Protein AF-A0A9P8I6S5-F1 (afdb_monomer_lite)

Radius of gyration: 46.77 Å; chains: 1; bounding box: 139×91×159 Å

InterPro domains:
  IPR000571 Zinc finger, CCCH-type [PS50103] (96-122)
  IPR000571 Zinc finger, CCCH-type [SM00356] (95-121)
  IPR036855 Zinc finger, CCCH-type superfamily [SSF90229] (99-120)
  IPR045072 MKRN-like [PTHR11224] (157-299)

Organism: NCBI:txid1670608

pLDDT: mean 70.3, std 22.21, range [29.75, 97.69]

Sequence (398 aa):
MSLTSDLFPVMPISLTNARLTSPDWTPSSSPTNTHSLEQGFGSIGISGNELCLPPVTVDASTSTDPISARRFACRHGAPSTAVETRDDRPAGNLHPSAVDCKWWKQGYCARGASCYFRHDPNVAGLEVKKRTRGFQQRESGATAQAVSNQRGENNGHASECIRIWRATGNSDEEKHDRTGQNSNWKQCPVCRTYSKFVIPSSIFPTPVYGQGHPGNPAKEEILKGYLANLKQIPCRYFEESVSTERLIHVQRAERIRAQRRRRSGFRRDEPPDSRILTQLHPKCRFGNECHYAHLDPVTKEPFIFSTGQLQQMRLDRARLPDRAADRLAEEALDAARVAVAREALFRQMQDLIRGWVYWTDSIRLEAIFRRIHSNKYLTKHWLWHPKRTTSNKYKLLS

Foldseek 3Di:
DDDDDDDDDDDDDDDDDDDDDDDDDDDDDDDDDDDDDDDDDDDDDDDDDDDDDDDDDDDDDDDDDDDYDDDDDDDDDDDDDDDDDDDPDDDDPDQQQVAADPQQLCQDDPCPPVDSHHNDVVNGNPPPPPPPPPDDDDDDDDDDDDDDDDPDDPPPPPVVVLVVCQVPVPPDDDPPPDPDDPCPWRADPPPRDTDNDDQDDPDDQDPPPPDPDDDPPVVVVSVVVRLVVQQAAADPQQVVQLVVVVVVLVVVQVVVVVVCVVPPVDDDPDDPPPVSNVDRLGDDLCAQNDSHFDADPPPRDGDHDDPVSVVVSVVVVVCVVVVVVVVVVVVVVVVVVVVVVVVVVVVVVVVVVVVVVVVVVVVVVVVVVVVVVVCVVVPPPDDDDDDDDDDDDDDDDD

Secondary structure (DSSP, 8-state):
------PPPPPP--------PPPP------------------------------PPP--------------------------------------GGGSBPHHHHTT--TTGGG-SSB--GGGTTGGGGGSTTSSS------------------SS-HHHHHHHHHHHS--SSS---STT-----EE-TTT--EES-----SS-----TTS--S--HHHHHHHHHHHHHHTTSB-HHHHHHHHHHHHHHHHHHHHHHHHHHHHH-----PPPPGGGGTT-----TTGGG-SSB-B-TTT-SBP---HHHHHHHHHHHHTHHHHHHHHHHHHHHHHHHHHHHHHHHHHHHHHHHHHHHHHHHHHHHHHHHHHHHHHTTS-TT-----------------

Structure (mmCIF, N/CA/C/O backbone):
data_AF-A0A9P8I6S5-F1
#
_entry.id   AF-A0A9P8I6S5-F1
#
loop_
_atom_site.group_PDB
_atom_site.id
_atom_site.type_symbol
_atom_site.label_atom_id
_atom_site.label_alt_id
_atom_site.label_comp_id
_atom_site.label_asym_id
_atom_site.label_entity_id
_atom_site.label_seq_id
_atom_site.pdbx_PDB_ins_code
_atom_site.Cartn_x
_atom_site.Cartn_y
_atom_site.Cartn_z
_atom_site.occupancy
_atom_site.B_iso_or_equiv
_atom_site.auth_seq_id
_atom_site.auth_comp_id
_atom_site.auth_asym_id
_atom_site.auth_atom_id
_atom_site.pdbx_PDB_model_num
ATOM 1 N N . MET A 1 1 ? -79.688 12.555 0.019 1.00 44.66 1 MET A N 1
ATOM 2 C CA . MET A 1 1 ? -79.097 12.260 1.339 1.00 44.66 1 MET A CA 1
ATOM 3 C C . MET A 1 1 ? -77.610 12.088 1.123 1.00 44.66 1 MET A C 1
ATOM 5 O O . MET A 1 1 ? -77.215 11.200 0.382 1.00 44.66 1 MET A O 1
ATOM 9 N N . SER A 1 2 ? -76.842 13.033 1.653 1.00 48.66 2 SER A N 1
ATOM 10 C CA . SER A 1 2 ? -75.437 13.303 1.348 1.00 48.66 2 SER A CA 1
ATOM 11 C C . SER A 1 2 ? -74.617 13.099 2.611 1.00 48.66 2 SER A C 1
ATOM 13 O O . SER A 1 2 ? -75.004 13.682 3.614 1.00 48.66 2 SER A O 1
ATOM 15 N N . LEU A 1 3 ? -73.510 12.358 2.555 1.00 45.38 3 LEU A N 1
ATOM 16 C CA . LEU A 1 3 ? -72.407 12.349 3.531 1.00 45.38 3 LEU A CA 1
ATOM 17 C C . LEU A 1 3 ? -71.202 11.671 2.846 1.00 45.38 3 LEU A C 1
ATOM 19 O O . LEU A 1 3 ? -71.414 10.688 2.145 1.00 45.38 3 LEU A O 1
ATOM 23 N N . THR A 1 4 ? -69.932 12.043 2.963 1.00 49.56 4 THR A N 1
ATOM 24 C CA . THR A 1 4 ? -69.197 13.235 3.414 1.00 49.56 4 THR A CA 1
ATOM 25 C C . THR A 1 4 ? -67.768 13.012 2.913 1.00 49.56 4 THR A C 1
ATOM 27 O O . THR A 1 4 ? -67.271 11.886 2.915 1.00 49.56 4 THR A O 1
ATOM 30 N N . SER A 1 5 ? -67.133 14.086 2.468 1.00 48.22 5 SER A N 1
ATOM 31 C CA . SER A 1 5 ? -65.730 14.153 2.069 1.00 48.22 5 SER A CA 1
ATOM 32 C C . SER A 1 5 ? -64.849 14.312 3.307 1.00 48.22 5 SER A C 1
ATOM 34 O O . SER A 1 5 ? -65.116 15.223 4.086 1.00 48.22 5 SER A O 1
ATOM 36 N N . ASP A 1 6 ? -63.777 13.526 3.435 1.00 49.88 6 ASP A N 1
ATOM 37 C CA . ASP A 1 6 ? -62.703 13.808 4.393 1.00 49.88 6 ASP A CA 1
ATOM 38 C C . ASP A 1 6 ? -61.391 14.129 3.672 1.00 49.88 6 ASP A C 1
ATOM 40 O O . ASP A 1 6 ? -60.867 13.377 2.847 1.00 49.88 6 ASP A O 1
ATOM 44 N N . LEU A 1 7 ? -60.927 15.335 3.988 1.00 49.69 7 LEU A N 1
ATOM 45 C CA . LEU A 1 7 ? -59.771 16.055 3.484 1.00 49.69 7 LEU A CA 1
ATOM 46 C C . LEU A 1 7 ? -58.516 15.641 4.264 1.00 49.69 7 LEU A C 1
ATOM 48 O O . LEU A 1 7 ? -58.499 15.683 5.492 1.00 49.69 7 LEU A O 1
ATOM 52 N N . PHE A 1 8 ? -57.431 15.333 3.554 1.00 50.44 8 PHE A N 1
ATOM 53 C CA . PHE A 1 8 ? -56.084 15.298 4.131 1.00 50.44 8 PHE A CA 1
ATOM 54 C C . PHE A 1 8 ? -55.464 16.707 4.107 1.00 50.44 8 PHE A C 1
ATOM 56 O O . PHE A 1 8 ? -55.592 17.403 3.096 1.00 50.44 8 PHE A O 1
ATOM 63 N N . PRO A 1 9 ? -54.763 17.147 5.169 1.00 56.81 9 PRO A N 1
ATOM 64 C CA . PRO A 1 9 ? -54.142 18.464 5.202 1.00 56.81 9 PRO A CA 1
ATOM 65 C C . PRO A 1 9 ? -52.830 18.486 4.403 1.00 56.81 9 PRO A C 1
ATOM 67 O O . PRO A 1 9 ? -51.903 17.717 4.658 1.00 56.81 9 PRO A O 1
ATOM 70 N N . VAL A 1 10 ? -52.746 19.421 3.456 1.00 50.06 10 VAL A N 1
ATOM 71 C CA . VAL A 1 10 ? -51.514 19.806 2.758 1.00 50.06 10 VAL A CA 1
ATOM 72 C C . VAL A 1 10 ? -50.725 20.761 3.657 1.00 50.06 10 VAL A C 1
ATOM 74 O O . VAL A 1 10 ? -51.217 21.823 4.032 1.00 50.06 10 VAL A O 1
ATOM 77 N N . MET A 1 11 ? -49.496 20.386 4.006 1.00 52.38 11 MET A N 1
ATOM 78 C CA . MET A 1 11 ? -48.532 21.257 4.688 1.00 52.38 11 MET A CA 1
ATOM 79 C C . MET A 1 11 ? -47.849 22.193 3.671 1.00 52.38 11 MET A C 1
ATOM 81 O O . MET A 1 11 ? -47.394 21.705 2.634 1.00 52.38 11 MET A O 1
ATOM 85 N N . PRO A 1 12 ? -47.712 23.504 3.943 1.00 56.78 12 PRO A N 1
ATOM 86 C CA . PRO A 1 12 ? -46.934 24.402 3.097 1.00 56.78 12 PRO A CA 1
ATOM 87 C C . PRO A 1 12 ? -45.434 24.307 3.420 1.00 56.78 12 PRO A C 1
ATOM 89 O O . PRO A 1 12 ? -45.002 24.523 4.551 1.00 56.78 12 PRO A O 1
ATOM 92 N N . ILE A 1 13 ? -44.625 24.019 2.399 1.00 48.28 13 ILE A N 1
ATOM 93 C CA . ILE A 1 13 ? -43.165 24.149 2.448 1.00 48.28 13 ILE A CA 1
ATOM 94 C C . ILE A 1 13 ? -42.828 25.613 2.137 1.00 48.28 13 ILE A C 1
ATOM 96 O O . ILE A 1 13 ? -42.889 26.041 0.986 1.00 48.28 13 ILE A O 1
ATOM 100 N N . SER A 1 14 ? -42.472 26.386 3.164 1.00 44.50 14 SER A N 1
ATOM 101 C CA . SER A 1 14 ? -41.866 27.711 2.995 1.00 44.50 14 SER A CA 1
ATOM 102 C C . SER A 1 14 ? -40.418 27.565 2.525 1.00 44.50 14 SER A C 1
ATOM 104 O O . SER A 1 14 ? -39.543 27.183 3.300 1.00 44.50 14 SER A O 1
ATOM 106 N N . LEU A 1 15 ? -40.161 27.895 1.259 1.00 40.41 15 LEU A N 1
ATOM 107 C CA . LEU A 1 15 ? -38.821 28.152 0.733 1.00 40.41 15 LEU A CA 1
ATOM 108 C C . LEU A 1 15 ? -38.495 29.637 0.931 1.00 40.41 15 LEU A C 1
ATOM 110 O O . LEU A 1 15 ? -38.957 30.496 0.183 1.00 40.41 15 LEU A O 1
ATOM 114 N N . THR A 1 16 ? -37.695 29.952 1.946 1.00 48.06 16 THR A N 1
ATOM 115 C CA . THR A 1 16 ? -37.059 31.264 2.085 1.00 48.06 16 THR A CA 1
ATOM 116 C C . THR A 1 16 ? -35.815 31.322 1.199 1.00 48.06 16 THR A C 1
ATOM 118 O O . THR A 1 16 ? -34.790 30.701 1.469 1.00 48.06 16 THR A O 1
ATOM 121 N N . ASN A 1 17 ? -35.912 32.096 0.117 1.00 40.03 17 ASN A N 1
ATOM 122 C CA . ASN A 1 17 ? -34.790 32.469 -0.740 1.00 40.03 17 ASN A CA 1
ATOM 123 C C . ASN A 1 17 ? -33.900 33.496 -0.021 1.00 40.03 17 ASN A C 1
ATOM 125 O O . ASN A 1 17 ? -34.229 34.681 0.028 1.00 40.03 17 ASN A O 1
ATOM 129 N N . ALA A 1 18 ? -32.753 33.059 0.502 1.00 41.12 18 ALA A N 1
ATOM 130 C CA . ALA A 1 18 ? -31.671 33.959 0.889 1.00 41.12 18 ALA A CA 1
ATOM 131 C C . ALA A 1 18 ? -30.831 34.297 -0.353 1.00 41.12 18 ALA A C 1
ATOM 133 O O . ALA A 1 18 ? -30.045 33.494 -0.854 1.00 41.12 18 ALA A O 1
ATOM 134 N N . ARG A 1 19 ? -31.054 35.506 -0.867 1.00 38.22 19 ARG A N 1
ATOM 135 C CA . ARG A 1 19 ? -30.349 36.131 -1.987 1.00 38.22 19 ARG A CA 1
ATOM 136 C C . ARG A 1 19 ? -28.976 36.611 -1.502 1.00 38.22 19 ARG A C 1
ATOM 138 O O . ARG A 1 19 ? -28.874 37.693 -0.935 1.00 38.22 19 ARG A O 1
ATOM 145 N N . LEU A 1 20 ? -27.930 35.811 -1.707 1.00 43.50 20 LEU A N 1
ATOM 146 C CA . LEU A 1 20 ? -26.543 36.268 -1.589 1.00 43.50 20 LEU A CA 1
ATOM 147 C C . LEU A 1 20 ? -26.088 36.795 -2.952 1.00 43.50 20 LEU A C 1
ATOM 149 O O . LEU A 1 20 ? -25.978 36.052 -3.923 1.00 43.50 20 LEU A O 1
ATOM 153 N N . THR A 1 21 ? -25.873 38.103 -3.011 1.00 45.81 21 THR A N 1
ATOM 154 C CA . THR A 1 21 ? -25.249 38.820 -4.122 1.00 45.81 21 THR A CA 1
ATOM 155 C C . THR A 1 21 ? -23.787 38.396 -4.252 1.00 45.81 21 THR A C 1
ATOM 157 O O . THR A 1 21 ? -22.990 38.625 -3.343 1.00 45.81 21 THR A O 1
ATOM 160 N N . SER A 1 22 ? -23.437 37.770 -5.375 1.00 41.31 22 SER A N 1
ATOM 161 C CA . SER A 1 22 ? -22.049 37.557 -5.791 1.00 41.31 22 SER A CA 1
ATOM 162 C C . SER A 1 22 ? -21.475 38.851 -6.384 1.00 41.31 22 SER A C 1
ATOM 164 O O . SER A 1 22 ? -22.202 39.535 -7.104 1.00 41.31 22 SER A O 1
ATOM 166 N N . PRO A 1 23 ? -20.208 39.202 -6.110 1.00 54.31 23 PRO A N 1
ATOM 167 C CA . PRO A 1 23 ? -19.552 40.326 -6.763 1.00 54.31 23 PRO A CA 1
ATOM 168 C C . PRO A 1 23 ? -19.102 39.966 -8.185 1.00 54.31 23 PRO A C 1
ATOM 170 O O . PRO A 1 23 ? -18.562 38.884 -8.429 1.00 54.31 23 PRO A O 1
ATOM 173 N N . ASP A 1 24 ? -19.324 40.916 -9.091 1.00 37.94 24 ASP A N 1
ATOM 174 C CA . ASP A 1 24 ? -18.923 40.911 -10.493 1.00 37.94 24 ASP A CA 1
ATOM 175 C C . ASP A 1 24 ? -17.426 40.629 -10.666 1.00 37.94 24 ASP A C 1
ATOM 177 O O . ASP A 1 24 ? -16.564 41.377 -10.203 1.00 37.94 24 ASP A O 1
ATOM 181 N N . TRP A 1 25 ? -17.117 39.554 -11.388 1.00 44.47 25 TRP A N 1
ATOM 182 C CA . TRP A 1 25 ? -15.803 39.317 -11.977 1.00 44.47 25 TRP A CA 1
ATOM 183 C C . TRP A 1 25 ? -15.931 39.473 -13.490 1.00 44.47 25 TRP A C 1
ATOM 185 O O . TRP A 1 25 ? -16.387 38.576 -14.196 1.00 44.47 25 TRP A O 1
ATOM 195 N N . THR A 1 26 ? -15.539 40.642 -13.988 1.00 50.66 26 THR A N 1
ATOM 196 C CA . THR A 1 26 ? -15.358 40.906 -15.416 1.00 50.66 26 THR A CA 1
ATOM 197 C C . THR A 1 26 ? -14.106 40.179 -15.921 1.00 50.66 26 THR A C 1
ATOM 199 O O . THR A 1 26 ? -13.022 40.420 -15.380 1.00 50.66 26 THR A O 1
ATOM 202 N N . PRO A 1 27 ? -14.182 39.336 -16.964 1.00 45.75 27 PRO A N 1
ATOM 203 C CA . PRO A 1 27 ? -12.987 38.804 -17.596 1.00 45.75 27 PRO A CA 1
ATOM 204 C C . PRO A 1 27 ? -12.363 39.874 -18.498 1.00 45.75 27 PRO A C 1
ATOM 206 O O . PRO A 1 27 ? -12.918 40.264 -19.524 1.00 45.75 27 PRO A O 1
ATOM 209 N N . SER A 1 28 ? -11.188 40.340 -18.080 1.00 40.03 28 SER A N 1
ATOM 210 C CA . SER A 1 28 ? -10.265 41.125 -18.894 1.00 40.03 28 SER A CA 1
ATOM 211 C C . SER A 1 28 ? -9.843 40.317 -20.123 1.00 40.03 28 SER A C 1
ATOM 213 O O . SER A 1 28 ? -9.260 39.236 -20.022 1.00 40.03 28 SER A O 1
ATOM 215 N N . SER A 1 29 ? -10.170 40.866 -21.285 1.00 47.19 29 SER A N 1
ATOM 216 C CA . SER A 1 29 ? -9.688 40.484 -22.604 1.00 47.19 29 SER A CA 1
ATOM 217 C C . SER A 1 29 ? -8.165 40.590 -22.696 1.00 47.19 29 SER A C 1
ATOM 219 O O . SER A 1 29 ? -7.578 41.611 -22.341 1.00 47.19 29 SER A O 1
ATOM 221 N N . SER A 1 30 ? -7.518 39.571 -23.254 1.00 37.56 30 SER A N 1
ATOM 222 C CA . SER A 1 30 ? -6.147 39.663 -23.761 1.00 37.56 30 SER A CA 1
ATOM 223 C C . SER A 1 30 ? -6.000 38.830 -25.038 1.00 37.56 30 SER A C 1
ATOM 225 O O . SER A 1 30 ? -6.791 37.913 -25.263 1.00 37.56 30 SER A O 1
ATOM 227 N N . PRO A 1 31 ? -5.074 39.223 -25.926 1.00 51.16 31 PRO A N 1
ATOM 228 C CA . PRO A 1 31 ? -5.383 39.339 -27.342 1.00 51.16 31 PRO A CA 1
ATOM 229 C C . PRO A 1 31 ? -5.067 38.092 -28.169 1.00 51.16 31 PRO A C 1
ATOM 231 O O . PRO A 1 31 ? -4.183 37.292 -27.870 1.00 51.16 31 PRO A O 1
ATOM 234 N N . THR A 1 32 ? -5.809 38.017 -29.269 1.00 40.00 32 THR A N 1
ATOM 235 C CA . THR A 1 32 ? -5.555 37.279 -30.506 1.00 40.00 32 THR A CA 1
ATOM 236 C C . THR A 1 32 ? -4.076 37.195 -30.870 1.00 40.00 32 THR A C 1
ATOM 238 O O . THR A 1 32 ? -3.449 38.213 -31.157 1.00 40.00 32 THR A O 1
ATOM 241 N N . ASN A 1 33 ? -3.563 35.969 -30.971 1.00 35.69 33 ASN A N 1
ATOM 242 C CA . ASN A 1 33 ? -2.408 35.660 -31.803 1.00 35.69 33 ASN A CA 1
ATOM 243 C C . ASN A 1 33 ? -2.867 34.730 -32.927 1.00 35.69 33 ASN A C 1
ATOM 245 O O . ASN A 1 33 ? -2.939 33.510 -32.791 1.00 35.69 33 ASN A O 1
ATOM 249 N N . THR A 1 34 ? -3.251 35.362 -34.029 1.00 39.56 34 THR A N 1
ATOM 250 C CA . THR A 1 34 ? -3.364 34.766 -35.354 1.00 39.56 34 THR A CA 1
ATOM 251 C C . THR A 1 34 ? -1.960 34.649 -35.937 1.00 39.56 34 THR A C 1
ATOM 253 O O . THR A 1 34 ? -1.342 35.670 -36.221 1.00 39.56 34 THR A O 1
ATOM 256 N N . HIS A 1 35 ? -1.471 33.430 -36.160 1.00 40.56 35 HIS A N 1
ATOM 257 C CA . HIS A 1 35 ? -0.475 33.201 -37.202 1.00 40.56 35 HIS A CA 1
ATOM 258 C C . HIS A 1 35 ? -0.900 32.027 -38.083 1.00 40.56 35 HIS A C 1
ATOM 260 O O . HIS A 1 35 ? -1.056 30.889 -37.650 1.00 40.56 35 HIS A O 1
ATOM 266 N N . SER A 1 36 ? -1.153 32.446 -39.314 1.00 37.28 36 SER A N 1
ATOM 267 C CA . SER A 1 36 ? -1.476 31.807 -40.572 1.00 37.28 36 SER A CA 1
ATOM 268 C C . SER A 1 36 ? -1.117 30.342 -40.791 1.00 37.28 36 SER A C 1
ATOM 270 O O . SER A 1 36 ? -0.001 29.873 -40.587 1.00 37.28 36 SER A O 1
ATOM 272 N N . LEU A 1 37 ? -2.126 29.700 -41.368 1.00 40.78 37 LEU A N 1
ATOM 273 C CA . LEU A 1 37 ? -2.104 28.548 -42.246 1.00 40.78 37 LEU A CA 1
ATOM 274 C C . LEU A 1 37 ? -1.610 28.989 -43.645 1.00 40.78 37 LEU A C 1
ATOM 276 O O . LEU A 1 37 ? -2.277 29.800 -44.278 1.00 40.78 37 LEU A O 1
ATOM 280 N N . GLU A 1 38 ? -0.505 28.433 -44.142 1.00 43.44 38 GLU A N 1
ATOM 281 C CA . GLU A 1 38 ? -0.182 28.287 -45.578 1.00 43.44 38 GLU A CA 1
ATOM 282 C C . GLU A 1 38 ? 0.501 26.911 -45.725 1.00 43.44 38 GLU A C 1
ATOM 284 O O . GLU A 1 38 ? 1.460 26.615 -45.020 1.00 43.44 38 GLU A O 1
ATOM 289 N N . GLN A 1 39 ? -0.180 25.911 -46.295 1.00 43.47 39 GLN A N 1
ATOM 290 C CA . GLN A 1 39 ? -0.150 25.511 -47.715 1.00 43.47 39 GLN A CA 1
ATOM 291 C C . GLN A 1 39 ? 1.226 25.025 -48.207 1.00 43.47 39 GLN A C 1
ATOM 293 O O . GLN A 1 39 ? 2.192 25.776 -48.194 1.00 43.47 39 GLN A O 1
ATOM 298 N N . GLY A 1 40 ? 1.288 23.795 -48.743 1.00 33.31 40 GLY A N 1
ATOM 299 C CA . GLY A 1 40 ? 2.411 23.390 -49.600 1.00 33.31 40 GLY A CA 1
ATOM 300 C C . GLY A 1 40 ? 2.682 21.890 -49.733 1.00 33.31 40 GLY A C 1
ATOM 301 O O . GLY A 1 40 ? 3.534 21.358 -49.040 1.00 33.31 40 GLY A O 1
ATOM 302 N N . PHE A 1 41 ? 1.945 21.251 -50.643 1.00 36.25 41 PHE A N 1
ATOM 303 C CA . PHE A 1 41 ? 2.215 20.041 -51.440 1.00 36.25 41 PHE A CA 1
ATOM 304 C C . PHE A 1 41 ? 3.575 19.316 -51.350 1.00 36.25 41 PHE A C 1
ATOM 306 O O . PHE A 1 41 ? 4.637 19.927 -51.393 1.00 36.25 41 PHE A O 1
ATOM 313 N N . GLY A 1 42 ? 3.524 17.979 -51.453 1.00 32.59 42 GLY A N 1
ATOM 314 C CA . GLY A 1 42 ? 4.694 17.170 -51.807 1.00 32.59 42 GLY A CA 1
ATOM 315 C C . GLY A 1 42 ? 4.465 15.658 -51.824 1.00 32.59 42 GLY A C 1
ATOM 316 O O . GLY A 1 42 ? 5.092 14.935 -51.059 1.00 32.59 42 GLY A O 1
ATOM 317 N N . SER A 1 43 ? 3.572 15.167 -52.687 1.00 43.50 43 SER A N 1
ATOM 318 C CA . SER A 1 43 ? 3.517 13.750 -53.066 1.00 43.50 43 SER A CA 1
ATOM 319 C C . SER A 1 43 ? 4.752 13.379 -53.890 1.00 43.50 43 SER A C 1
ATOM 321 O O . SER A 1 43 ? 4.950 13.945 -54.960 1.00 43.50 43 SER A O 1
ATOM 323 N N . ILE A 1 44 ? 5.530 12.390 -53.449 1.00 39.66 44 ILE A N 1
ATOM 324 C CA . ILE A 1 44 ? 6.433 11.626 -54.319 1.00 39.66 44 ILE A CA 1
ATOM 325 C C . ILE A 1 44 ? 6.271 10.149 -53.960 1.00 39.66 44 ILE A C 1
ATOM 327 O O . ILE A 1 44 ? 6.718 9.691 -52.911 1.00 39.66 44 ILE A O 1
ATOM 331 N N . GLY A 1 45 ? 5.587 9.418 -54.839 1.00 36.84 45 GLY A N 1
ATOM 332 C CA . GLY A 1 45 ? 5.703 7.971 -54.927 1.00 36.84 45 GLY A CA 1
ATOM 333 C C . GLY A 1 45 ? 6.911 7.624 -55.788 1.00 36.84 45 GLY A C 1
ATOM 334 O O . GLY A 1 45 ? 7.090 8.226 -56.843 1.00 36.84 45 GLY A O 1
ATOM 335 N N . ILE A 1 46 ? 7.714 6.652 -55.356 1.00 40.41 46 ILE A N 1
ATOM 336 C CA . ILE A 1 46 ? 8.635 5.915 -56.222 1.00 40.41 46 ILE A CA 1
ATOM 337 C C . ILE A 1 46 ? 8.563 4.434 -55.827 1.00 40.41 46 ILE A C 1
ATOM 339 O O . ILE A 1 46 ? 8.672 4.074 -54.656 1.00 40.41 46 ILE A O 1
ATOM 343 N N . SER A 1 47 ? 8.308 3.630 -56.860 1.00 34.94 47 SER A N 1
ATOM 344 C CA . SER A 1 47 ? 8.542 2.194 -57.048 1.00 34.94 47 SER A CA 1
ATOM 345 C C . SER A 1 47 ? 9.613 1.590 -56.131 1.00 34.94 47 SER A C 1
ATOM 347 O O . SER A 1 47 ? 10.663 2.179 -55.910 1.00 34.94 47 SER A O 1
ATOM 349 N N . GLY A 1 48 ? 9.402 0.405 -55.564 1.00 35.00 48 GLY A N 1
ATOM 350 C CA . GLY A 1 48 ? 9.449 -0.839 -56.327 1.00 35.00 48 GLY A CA 1
ATOM 351 C C . GLY A 1 48 ? 10.907 -1.267 -56.485 1.00 35.00 48 GLY A C 1
ATOM 352 O O . GLY A 1 48 ? 11.615 -0.695 -57.304 1.00 35.00 48 GLY A O 1
ATOM 353 N N . ASN A 1 49 ? 11.348 -2.246 -55.692 1.00 41.38 49 ASN A N 1
ATOM 354 C CA . ASN A 1 49 ? 12.352 -3.194 -56.152 1.00 41.38 49 ASN A CA 1
ATOM 355 C C . ASN A 1 49 ? 12.287 -4.506 -55.367 1.00 41.38 49 ASN A C 1
ATOM 357 O O . ASN A 1 49 ? 12.301 -4.562 -54.138 1.00 41.38 49 ASN A O 1
ATOM 361 N N . GLU A 1 50 ? 12.158 -5.530 -56.184 1.00 38.94 50 GLU A N 1
ATOM 362 C CA . GLU A 1 50 ? 12.102 -6.957 -55.964 1.00 38.94 50 GLU A CA 1
ATOM 363 C C . GLU A 1 50 ? 13.544 -7.508 -56.059 1.00 38.94 50 GLU A C 1
ATOM 365 O O . GLU A 1 50 ? 14.421 -6.815 -56.577 1.00 38.94 50 GLU A O 1
ATOM 370 N N . LEU A 1 51 ? 13.750 -8.774 -55.656 1.00 35.16 51 LEU A N 1
ATOM 371 C CA . LEU A 1 51 ? 14.946 -9.612 -55.916 1.00 35.16 51 LEU A CA 1
ATOM 372 C C . LEU A 1 51 ? 16.170 -9.316 -55.011 1.00 35.16 51 LEU A C 1
ATOM 374 O O . LEU A 1 51 ? 16.492 -8.176 -54.722 1.00 35.16 51 LEU A O 1
ATOM 378 N N . CYS A 1 52 ? 16.960 -10.266 -54.509 1.00 34.09 52 CYS A N 1
ATOM 379 C CA . CYS A 1 52 ? 17.030 -11.716 -54.646 1.00 34.09 52 CYS A CA 1
ATOM 380 C C . CYS A 1 52 ? 17.862 -12.266 -53.468 1.00 34.09 52 CYS A C 1
ATOM 382 O O . CYS A 1 52 ? 18.868 -11.673 -53.078 1.00 34.09 52 CYS A O 1
ATOM 384 N N . LEU A 1 53 ? 17.469 -13.429 -52.949 1.00 41.66 53 LEU A N 1
ATOM 385 C CA . LEU A 1 53 ? 18.327 -14.322 -52.162 1.00 41.66 53 LEU A CA 1
ATOM 386 C C . LEU A 1 53 ? 19.387 -14.962 -53.077 1.00 41.66 53 LEU A C 1
ATOM 388 O O . LEU A 1 53 ? 19.090 -15.229 -54.242 1.00 41.66 53 LEU A O 1
ATOM 392 N N . PRO A 1 54 ? 20.551 -15.345 -52.532 1.00 56.00 54 PRO A N 1
ATOM 393 C CA . PRO A 1 54 ? 21.174 -16.595 -52.963 1.00 56.00 54 PRO A CA 1
ATOM 394 C C . PRO A 1 54 ? 21.280 -17.618 -51.812 1.00 56.00 54 PRO A C 1
ATOM 396 O O . PRO A 1 54 ? 21.574 -17.242 -50.674 1.00 56.00 54 PRO A O 1
ATOM 399 N N . PRO A 1 55 ? 21.060 -18.918 -52.089 1.00 48.47 55 PRO A N 1
ATOM 400 C CA . PRO A 1 55 ? 21.283 -19.993 -51.132 1.00 48.47 55 PRO A CA 1
ATOM 401 C C . PRO A 1 55 ? 22.773 -20.356 -51.087 1.00 48.47 55 PRO A C 1
ATOM 403 O O . PRO A 1 55 ? 23.403 -20.535 -52.128 1.00 48.47 55 PRO A O 1
ATOM 406 N N . VAL A 1 56 ? 23.333 -20.507 -49.885 1.00 44.53 56 VAL A N 1
ATOM 407 C CA . VAL A 1 56 ? 24.649 -21.132 -49.702 1.00 44.53 56 VAL A CA 1
ATOM 408 C C . VAL A 1 56 ? 24.430 -22.589 -49.323 1.00 44.53 56 VAL A C 1
ATOM 410 O O . VAL A 1 56 ? 23.760 -22.910 -48.341 1.00 44.53 56 VAL A O 1
ATOM 413 N N . THR A 1 57 ? 24.969 -23.449 -50.174 1.00 40.81 57 THR A N 1
ATOM 414 C CA . THR A 1 57 ? 25.003 -24.903 -50.095 1.00 40.81 57 THR A CA 1
ATOM 415 C C . THR A 1 57 ? 25.812 -25.380 -48.890 1.00 40.81 57 THR A C 1
ATOM 417 O O . THR A 1 57 ? 26.875 -24.849 -48.572 1.00 40.81 57 THR A O 1
ATOM 420 N N . VAL A 1 58 ? 25.290 -26.403 -48.220 1.00 41.44 58 VAL A N 1
ATOM 421 C CA . VAL A 1 58 ? 25.980 -27.202 -47.205 1.00 41.44 58 VAL A CA 1
ATOM 422 C C . VAL A 1 58 ? 26.586 -28.416 -47.895 1.00 41.44 58 VAL A C 1
ATOM 424 O O . VAL A 1 58 ? 25.839 -29.278 -48.348 1.00 41.44 58 VAL A O 1
ATOM 427 N N . ASP A 1 59 ? 27.916 -28.496 -47.930 1.00 33.72 59 ASP A N 1
ATOM 428 C CA . ASP A 1 59 ? 28.627 -29.723 -48.280 1.00 33.72 59 ASP A CA 1
ATOM 429 C C . ASP A 1 59 ? 29.267 -30.338 -47.034 1.00 33.72 59 ASP A C 1
ATOM 431 O O . ASP A 1 59 ? 29.997 -29.703 -46.269 1.00 33.72 59 ASP A O 1
ATOM 435 N N . ALA A 1 60 ? 28.901 -31.600 -46.833 1.00 36.41 60 ALA A N 1
ATOM 436 C CA . ALA A 1 60 ? 29.430 -32.542 -45.865 1.00 36.41 60 ALA A CA 1
ATOM 437 C C . ALA A 1 60 ? 30.703 -33.225 -46.405 1.00 36.41 60 ALA A C 1
ATOM 439 O O . ALA A 1 60 ? 31.019 -33.082 -47.581 1.00 36.41 60 ALA A O 1
ATOM 440 N N . SER A 1 61 ? 31.329 -34.062 -45.558 1.00 35.53 61 SER A N 1
ATOM 441 C CA . SER A 1 61 ? 32.524 -34.919 -45.772 1.00 35.53 61 SER A CA 1
ATOM 442 C C . SER A 1 61 ? 33.868 -34.193 -45.558 1.00 35.53 61 SER A C 1
ATOM 444 O O . SER A 1 61 ? 34.012 -33.038 -45.920 1.00 35.53 61 SER A O 1
ATOM 446 N N . THR A 1 62 ? 34.910 -34.721 -44.903 1.00 36.59 62 THR A N 1
ATOM 447 C CA . THR A 1 62 ? 35.341 -36.098 -44.574 1.00 36.59 62 THR A CA 1
ATOM 448 C C . THR A 1 62 ? 36.482 -35.950 -43.543 1.00 36.59 62 THR A C 1
ATOM 450 O O . THR A 1 62 ? 37.362 -35.121 -43.734 1.00 36.59 62 THR A O 1
ATOM 453 N N . SER A 1 63 ? 36.394 -36.493 -42.325 1.00 39.47 63 SER A N 1
ATOM 454 C CA . SER A 1 63 ? 37.069 -37.725 -41.865 1.00 39.47 63 SER A CA 1
ATOM 455 C C . SER A 1 63 ? 38.335 -38.133 -42.634 1.00 39.47 63 SER A C 1
ATOM 457 O O . SER A 1 63 ? 38.215 -38.690 -43.718 1.00 39.47 63 SER A O 1
ATOM 459 N N . THR A 1 64 ? 39.504 -37.939 -42.009 1.00 39.28 64 THR A N 1
ATOM 460 C CA . THR A 1 64 ? 40.696 -38.810 -42.101 1.00 39.28 64 THR A CA 1
ATOM 461 C C . THR A 1 64 ? 41.684 -38.461 -40.976 1.00 39.28 64 THR A C 1
ATOM 463 O O . THR A 1 64 ? 42.303 -37.400 -41.011 1.00 39.28 64 THR A O 1
ATOM 466 N N . ASP A 1 65 ? 41.847 -39.367 -40.005 1.00 38.16 65 ASP A N 1
ATOM 467 C CA . ASP A 1 65 ? 43.093 -39.532 -39.233 1.00 38.16 65 ASP A CA 1
ATOM 468 C C . ASP A 1 65 ? 44.137 -40.228 -40.122 1.00 38.16 65 ASP A C 1
ATOM 470 O O . ASP A 1 65 ? 43.748 -40.977 -41.029 1.00 38.16 65 ASP A O 1
ATOM 474 N N . PRO A 1 66 ? 45.453 -40.050 -39.872 1.00 54.09 66 PRO A N 1
ATOM 475 C CA . PRO A 1 66 ? 46.164 -41.164 -39.231 1.00 54.09 66 PRO A CA 1
ATOM 476 C C . PRO A 1 66 ? 47.408 -40.822 -38.359 1.00 54.09 66 PRO A C 1
ATOM 478 O O . PRO A 1 66 ? 48.236 -39.985 -38.694 1.00 54.09 66 PRO A O 1
ATOM 481 N N . ILE A 1 67 ? 47.599 -41.662 -37.326 1.00 35.41 67 ILE A N 1
ATOM 482 C CA . ILE A 1 67 ? 48.836 -42.425 -37.013 1.00 35.41 67 ILE A CA 1
ATOM 483 C C . ILE A 1 67 ? 50.014 -41.760 -36.239 1.00 35.41 67 ILE A C 1
ATOM 485 O O . ILE A 1 67 ? 50.827 -41.007 -36.758 1.00 35.41 67 ILE A O 1
ATOM 489 N N . SER A 1 68 ? 50.187 -42.308 -35.023 1.00 34.66 68 SER A N 1
ATOM 490 C CA . SER A 1 68 ? 51.418 -42.823 -34.379 1.00 34.66 68 SER A CA 1
ATOM 491 C C . SER A 1 68 ? 52.364 -41.977 -33.510 1.00 34.66 68 SER A C 1
ATOM 493 O O . SER A 1 68 ? 53.168 -41.177 -33.968 1.00 34.66 68 SER A O 1
ATOM 495 N N . ALA A 1 69 ? 52.442 -42.496 -32.275 1.00 32.22 69 ALA A N 1
ATOM 496 C CA . ALA A 1 69 ? 53.640 -42.926 -31.547 1.00 32.22 69 ALA A CA 1
ATOM 497 C C . ALA A 1 69 ? 54.467 -41.880 -30.783 1.00 32.22 69 ALA A C 1
ATOM 499 O O . ALA A 1 69 ? 55.227 -41.113 -31.361 1.00 32.22 69 ALA A O 1
ATOM 500 N N . ARG A 1 70 ? 54.538 -42.066 -29.454 1.00 35.22 70 ARG A N 1
ATOM 501 C CA . ARG A 1 70 ? 55.785 -42.515 -28.807 1.00 35.22 70 ARG A CA 1
ATOM 502 C C . ARG A 1 70 ? 55.573 -43.010 -27.374 1.00 35.22 70 ARG A C 1
ATOM 504 O O . ARG A 1 70 ? 54.861 -42.420 -26.573 1.00 35.22 70 ARG A O 1
ATOM 511 N N . ARG A 1 71 ? 56.241 -44.135 -27.114 1.00 35.50 71 ARG A N 1
ATOM 512 C CA . ARG A 1 71 ? 56.468 -44.816 -25.835 1.00 35.50 71 ARG A CA 1
ATOM 513 C C . ARG A 1 71 ? 57.332 -43.957 -24.912 1.00 35.50 71 ARG A C 1
ATOM 515 O O . ARG A 1 71 ? 58.314 -43.411 -25.396 1.00 35.50 71 ARG A O 1
ATOM 522 N N . PHE A 1 72 ? 57.079 -44.011 -23.606 1.00 35.12 72 PHE A N 1
ATOM 523 C CA . PHE A 1 72 ? 58.120 -44.215 -22.591 1.00 35.12 72 PHE A CA 1
ATOM 524 C C . PHE A 1 72 ? 57.494 -44.891 -21.365 1.00 35.12 72 PHE A C 1
ATOM 526 O O . PHE A 1 72 ? 56.495 -44.426 -20.824 1.00 35.12 72 PHE A O 1
ATOM 533 N N . ALA A 1 73 ? 58.077 -46.019 -20.969 1.00 35.56 73 ALA A N 1
ATOM 534 C CA . ALA A 1 73 ? 57.751 -46.775 -19.771 1.00 35.56 73 ALA A CA 1
ATOM 535 C C . ALA A 1 73 ? 58.948 -46.715 -18.814 1.00 35.56 73 ALA A C 1
ATOM 537 O O . ALA A 1 73 ? 60.067 -46.914 -19.274 1.00 35.56 73 ALA A O 1
ATOM 538 N N . CYS A 1 74 ? 58.690 -46.511 -17.520 1.00 29.98 74 CYS A N 1
ATOM 539 C CA . CYS A 1 74 ? 59.512 -46.903 -16.361 1.00 29.98 74 CYS A CA 1
ATOM 540 C C . CYS A 1 74 ? 58.535 -46.981 -15.168 1.00 29.98 74 CYS A C 1
ATOM 542 O O . CYS A 1 74 ? 57.904 -45.983 -14.844 1.00 29.98 74 CYS A O 1
ATOM 544 N N . ARG A 1 75 ? 58.088 -48.169 -14.748 1.00 31.52 75 ARG A N 1
ATOM 545 C CA . ARG A 1 75 ? 58.666 -49.144 -13.795 1.00 31.52 75 ARG A CA 1
ATOM 546 C C . ARG A 1 75 ? 58.476 -48.761 -12.313 1.00 31.52 75 ARG A C 1
ATOM 548 O O . ARG A 1 75 ? 58.700 -47.636 -11.895 1.00 31.52 75 ARG A O 1
ATOM 555 N N . HIS A 1 76 ? 58.009 -49.774 -11.588 1.00 35.28 76 HIS A N 1
ATOM 556 C CA . HIS A 1 76 ? 57.397 -49.827 -10.263 1.00 35.28 76 HIS A CA 1
ATOM 557 C C . HIS A 1 76 ? 58.244 -49.365 -9.069 1.00 35.28 76 HIS A C 1
ATOM 559 O O . HIS A 1 76 ? 59.451 -49.586 -9.030 1.00 35.28 76 HIS A O 1
ATOM 565 N N . GLY A 1 77 ? 57.536 -48.911 -8.030 1.00 29.75 77 GLY A N 1
ATOM 566 C CA . GLY A 1 77 ? 57.962 -48.941 -6.632 1.00 29.75 77 GLY A CA 1
ATOM 567 C C . GLY A 1 77 ? 56.774 -48.673 -5.697 1.00 29.75 77 GLY A C 1
ATOM 568 O O . GLY A 1 77 ? 56.191 -47.597 -5.730 1.00 29.75 77 GLY A O 1
ATOM 569 N N . ALA A 1 78 ? 56.409 -49.659 -4.884 1.00 37.62 78 ALA A N 1
ATOM 570 C CA . ALA A 1 78 ? 55.532 -49.559 -3.711 1.00 37.62 78 ALA A CA 1
ATOM 571 C C . ALA A 1 78 ? 56.221 -50.342 -2.572 1.00 37.62 78 ALA A C 1
ATOM 573 O O . ALA A 1 78 ? 57.140 -51.105 -2.884 1.00 37.62 78 ALA A O 1
ATOM 574 N N . PRO A 1 79 ? 55.765 -50.309 -1.305 1.00 58.44 79 PRO A N 1
ATOM 575 C CA . PRO A 1 79 ? 54.911 -49.347 -0.597 1.00 58.44 79 PRO A CA 1
ATOM 576 C C . PRO A 1 79 ? 55.612 -48.796 0.675 1.00 58.44 79 PRO A C 1
ATOM 578 O O . PRO A 1 79 ? 56.589 -49.370 1.146 1.00 58.44 79 PRO A O 1
ATOM 581 N N . SER A 1 80 ? 55.099 -47.729 1.297 1.00 36.34 80 SER A N 1
ATOM 582 C CA . SER A 1 80 ? 55.364 -47.499 2.726 1.00 36.34 80 SER A CA 1
ATOM 583 C C . SER A 1 80 ? 54.268 -46.674 3.392 1.00 36.34 80 SER A C 1
ATOM 585 O O . SER A 1 80 ? 53.629 -45.815 2.790 1.00 36.34 80 SER A O 1
ATOM 587 N N . THR A 1 81 ? 54.044 -47.043 4.639 1.00 42.81 81 THR A N 1
ATOM 588 C CA . THR A 1 81 ? 52.976 -46.718 5.572 1.00 42.81 81 THR A CA 1
ATOM 589 C C . THR A 1 81 ? 53.076 -45.326 6.196 1.00 42.81 81 THR A C 1
ATOM 591 O O . THR A 1 81 ? 54.170 -44.862 6.491 1.00 42.81 81 THR A O 1
ATOM 594 N N . ALA A 1 82 ? 51.895 -44.806 6.556 1.00 45.00 82 ALA A N 1
ATOM 595 C CA . ALA A 1 82 ? 51.607 -43.856 7.636 1.00 45.00 82 ALA A CA 1
ATOM 596 C C . ALA A 1 82 ? 52.048 -42.388 7.471 1.00 45.00 82 ALA A C 1
ATOM 598 O O . ALA A 1 82 ? 53.227 -42.070 7.386 1.00 45.00 82 ALA A O 1
ATOM 599 N N . VAL A 1 83 ? 51.050 -41.496 7.527 1.00 41.16 83 VAL A N 1
ATOM 600 C CA . VAL A 1 83 ? 50.866 -40.396 8.502 1.00 41.16 83 VAL A CA 1
ATOM 601 C C . VAL A 1 83 ? 49.876 -39.394 7.881 1.00 41.16 83 VAL A C 1
ATOM 603 O O . VAL A 1 83 ? 50.145 -38.794 6.844 1.00 41.16 83 VAL A O 1
ATOM 606 N N . GLU A 1 84 ? 48.701 -39.232 8.499 1.00 49.72 84 GLU A N 1
ATOM 607 C CA . GLU A 1 84 ? 47.740 -38.177 8.159 1.00 49.72 84 GLU A CA 1
ATOM 608 C C . GLU A 1 84 ? 48.294 -36.814 8.598 1.00 49.72 84 GLU A C 1
ATOM 610 O O . GLU A 1 84 ? 48.224 -36.443 9.768 1.00 49.72 84 GLU A O 1
ATOM 615 N N . THR A 1 85 ? 48.808 -36.038 7.648 1.00 39.88 85 THR A N 1
ATOM 616 C CA . THR A 1 85 ? 48.976 -34.588 7.798 1.00 39.88 85 THR A CA 1
ATOM 617 C C . THR A 1 85 ? 47.949 -33.875 6.931 1.00 39.88 85 THR A C 1
ATOM 619 O O . THR A 1 85 ? 47.870 -34.110 5.725 1.00 39.88 85 THR A O 1
ATOM 622 N N . ARG A 1 86 ? 47.155 -32.995 7.551 1.00 49.47 86 ARG A N 1
ATOM 623 C CA . ARG A 1 86 ? 46.275 -32.048 6.857 1.00 49.47 86 ARG A CA 1
ATOM 624 C C . ARG A 1 86 ? 47.137 -31.064 6.066 1.00 49.47 86 ARG A C 1
ATOM 626 O O . ARG A 1 86 ? 47.712 -30.146 6.637 1.00 49.47 86 ARG A O 1
ATOM 633 N N . ASP A 1 87 ? 47.239 -31.311 4.766 1.00 41.94 87 ASP A N 1
ATOM 634 C CA . ASP A 1 87 ? 47.892 -30.445 3.787 1.00 41.94 87 ASP A CA 1
ATOM 635 C C . ASP A 1 87 ? 46.963 -29.256 3.455 1.00 41.94 87 ASP A C 1
ATOM 637 O O . ASP A 1 87 ? 46.015 -29.396 2.679 1.00 41.94 87 ASP A O 1
ATOM 641 N N . ASP A 1 88 ? 47.249 -28.074 4.010 1.00 54.03 88 ASP A N 1
ATOM 642 C CA . ASP A 1 88 ? 46.742 -26.778 3.527 1.00 54.03 88 ASP A CA 1
ATOM 643 C C . ASP A 1 88 ? 47.457 -26.400 2.213 1.00 54.03 88 ASP A C 1
ATOM 645 O O . ASP A 1 88 ? 48.207 -25.425 2.125 1.00 54.03 88 ASP A O 1
ATOM 649 N N . ARG A 1 89 ? 47.268 -27.207 1.160 1.00 55.03 89 ARG A N 1
ATOM 650 C CA . ARG A 1 89 ? 47.728 -26.858 -0.192 1.00 55.03 89 ARG A CA 1
ATOM 651 C C . ARG A 1 89 ? 46.703 -25.953 -0.877 1.00 55.03 89 ARG A C 1
ATOM 653 O O . ARG A 1 89 ? 45.505 -26.228 -0.791 1.00 55.03 89 ARG A O 1
ATOM 660 N N . PRO A 1 90 ? 47.140 -24.914 -1.614 1.00 58.81 90 PRO A N 1
ATOM 661 C CA . PRO A 1 90 ? 46.240 -24.102 -2.422 1.00 58.81 90 PRO A CA 1
ATOM 662 C C . PRO A 1 90 ? 45.508 -25.013 -3.410 1.00 58.81 90 PRO A C 1
ATOM 664 O O . PRO A 1 90 ? 46.137 -25.706 -4.212 1.00 58.81 90 PRO A O 1
ATOM 667 N N . ALA A 1 91 ? 44.179 -25.051 -3.302 1.00 58.12 91 ALA A N 1
ATOM 668 C CA . ALA A 1 91 ? 43.325 -25.882 -4.135 1.00 58.12 91 ALA A CA 1
ATOM 669 C C . ALA A 1 91 ? 43.580 -25.547 -5.610 1.00 58.12 91 ALA A C 1
ATOM 671 O O . ALA A 1 91 ? 43.198 -24.480 -6.090 1.00 58.12 91 ALA A O 1
ATOM 672 N N . GLY A 1 92 ? 44.256 -26.449 -6.323 1.00 71.56 92 GLY A N 1
ATOM 673 C CA . GLY A 1 92 ? 44.396 -26.346 -7.770 1.00 71.56 92 GLY A CA 1
ATOM 674 C C . GLY A 1 92 ? 43.011 -26.245 -8.405 1.00 71.56 92 GLY A C 1
ATOM 675 O O . GLY A 1 92 ? 42.073 -26.895 -7.942 1.00 71.56 92 GLY A O 1
ATOM 676 N N . ASN A 1 93 ? 42.877 -25.412 -9.441 1.00 82.94 93 ASN A N 1
ATOM 677 C CA . ASN A 1 93 ? 41.633 -25.250 -10.191 1.00 82.94 93 ASN A CA 1
ATOM 678 C C . ASN A 1 93 ? 41.135 -26.619 -10.672 1.00 82.94 93 ASN A C 1
ATOM 680 O O . ASN A 1 93 ? 41.643 -27.172 -11.648 1.00 82.94 93 ASN A O 1
ATOM 684 N N . LEU A 1 94 ? 40.151 -27.174 -9.965 1.00 85.25 94 LEU A N 1
ATOM 685 C CA . LEU A 1 94 ? 39.512 -28.422 -10.349 1.00 85.25 94 LEU A CA 1
ATOM 686 C C . LEU A 1 94 ? 38.759 -28.213 -11.661 1.00 85.25 94 LEU A C 1
ATOM 688 O O . LEU A 1 94 ? 38.172 -27.154 -11.902 1.00 85.25 94 LEU A O 1
ATOM 692 N N . HIS A 1 95 ? 38.755 -29.246 -12.504 1.00 87.50 95 HIS A N 1
ATOM 693 C CA . HIS A 1 95 ? 37.974 -29.229 -13.730 1.00 87.50 95 HIS A CA 1
ATOM 694 C C . HIS A 1 95 ? 36.489 -28.968 -13.392 1.00 87.50 95 HIS A C 1
ATOM 696 O O . HIS A 1 95 ? 35.988 -29.518 -12.410 1.00 87.50 95 HIS A O 1
ATOM 702 N N . PRO A 1 96 ? 35.750 -28.169 -14.175 1.00 87.38 96 PRO A N 1
ATOM 703 C CA . PRO A 1 96 ? 34.379 -27.770 -13.834 1.00 87.38 96 PRO A CA 1
ATOM 704 C C . PRO A 1 96 ? 33.391 -28.930 -13.662 1.00 87.38 96 PRO A C 1
ATOM 706 O O . PRO A 1 96 ? 32.454 -28.823 -12.874 1.00 87.38 96 PRO A O 1
ATOM 709 N N . SER A 1 97 ? 33.653 -30.079 -14.295 1.00 90.38 97 SER A N 1
ATOM 710 C CA . SER A 1 97 ? 32.882 -31.313 -14.077 1.00 90.38 97 SER A CA 1
ATOM 711 C C . SER A 1 97 ? 33.123 -31.983 -12.715 1.00 90.38 97 SER A C 1
ATOM 713 O O . SER A 1 97 ? 32.343 -32.845 -12.322 1.00 90.38 97 SER A O 1
ATOM 715 N N . ALA A 1 98 ? 34.178 -31.609 -11.987 1.00 93.69 98 ALA A N 1
ATOM 716 C CA . ALA A 1 98 ? 34.451 -32.071 -10.626 1.00 93.69 98 ALA A CA 1
ATOM 717 C C . ALA A 1 98 ? 33.828 -31.155 -9.556 1.00 93.69 98 ALA A C 1
ATOM 719 O O . ALA A 1 98 ? 33.752 -31.538 -8.390 1.00 93.69 98 ALA A O 1
ATOM 720 N N . VAL A 1 99 ? 33.366 -29.959 -9.937 1.00 94.88 99 VAL A N 1
ATOM 721 C CA . VAL A 1 99 ? 32.722 -29.002 -9.031 1.00 94.88 99 VAL A CA 1
ATOM 722 C C . VAL A 1 99 ? 31.206 -29.164 -9.124 1.00 94.88 99 VAL A C 1
ATOM 724 O O . VAL A 1 99 ? 30.619 -29.069 -10.202 1.00 94.88 99 VAL A O 1
ATOM 727 N N . ASP A 1 100 ? 30.550 -29.401 -7.989 1.00 95.88 100 ASP A N 1
ATOM 728 C CA . ASP A 1 100 ? 29.093 -29.529 -7.961 1.00 95.88 100 ASP A CA 1
ATOM 729 C C . ASP A 1 100 ? 28.398 -28.197 -8.268 1.00 95.88 100 ASP A C 1
ATOM 731 O O . ASP A 1 100 ? 28.769 -27.132 -7.765 1.00 95.88 100 ASP A O 1
ATOM 735 N N . CYS A 1 101 ? 27.306 -28.266 -9.021 1.00 96.06 101 CYS A N 1
ATOM 736 C CA . CYS A 1 101 ? 26.486 -27.108 -9.331 1.00 96.06 101 CYS A CA 1
ATOM 737 C C . CYS A 1 101 ? 25.818 -26.536 -8.070 1.00 96.06 101 CYS A C 1
ATOM 739 O O . CYS A 1 101 ? 24.962 -27.169 -7.445 1.00 96.06 101 CYS A O 1
ATOM 741 N N . LYS A 1 102 ? 26.147 -25.281 -7.742 1.00 95.75 102 LYS A N 1
ATOM 742 C CA . LYS A 1 102 ? 25.563 -24.538 -6.613 1.00 95.75 102 LYS A CA 1
ATOM 743 C C . LYS A 1 102 ? 24.031 -24.475 -6.659 1.00 95.75 102 LYS A C 1
ATOM 745 O O . LYS A 1 102 ? 23.382 -24.604 -5.628 1.00 95.75 102 LYS A O 1
ATOM 750 N N . TRP A 1 103 ? 23.451 -24.288 -7.843 1.00 94.81 103 TRP A N 1
ATOM 751 C CA . TRP A 1 103 ? 21.998 -24.182 -8.017 1.00 94.81 103 TRP A CA 1
ATOM 752 C C . TRP A 1 103 ? 21.311 -25.550 -7.904 1.00 94.81 103 TRP A C 1
ATOM 754 O O . TRP A 1 103 ? 20.286 -25.683 -7.241 1.00 94.81 103 TRP A O 1
ATOM 764 N N . TRP A 1 104 ? 21.932 -26.607 -8.435 1.00 96.31 104 TRP A N 1
ATOM 765 C CA . TRP A 1 104 ? 21.436 -27.977 -8.268 1.00 96.31 104 TRP A CA 1
ATOM 766 C C . TRP A 1 104 ? 21.398 -28.410 -6.798 1.00 96.31 104 TRP A C 1
ATOM 768 O O . TRP A 1 104 ? 20.418 -29.005 -6.358 1.00 96.31 104 TRP A O 1
ATOM 778 N N . LYS A 1 105 ? 22.401 -28.018 -5.999 1.00 95.38 105 LYS A N 1
ATOM 779 C CA . LYS A 1 105 ? 22.400 -28.226 -4.537 1.00 95.38 105 LYS A CA 1
ATOM 780 C C . LYS A 1 105 ? 21.204 -27.575 -3.828 1.00 95.38 105 LYS A C 1
ATOM 782 O O . LYS A 1 105 ? 20.767 -28.066 -2.788 1.00 95.38 105 LYS A O 1
ATOM 787 N N . GLN A 1 106 ? 20.628 -26.518 -4.403 1.00 93.25 106 GLN A N 1
ATOM 788 C CA . GLN A 1 106 ? 19.411 -25.857 -3.909 1.00 93.25 106 GLN A CA 1
ATOM 789 C C . GLN A 1 106 ? 18.117 -26.526 -4.403 1.00 93.25 106 GLN A C 1
ATOM 791 O O . GLN A 1 106 ? 17.030 -26.106 -4.017 1.00 93.25 106 GLN A O 1
ATOM 796 N N . GLY A 1 107 ? 18.229 -27.575 -5.223 1.00 94.19 107 GLY A N 1
ATOM 797 C CA . GLY A 1 107 ? 17.111 -28.343 -5.767 1.00 94.19 107 GLY A CA 1
ATOM 798 C C . GLY A 1 107 ? 16.656 -27.905 -7.161 1.00 94.19 107 GLY A C 1
ATOM 799 O O . GLY A 1 107 ? 15.733 -28.507 -7.699 1.00 94.19 107 GLY A O 1
ATOM 800 N N . TYR A 1 108 ? 17.279 -26.888 -7.769 1.00 94.88 108 TYR A N 1
ATOM 801 C CA . TYR A 1 108 ? 16.902 -26.431 -9.108 1.00 94.88 108 TYR A CA 1
ATOM 802 C C . TYR A 1 108 ? 18.072 -25.795 -9.859 1.00 94.88 108 TYR A C 1
ATOM 804 O O . TYR A 1 108 ? 18.658 -24.816 -9.406 1.00 94.88 108 TYR A O 1
ATOM 812 N N . CYS A 1 109 ? 18.370 -26.296 -11.059 1.00 96.69 109 CYS A N 1
ATOM 813 C CA . CYS A 1 109 ? 19.314 -25.666 -11.978 1.00 96.69 109 CYS A CA 1
ATOM 814 C C . CYS A 1 109 ? 18.634 -25.382 -13.319 1.00 96.69 109 CYS A C 1
ATOM 816 O O . CYS A 1 109 ? 18.244 -26.309 -14.026 1.00 96.69 109 CYS A O 1
ATOM 818 N N . ALA A 1 110 ? 18.569 -24.106 -13.709 1.00 95.44 110 ALA A N 1
ATOM 819 C CA . ALA A 1 110 ? 17.944 -23.675 -14.964 1.00 95.44 110 ALA A CA 1
ATOM 820 C C . ALA A 1 110 ? 18.611 -24.259 -16.225 1.00 95.44 110 ALA A C 1
ATOM 822 O O . ALA A 1 110 ? 17.991 -24.307 -17.280 1.00 95.44 110 ALA A O 1
ATOM 823 N N . ARG A 1 111 ? 19.871 -24.712 -16.126 1.00 96.31 111 ARG A N 1
ATOM 824 C CA . ARG A 1 111 ? 20.609 -25.326 -17.245 1.00 96.31 111 ARG A CA 1
ATOM 825 C C . ARG A 1 111 ? 20.299 -26.815 -17.438 1.00 96.31 111 ARG A C 1
ATOM 827 O O . ARG A 1 111 ? 20.802 -27.416 -18.384 1.00 96.31 111 ARG A O 1
ATOM 834 N N . GLY A 1 112 ? 19.505 -27.421 -16.553 1.00 94.81 112 GLY A N 1
ATOM 835 C CA . GLY A 1 112 ? 19.139 -28.836 -16.644 1.00 94.81 112 GLY A CA 1
ATOM 836 C C . GLY A 1 112 ? 20.361 -29.749 -16.799 1.00 94.81 112 GLY A C 1
ATOM 837 O O . GLY A 1 112 ? 21.380 -29.544 -16.145 1.00 94.81 112 GLY A O 1
ATOM 838 N N . ALA A 1 113 ? 20.281 -30.730 -17.697 1.00 94.69 113 ALA A N 1
ATOM 839 C CA . ALA A 1 113 ? 21.382 -31.657 -17.975 1.00 94.69 113 ALA A CA 1
ATOM 840 C C . ALA A 1 113 ? 22.579 -31.011 -18.706 1.00 94.69 113 ALA A C 1
ATOM 842 O O . ALA A 1 113 ? 23.686 -31.530 -18.636 1.00 94.69 113 ALA A O 1
ATOM 843 N N . SER A 1 114 ? 22.388 -29.858 -19.357 1.00 95.56 114 SER A N 1
ATOM 844 C CA . SER A 1 114 ? 23.458 -29.107 -20.044 1.00 95.56 114 SER A CA 1
ATOM 845 C C . SER A 1 114 ? 24.285 -28.205 -19.117 1.00 95.56 114 SER A C 1
ATOM 847 O O . SER A 1 114 ? 25.000 -27.306 -19.565 1.00 95.56 114 SER A O 1
ATOM 849 N N . CYS A 1 115 ? 24.168 -28.385 -17.801 1.00 96.31 115 CYS A N 1
ATOM 850 C CA . CYS A 1 115 ? 24.968 -27.626 -16.856 1.00 96.31 115 CYS A CA 1
ATOM 851 C C . CYS A 1 115 ? 26.446 -28.020 -16.969 1.00 96.31 115 CYS A C 1
ATOM 853 O O . CYS A 1 115 ? 26.792 -29.194 -16.982 1.00 96.31 115 CYS A O 1
ATOM 855 N N . TYR A 1 116 ? 27.323 -27.018 -17.000 1.00 96.50 116 TYR A N 1
ATOM 856 C CA . TYR A 1 116 ? 28.772 -27.221 -17.057 1.00 96.50 116 TYR A CA 1
ATOM 857 C C . TYR A 1 116 ? 29.356 -27.790 -15.747 1.00 96.50 116 TYR A C 1
ATOM 859 O O . TYR A 1 116 ? 30.459 -28.328 -15.732 1.00 96.50 116 TYR A O 1
ATOM 867 N N . PHE A 1 117 ? 28.601 -27.669 -14.651 1.00 96.56 117 PHE A N 1
ATOM 868 C CA . PHE A 1 117 ? 28.944 -28.163 -13.319 1.00 96.56 117 PHE A CA 1
ATOM 869 C C . PHE A 1 117 ? 28.168 -29.441 -12.997 1.00 96.56 117 PHE A C 1
ATOM 871 O O . PHE A 1 117 ? 27.045 -29.633 -13.468 1.00 96.56 117 PHE A O 1
ATOM 878 N N . ARG A 1 118 ? 28.728 -30.292 -12.136 1.00 97.25 118 ARG A N 1
ATOM 879 C CA . ARG A 1 118 ? 28.173 -31.619 -11.843 1.00 97.25 118 ARG A CA 1
ATOM 880 C C . ARG A 1 118 ? 26.817 -31.550 -11.137 1.00 97.25 118 ARG A C 1
ATOM 882 O O . ARG A 1 118 ? 26.654 -30.822 -10.155 1.00 97.25 118 ARG A O 1
ATOM 889 N N . HIS A 1 119 ? 25.857 -32.339 -11.613 1.00 97.56 119 HIS A N 1
ATOM 890 C CA . HIS A 1 119 ? 24.557 -32.556 -10.975 1.00 97.56 119 HIS A CA 1
ATOM 891 C C . HIS A 1 119 ? 24.535 -33.943 -10.331 1.00 97.56 119 HIS A C 1
ATOM 893 O O . HIS A 1 119 ? 24.130 -34.914 -10.961 1.00 97.56 119 HIS A O 1
ATOM 899 N N . ASP A 1 120 ? 25.002 -34.050 -9.087 1.00 95.25 120 ASP A N 1
ATOM 900 C CA . ASP A 1 120 ? 24.879 -35.292 -8.321 1.00 95.25 120 ASP A CA 1
ATOM 901 C C . ASP A 1 120 ? 23.477 -35.346 -7.663 1.00 95.25 120 ASP A C 1
ATOM 903 O O . ASP A 1 120 ? 23.101 -34.413 -6.939 1.00 95.25 120 ASP A O 1
ATOM 907 N N . PRO A 1 121 ? 22.652 -36.376 -7.942 1.00 92.69 121 PRO A N 1
ATOM 908 C CA . PRO A 1 121 ? 21.322 -36.527 -7.349 1.00 92.69 121 PRO A CA 1
ATOM 909 C C . PRO A 1 121 ? 21.340 -36.570 -5.818 1.00 92.69 121 PRO A C 1
ATOM 911 O O . PRO A 1 121 ? 20.390 -36.115 -5.184 1.00 92.69 121 PRO A O 1
ATOM 914 N N . ASN A 1 122 ? 22.429 -37.052 -5.215 1.00 92.19 122 ASN A N 1
ATOM 915 C CA . ASN A 1 122 ? 22.523 -37.248 -3.768 1.00 92.19 122 ASN A CA 1
ATOM 916 C C . ASN A 1 122 ? 22.726 -35.940 -2.986 1.00 92.19 122 ASN A C 1
ATOM 918 O O . ASN A 1 122 ? 22.527 -35.908 -1.773 1.00 92.19 122 ASN A O 1
ATOM 922 N N . VAL A 1 123 ? 23.115 -34.850 -3.659 1.00 87.75 123 VAL A N 1
ATOM 923 C CA . VAL A 1 123 ? 23.328 -33.528 -3.035 1.00 87.75 123 VAL A CA 1
ATOM 924 C C . VAL A 1 123 ? 22.203 -32.530 -3.315 1.00 87.75 123 VAL A C 1
ATOM 926 O O . VAL A 1 123 ? 22.246 -31.403 -2.813 1.00 87.75 123 VAL A O 1
ATOM 929 N N . ALA A 1 124 ? 21.186 -32.915 -4.088 1.00 87.69 124 ALA A N 1
ATOM 930 C CA . ALA A 1 124 ? 20.038 -32.060 -4.355 1.00 87.69 124 ALA A CA 1
ATOM 931 C C . ALA A 1 124 ? 19.232 -31.805 -3.063 1.00 87.69 124 ALA A C 1
ATOM 933 O O . ALA A 1 124 ? 18.792 -32.731 -2.389 1.00 87.69 124 ALA A O 1
ATOM 934 N N . GLY A 1 125 ? 19.033 -30.532 -2.705 1.00 79.75 125 GLY A N 1
ATOM 935 C CA . GLY A 1 125 ? 18.158 -30.122 -1.597 1.00 79.75 125 GLY A CA 1
ATOM 936 C C . GLY A 1 125 ? 18.807 -30.056 -0.207 1.00 79.75 125 GLY A C 1
ATOM 937 O O . GLY A 1 125 ? 18.129 -29.694 0.757 1.00 79.75 125 GLY A O 1
ATOM 938 N N . LEU A 1 126 ? 20.110 -30.332 -0.070 1.00 78.44 126 LEU A N 1
ATOM 939 C CA . LEU A 1 126 ? 20.785 -30.314 1.237 1.00 78.44 126 LEU A CA 1
ATOM 940 C C . LEU A 1 126 ? 20.997 -28.897 1.811 1.00 78.44 126 LEU A C 1
ATOM 942 O O . LEU A 1 126 ? 21.015 -28.728 3.032 1.00 78.44 126 LEU A O 1
ATOM 946 N N . GLU A 1 127 ? 21.114 -27.855 0.977 1.00 74.38 127 GLU A N 1
ATOM 947 C CA . GLU A 1 127 ? 21.405 -26.490 1.463 1.00 74.38 127 GLU A CA 1
ATOM 948 C C . GLU A 1 127 ? 20.190 -25.714 1.998 1.00 74.38 127 GLU A C 1
ATOM 950 O O . GLU A 1 127 ? 20.354 -24.729 2.723 1.00 74.38 127 GLU A O 1
ATOM 955 N N . VAL A 1 128 ? 18.962 -26.152 1.708 1.00 68.12 128 VAL A N 1
ATOM 956 C CA . VAL A 1 128 ? 17.749 -25.380 2.041 1.00 68.12 128 VAL A CA 1
ATOM 957 C C . VAL A 1 128 ? 17.531 -25.275 3.561 1.00 68.12 128 VAL A C 1
ATOM 959 O O . VAL A 1 128 ? 16.957 -24.301 4.048 1.00 68.12 128 VAL A O 1
ATOM 962 N N . LYS A 1 129 ? 18.057 -26.218 4.356 1.00 57.09 129 LYS A N 1
ATOM 963 C CA . LYS A 1 129 ? 17.765 -26.309 5.800 1.00 57.09 129 LYS A CA 1
ATOM 964 C C . LYS A 1 129 ? 18.564 -25.374 6.719 1.00 57.09 129 LYS A C 1
ATOM 966 O O . LYS A 1 129 ? 18.178 -25.231 7.877 1.00 57.09 129 LYS A O 1
ATOM 971 N N . LYS A 1 130 ? 19.643 -24.718 6.266 1.00 55.25 130 LYS A N 1
ATOM 972 C CA . LYS A 1 130 ? 20.495 -23.906 7.169 1.00 55.25 130 LYS A CA 1
ATOM 973 C C . LYS A 1 130 ? 20.134 -22.422 7.270 1.00 55.25 130 LYS A C 1
ATOM 975 O O . LYS A 1 130 ? 20.573 -21.777 8.216 1.00 55.25 130 LYS A O 1
ATOM 980 N N . ARG A 1 131 ? 19.326 -21.860 6.363 1.00 55.69 131 ARG A N 1
ATOM 981 C CA . ARG A 1 131 ? 19.038 -20.409 6.375 1.00 55.69 131 ARG A CA 1
ATOM 982 C C . ARG A 1 131 ? 17.836 -19.990 7.223 1.00 55.69 131 ARG A C 1
ATOM 984 O O . ARG A 1 131 ? 17.781 -18.843 7.648 1.00 55.69 131 ARG A O 1
ATOM 991 N N . THR A 1 132 ? 16.930 -20.903 7.560 1.00 53.59 132 THR A N 1
ATOM 992 C CA . THR A 1 132 ? 15.684 -20.551 8.267 1.00 53.59 132 THR A CA 1
ATOM 993 C C . THR A 1 132 ? 15.822 -20.459 9.795 1.00 53.59 132 THR A C 1
ATOM 995 O O . THR A 1 132 ? 14.866 -20.081 10.458 1.00 53.59 132 THR A O 1
ATOM 998 N N . ARG A 1 133 ? 16.990 -20.766 10.385 1.00 51.09 133 ARG A N 1
ATOM 999 C CA . ARG A 1 133 ? 17.196 -20.731 11.854 1.00 51.09 133 ARG A CA 1
ATOM 1000 C C . ARG A 1 133 ? 18.003 -19.536 12.389 1.00 51.09 133 ARG A C 1
ATOM 1002 O O . ARG A 1 133 ? 18.241 -19.481 13.586 1.00 51.09 133 ARG A O 1
ATOM 1009 N N . GLY A 1 134 ? 18.424 -18.585 11.548 1.00 45.22 134 GLY A N 1
ATOM 1010 C CA . GLY A 1 134 ? 19.394 -17.550 11.953 1.00 45.22 134 GLY A CA 1
ATOM 1011 C C . GLY A 1 134 ? 18.915 -16.094 12.011 1.00 45.22 134 GLY A C 1
ATOM 1012 O O . GLY A 1 134 ? 19.725 -15.237 12.338 1.00 45.22 134 GLY A O 1
ATOM 1013 N N . PHE A 1 135 ? 17.661 -15.770 11.676 1.00 44.47 135 PHE A N 1
ATOM 1014 C CA . PHE A 1 135 ? 17.266 -14.371 11.410 1.00 44.47 135 PHE A CA 1
ATOM 1015 C C . PHE A 1 135 ? 16.450 -13.678 12.520 1.00 44.47 135 PHE A C 1
ATOM 1017 O O . PHE A 1 135 ? 15.833 -12.653 12.262 1.00 44.47 135 PHE A O 1
ATOM 1024 N N . GLN A 1 136 ? 16.424 -14.199 13.753 1.00 42.03 136 GLN A N 1
ATOM 1025 C CA . GLN A 1 136 ? 15.591 -13.619 14.824 1.00 42.03 136 GLN A CA 1
ATOM 1026 C C . GLN A 1 136 ? 16.328 -13.062 16.046 1.00 42.03 136 GLN A C 1
ATOM 1028 O O . GLN A 1 136 ? 15.669 -12.667 16.999 1.00 42.03 136 GLN A O 1
ATOM 1033 N N . GLN A 1 137 ? 17.660 -12.945 16.044 1.00 41.84 137 GLN A N 1
ATOM 1034 C CA . GLN A 1 137 ? 18.327 -12.336 17.199 1.00 41.84 137 GLN A CA 1
ATOM 1035 C C . GLN A 1 137 ? 19.638 -11.641 16.833 1.00 41.84 137 GLN A C 1
ATOM 1037 O O . GLN A 1 137 ? 20.698 -12.260 16.806 1.00 41.84 137 GLN A O 1
ATOM 1042 N N . ARG A 1 138 ? 19.548 -10.338 16.545 1.00 38.09 138 ARG A N 1
ATOM 1043 C CA . ARG A 1 138 ? 20.617 -9.348 16.757 1.00 38.09 138 ARG A CA 1
ATOM 1044 C C . ARG A 1 138 ? 20.017 -7.943 16.691 1.00 38.09 138 ARG A C 1
ATOM 1046 O O . ARG A 1 138 ? 20.056 -7.271 15.667 1.00 38.09 138 ARG A O 1
ATOM 1053 N N . GLU A 1 139 ? 19.435 -7.538 17.813 1.00 42.31 139 GLU A N 1
ATOM 1054 C CA . GLU A 1 139 ? 19.292 -6.132 18.179 1.00 42.31 139 GLU A CA 1
ATOM 1055 C C . GLU A 1 139 ? 20.585 -5.636 18.845 1.00 42.31 139 GLU A C 1
ATOM 1057 O O . GLU A 1 139 ? 21.288 -6.396 19.512 1.00 42.31 139 GLU A O 1
ATOM 1062 N N . SER A 1 140 ? 20.820 -4.328 18.705 1.00 43.56 140 SER A N 1
ATOM 1063 C CA . SER A 1 140 ? 21.710 -3.448 19.484 1.00 43.56 140 SER A CA 1
ATOM 1064 C C . SER A 1 140 ? 23.234 -3.632 19.379 1.00 43.56 140 SER A C 1
ATOM 1066 O O . SER A 1 140 ? 23.820 -4.594 19.864 1.00 43.56 140 SER A O 1
ATOM 1068 N N . GLY A 1 141 ? 23.887 -2.613 18.808 1.00 33.75 141 GLY A N 1
ATOM 1069 C CA . GLY A 1 141 ? 25.339 -2.431 18.848 1.00 33.75 141 GLY A CA 1
ATOM 1070 C C . GLY A 1 141 ? 25.858 -1.519 17.740 1.00 33.75 141 GLY A C 1
ATOM 1071 O O . GLY A 1 141 ? 26.613 -1.966 16.884 1.00 33.75 141 GLY A O 1
ATOM 1072 N N . ALA A 1 142 ? 25.421 -0.258 17.718 1.00 40.00 142 ALA A N 1
ATOM 1073 C CA . ALA A 1 142 ? 25.984 0.756 16.835 1.00 40.00 142 ALA A CA 1
ATOM 1074 C C . ALA A 1 142 ? 27.352 1.209 17.373 1.00 40.00 142 ALA A C 1
ATOM 1076 O O . ALA A 1 142 ? 27.425 1.955 18.345 1.00 40.00 142 ALA A O 1
ATOM 1077 N N . THR A 1 143 ? 28.429 0.790 16.716 1.00 36.59 143 THR A N 1
ATOM 1078 C CA . THR A 1 143 ? 29.704 1.512 16.724 1.00 36.59 143 THR A CA 1
ATOM 1079 C C . THR A 1 143 ? 30.024 1.920 15.294 1.00 36.59 143 THR A C 1
ATOM 1081 O O . THR A 1 143 ? 30.190 1.093 14.399 1.00 36.59 143 THR A O 1
ATOM 1084 N N . ALA A 1 144 ? 30.057 3.233 15.074 1.00 47.25 144 ALA A N 1
ATOM 1085 C CA . ALA A 1 144 ? 30.531 3.835 13.843 1.00 47.25 144 ALA A CA 1
ATOM 1086 C C . ALA A 1 144 ? 32.030 3.540 13.702 1.00 47.25 144 ALA A C 1
ATOM 1088 O O . ALA A 1 144 ? 32.855 4.138 14.391 1.00 47.25 144 ALA A O 1
ATOM 1089 N N . GLN A 1 145 ? 32.381 2.605 12.821 1.00 37.62 145 GLN A N 1
ATOM 1090 C CA . GLN A 1 145 ? 33.749 2.437 12.346 1.00 37.62 145 GLN A CA 1
ATOM 1091 C C . GLN A 1 145 ? 33.852 2.980 10.925 1.00 37.62 145 GLN A C 1
ATOM 1093 O O . GLN A 1 145 ? 33.139 2.560 10.013 1.00 37.62 145 GLN A O 1
ATOM 1098 N N . ALA A 1 146 ? 34.738 3.963 10.789 1.00 41.31 146 ALA A N 1
ATOM 1099 C CA . ALA A 1 146 ? 35.120 4.608 9.552 1.00 41.31 146 ALA A CA 1
ATOM 1100 C C . ALA A 1 146 ? 35.538 3.569 8.502 1.00 41.31 146 ALA A C 1
ATOM 1102 O O . ALA A 1 146 ? 36.430 2.752 8.732 1.00 41.31 146 ALA A O 1
ATOM 1103 N N . VAL A 1 147 ? 34.891 3.622 7.337 1.00 43.62 147 VAL A N 1
ATOM 1104 C CA . VAL A 1 147 ? 35.248 2.810 6.173 1.00 43.62 147 VAL A CA 1
ATOM 1105 C C . VAL A 1 147 ? 36.553 3.359 5.606 1.00 43.62 147 VAL A C 1
ATOM 1107 O O . VAL A 1 147 ? 36.579 4.395 4.943 1.00 43.62 147 VAL A O 1
ATOM 1110 N N . SER A 1 148 ? 37.649 2.665 5.899 1.00 43.22 148 SER A N 1
ATOM 1111 C CA . SER A 1 148 ? 38.920 2.849 5.217 1.00 43.22 148 SER A CA 1
ATOM 1112 C C . SER A 1 148 ? 38.834 2.283 3.795 1.00 43.22 148 SER A C 1
ATOM 1114 O O . SER A 1 148 ? 38.223 1.245 3.537 1.00 43.22 148 SER A O 1
ATOM 1116 N N . ASN A 1 149 ? 39.447 3.005 2.857 1.00 48.25 149 ASN A N 1
ATOM 1117 C CA . ASN A 1 149 ? 39.620 2.627 1.458 1.00 48.25 149 ASN A CA 1
ATOM 1118 C C . ASN A 1 149 ? 40.389 1.300 1.336 1.00 48.25 149 ASN A C 1
ATOM 1120 O O . ASN A 1 149 ? 41.612 1.302 1.218 1.00 48.25 149 ASN A O 1
ATOM 1124 N N . GLN A 1 150 ? 39.692 0.166 1.306 1.00 40.31 150 GLN A N 1
ATOM 1125 C CA . GLN A 1 150 ? 40.271 -1.094 0.843 1.00 40.31 150 GLN A CA 1
ATOM 1126 C C . GLN A 1 150 ? 39.831 -1.363 -0.598 1.00 40.31 150 GLN A C 1
ATOM 1128 O O . GLN A 1 150 ? 38.711 -1.785 -0.881 1.00 40.31 150 GLN A O 1
ATOM 1133 N N . ARG A 1 151 ? 40.758 -1.101 -1.529 1.00 47.03 151 ARG A N 1
ATOM 1134 C CA . ARG A 1 151 ? 40.770 -1.681 -2.877 1.00 47.03 151 ARG A CA 1
ATOM 1135 C C . ARG A 1 151 ? 41.103 -3.170 -2.735 1.00 47.03 151 ARG A C 1
ATOM 1137 O O . ARG A 1 151 ? 42.265 -3.545 -2.804 1.00 47.03 151 ARG A O 1
ATOM 1144 N N . GLY A 1 152 ? 40.090 -3.994 -2.489 1.00 42.28 152 GLY A N 1
ATOM 1145 C CA . GLY A 1 152 ? 40.203 -5.451 -2.453 1.00 42.28 152 GLY A CA 1
ATOM 1146 C C . GLY A 1 152 ? 39.095 -6.085 -3.289 1.00 42.28 152 GLY A C 1
ATOM 1147 O O . GLY A 1 152 ? 37.921 -5.902 -2.993 1.00 42.28 152 GLY A O 1
ATOM 1148 N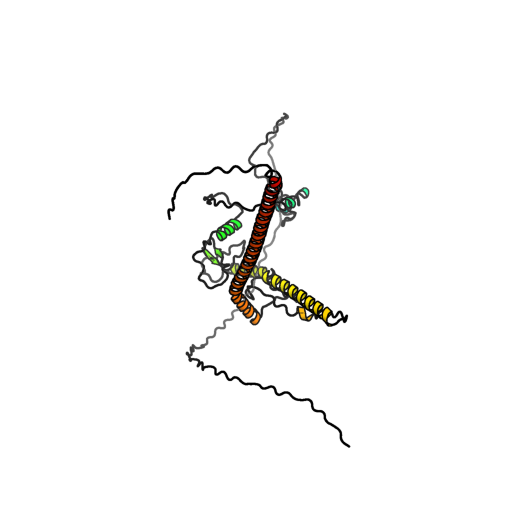 N . GLU A 1 153 ? 39.495 -6.734 -4.380 1.00 51.69 153 GLU A N 1
ATOM 1149 C CA . GLU A 1 153 ? 38.823 -7.809 -5.132 1.00 51.69 153 GLU A CA 1
ATOM 1150 C C . GLU A 1 153 ? 37.304 -8.002 -4.910 1.00 51.69 153 GLU A C 1
ATOM 1152 O O . GLU A 1 153 ? 36.840 -8.957 -4.292 1.00 51.69 153 GLU A O 1
ATOM 1157 N N . ASN A 1 154 ? 36.497 -7.119 -5.508 1.00 47.06 154 ASN A N 1
ATOM 1158 C CA . ASN A 1 154 ? 35.031 -7.196 -5.513 1.00 47.06 154 ASN A CA 1
ATOM 1159 C C . ASN A 1 154 ? 34.490 -7.937 -6.750 1.00 47.06 154 ASN A C 1
ATOM 1161 O O . ASN A 1 154 ? 33.754 -7.372 -7.561 1.00 47.06 154 ASN A O 1
ATOM 1165 N N . ASN A 1 155 ? 34.806 -9.223 -6.891 1.00 52.78 155 ASN A N 1
ATOM 1166 C CA . ASN A 1 155 ? 34.189 -10.072 -7.914 1.00 52.78 155 ASN A CA 1
ATOM 1167 C C . ASN A 1 155 ? 32.874 -10.672 -7.386 1.00 52.78 155 ASN A C 1
ATOM 1169 O O . ASN A 1 155 ? 32.824 -11.825 -6.970 1.00 52.78 155 ASN A O 1
ATOM 1173 N N . GLY A 1 156 ? 31.789 -9.885 -7.392 1.00 51.00 156 GLY A N 1
ATOM 1174 C CA . GLY A 1 156 ? 30.436 -10.456 -7.267 1.00 51.00 156 GLY A CA 1
ATOM 1175 C C . GLY A 1 156 ? 29.324 -9.569 -6.706 1.00 51.00 156 GLY A C 1
ATOM 1176 O O . GLY A 1 156 ? 28.164 -9.966 -6.763 1.00 51.00 156 GLY A O 1
ATOM 1177 N N . HIS A 1 157 ? 29.622 -8.380 -6.177 1.00 58.84 157 HIS A N 1
ATOM 1178 C CA . HIS A 1 157 ? 28.643 -7.599 -5.404 1.00 58.84 157 HIS A CA 1
ATOM 1179 C C . HIS A 1 157 ? 28.339 -6.211 -5.994 1.00 58.84 157 HIS A C 1
ATOM 1181 O O . HIS A 1 157 ? 27.956 -5.300 -5.266 1.00 58.84 157 HIS A O 1
ATOM 1187 N N . ALA A 1 158 ? 28.434 -6.039 -7.318 1.00 68.38 158 ALA A N 1
ATOM 1188 C CA . ALA A 1 158 ? 28.143 -4.760 -7.985 1.00 68.38 158 ALA A CA 1
ATOM 1189 C C . ALA A 1 158 ? 26.760 -4.182 -7.609 1.00 68.38 158 ALA A C 1
ATOM 1191 O O . ALA A 1 158 ? 26.619 -2.976 -7.411 1.00 68.38 158 ALA A O 1
ATOM 1192 N N . SER A 1 159 ? 25.745 -5.034 -7.424 1.00 72.75 159 SER A N 1
ATOM 1193 C CA . SER A 1 159 ? 24.423 -4.597 -6.960 1.00 72.75 159 SER A CA 1
ATOM 1194 C C . SER A 1 159 ? 24.425 -4.092 -5.516 1.00 72.75 159 SER A C 1
ATOM 1196 O O . SER A 1 159 ? 23.680 -3.167 -5.203 1.00 72.75 159 SER A O 1
ATOM 1198 N N . GLU A 1 160 ? 25.247 -4.673 -4.640 1.00 80.19 160 GLU A N 1
ATOM 1199 C CA . GLU A 1 160 ? 25.356 -4.256 -3.240 1.00 80.19 160 GLU A CA 1
ATOM 1200 C C . GLU A 1 160 ? 26.154 -2.958 -3.118 1.00 80.19 160 GLU A C 1
ATOM 1202 O O . GLU A 1 160 ? 25.717 -2.038 -2.435 1.00 80.19 160 GLU A O 1
ATOM 1207 N N . CYS A 1 161 ? 27.233 -2.804 -3.891 1.00 78.19 161 CYS A N 1
ATOM 1208 C CA . CYS A 1 161 ? 27.956 -1.537 -3.995 1.00 78.19 161 CYS A CA 1
ATOM 1209 C C . CYS A 1 161 ? 27.035 -0.395 -4.457 1.00 78.19 161 CYS A C 1
ATOM 1211 O O . CYS A 1 161 ? 27.073 0.692 -3.887 1.00 78.19 161 CYS A O 1
ATOM 1213 N N . ILE A 1 162 ? 26.154 -0.642 -5.437 1.00 79.56 162 ILE A N 1
ATOM 1214 C CA . ILE A 1 162 ? 25.157 0.349 -5.879 1.00 79.56 162 ILE A CA 1
ATOM 1215 C C . ILE A 1 162 ? 24.135 0.647 -4.771 1.00 79.56 162 ILE A C 1
ATOM 1217 O O . ILE A 1 162 ? 23.715 1.797 -4.633 1.00 79.56 162 ILE A O 1
ATOM 1221 N N . ARG A 1 163 ? 23.715 -0.350 -3.982 1.00 81.12 163 ARG A N 1
ATOM 1222 C CA . ARG A 1 163 ? 22.797 -0.140 -2.848 1.00 81.12 163 ARG A CA 1
ATOM 1223 C C . ARG A 1 163 ? 23.440 0.704 -1.753 1.00 81.12 163 ARG A C 1
ATOM 1225 O O . ARG A 1 163 ? 22.831 1.686 -1.345 1.00 81.12 163 ARG A O 1
ATOM 1232 N N . ILE A 1 164 ? 24.664 0.369 -1.349 1.00 84.25 164 ILE A N 1
ATOM 1233 C CA . ILE A 1 164 ? 25.432 1.109 -0.340 1.00 84.25 164 ILE A CA 1
ATOM 1234 C C . ILE A 1 164 ? 25.674 2.543 -0.815 1.00 84.25 164 ILE A C 1
ATOM 1236 O O . ILE A 1 164 ? 25.360 3.477 -0.089 1.00 84.25 164 ILE A O 1
ATOM 1240 N N . TRP A 1 165 ? 26.123 2.737 -2.059 1.00 82.88 165 TRP A N 1
ATOM 1241 C CA . TRP A 1 165 ? 26.327 4.074 -2.627 1.00 82.88 165 TRP A CA 1
ATOM 1242 C C . TRP A 1 165 ? 25.042 4.916 -2.628 1.00 82.88 165 TRP A C 1
ATOM 1244 O O . TRP A 1 165 ? 25.062 6.103 -2.315 1.00 82.88 165 TRP A O 1
ATOM 1254 N N . ARG A 1 166 ? 23.890 4.303 -2.935 1.00 77.44 166 ARG A N 1
ATOM 1255 C CA . ARG A 1 166 ? 22.587 4.986 -2.856 1.00 77.44 166 ARG A CA 1
ATOM 1256 C C . ARG A 1 166 ? 22.161 5.299 -1.426 1.00 77.44 166 ARG A C 1
ATOM 1258 O O . ARG A 1 166 ? 21.430 6.264 -1.241 1.00 77.44 166 ARG A O 1
ATOM 1265 N N . ALA A 1 167 ? 22.557 4.476 -0.460 1.00 79.44 167 ALA A N 1
ATOM 1266 C CA . ALA A 1 167 ? 22.271 4.702 0.950 1.00 79.44 167 ALA A CA 1
ATOM 1267 C C . ALA A 1 167 ? 23.136 5.832 1.530 1.00 79.44 167 ALA A C 1
ATOM 1269 O O . ALA A 1 167 ? 22.658 6.575 2.376 1.00 79.44 167 ALA A O 1
ATOM 1270 N N . THR A 1 168 ? 24.374 5.996 1.051 1.00 79.69 168 THR A N 1
ATOM 1271 C CA . THR A 1 168 ? 25.314 7.011 1.555 1.00 79.69 168 THR A CA 1
ATOM 1272 C C . THR A 1 168 ? 25.245 8.353 0.821 1.00 79.69 168 THR A C 1
ATOM 1274 O O . THR A 1 168 ? 25.613 9.371 1.394 1.00 79.69 168 THR A O 1
ATOM 1277 N N . GLY A 1 169 ? 24.763 8.396 -0.427 1.00 68.19 169 GLY A N 1
ATOM 1278 C CA . GLY A 1 169 ? 24.733 9.607 -1.266 1.00 68.19 169 GLY A CA 1
ATOM 1279 C C . GLY A 1 169 ? 23.649 10.651 -0.946 1.00 68.19 169 GLY A C 1
ATOM 1280 O O . GLY A 1 169 ? 23.454 11.577 -1.734 1.00 68.19 169 GLY A O 1
ATOM 1281 N N . ASN A 1 170 ? 22.921 10.507 0.161 1.00 59.97 170 ASN A N 1
ATOM 1282 C CA . ASN A 1 170 ? 21.865 11.428 0.589 1.00 59.97 170 ASN A CA 1
ATOM 1283 C C . ASN A 1 170 ? 22.175 11.991 1.986 1.00 59.97 170 ASN A C 1
ATOM 1285 O O . ASN A 1 170 ? 21.442 11.717 2.925 1.00 59.97 170 ASN A O 1
ATOM 1289 N N . SER A 1 171 ? 23.253 12.761 2.144 1.00 56.25 171 SER A N 1
ATOM 1290 C CA . SER A 1 171 ? 23.321 13.692 3.277 1.00 56.25 171 SER A CA 1
ATOM 1291 C C . SER A 1 171 ? 22.325 14.832 3.025 1.00 56.25 171 SER A C 1
ATOM 1293 O O . SER A 1 171 ? 22.273 15.395 1.929 1.00 56.25 171 SER A O 1
ATOM 1295 N N . ASP A 1 172 ? 21.490 15.094 4.021 1.00 53.78 172 ASP A N 1
ATOM 1296 C CA . ASP A 1 172 ? 20.102 15.546 3.898 1.00 53.78 172 ASP A CA 1
ATOM 1297 C C . ASP A 1 172 ? 19.845 17.048 3.637 1.00 53.78 172 ASP A C 1
ATOM 1299 O O . ASP A 1 172 ? 18.691 17.467 3.636 1.00 53.78 172 ASP A O 1
ATOM 1303 N N . GLU A 1 173 ? 20.841 17.893 3.370 1.00 58.19 173 GLU A N 1
ATOM 1304 C CA . GLU A 1 173 ? 20.631 19.345 3.561 1.00 58.19 173 GLU A CA 1
ATOM 1305 C C . GLU A 1 173 ? 20.173 20.176 2.347 1.00 58.19 173 GLU A C 1
ATOM 1307 O O . GLU A 1 173 ? 19.702 21.290 2.543 1.00 58.19 173 GLU A O 1
ATOM 1312 N N . GLU A 1 174 ? 20.191 19.666 1.108 1.00 56.38 174 GLU A N 1
ATOM 1313 C CA . GLU A 1 174 ? 19.947 20.530 -0.076 1.00 56.38 174 GLU A CA 1
ATOM 1314 C C . GLU A 1 174 ? 18.816 20.076 -1.026 1.00 56.38 174 GLU A C 1
ATOM 1316 O O . GLU A 1 174 ? 18.700 20.554 -2.154 1.00 56.38 174 GLU A O 1
ATOM 1321 N N . LYS A 1 175 ? 17.953 19.132 -0.620 1.00 51.34 175 LYS A N 1
ATOM 1322 C CA . LYS A 1 175 ? 16.969 18.499 -1.537 1.00 51.34 175 LYS A CA 1
ATOM 1323 C C . LYS A 1 175 ? 15.497 18.875 -1.331 1.00 51.34 175 LYS A C 1
ATOM 1325 O O . LYS A 1 175 ? 14.640 18.281 -1.988 1.00 51.34 175 LYS A O 1
ATOM 1330 N N . HIS A 1 176 ? 15.174 19.850 -0.482 1.00 47.94 176 HIS A N 1
ATOM 1331 C CA . HIS A 1 176 ? 13.790 20.035 -0.028 1.00 47.94 176 HIS A CA 1
ATOM 1332 C C . HIS A 1 176 ? 12.892 21.016 -0.798 1.00 47.94 176 HIS A C 1
ATOM 1334 O O . HIS A 1 176 ? 11.693 21.011 -0.531 1.00 47.94 176 HIS A O 1
ATOM 1340 N N . ASP A 1 177 ? 13.379 21.756 -1.802 1.00 47.91 177 ASP A N 1
ATOM 1341 C CA . ASP A 1 177 ? 12.573 22.849 -2.390 1.00 47.91 177 ASP A CA 1
ATOM 1342 C C . ASP A 1 177 ? 12.046 22.627 -3.823 1.00 47.91 177 ASP A C 1
ATOM 1344 O O . ASP A 1 177 ? 11.670 23.552 -4.536 1.00 47.91 177 ASP A O 1
ATOM 1348 N N . ARG A 1 178 ? 11.961 21.371 -4.282 1.00 50.56 178 ARG A N 1
ATOM 1349 C CA . ARG A 1 178 ? 11.224 21.034 -5.518 1.00 50.56 178 ARG A CA 1
ATOM 1350 C C . ARG A 1 178 ? 9.943 20.264 -5.198 1.00 50.56 178 ARG A C 1
ATOM 1352 O O . ARG A 1 178 ? 9.834 19.061 -5.417 1.00 50.56 178 ARG A O 1
ATOM 1359 N N . THR A 1 179 ? 8.992 21.004 -4.624 1.00 49.75 179 THR A N 1
ATOM 1360 C CA . THR A 1 179 ? 7.532 20.808 -4.742 1.00 49.75 179 THR A CA 1
ATOM 1361 C C . THR A 1 179 ? 7.007 19.371 -4.603 1.00 49.75 179 THR A C 1
ATOM 1363 O O . THR A 1 179 ? 6.417 18.806 -5.520 1.00 49.75 179 THR A O 1
ATOM 1366 N N . GLY A 1 180 ? 7.143 18.781 -3.410 1.00 51.91 180 GLY A N 1
ATOM 1367 C CA . GLY A 1 180 ? 6.185 17.794 -2.872 1.00 51.91 180 GLY A CA 1
ATOM 1368 C C . GLY A 1 180 ? 5.988 16.469 -3.630 1.00 51.91 180 GLY A C 1
ATOM 1369 O O . GLY A 1 180 ? 5.105 15.681 -3.279 1.00 51.91 180 GLY A O 1
ATOM 1370 N N . GLN A 1 181 ? 6.784 16.179 -4.658 1.00 51.59 181 GLN A N 1
ATOM 1371 C CA . GLN A 1 181 ? 6.718 14.930 -5.410 1.00 51.59 181 GLN A CA 1
ATOM 1372 C C . GLN A 1 181 ? 7.720 13.936 -4.830 1.00 51.59 181 GLN A C 1
ATOM 1374 O O . GLN A 1 181 ? 8.924 14.141 -4.919 1.00 51.59 181 GLN A O 1
ATOM 1379 N N . ASN A 1 182 ? 7.204 12.850 -4.242 1.00 52.41 182 ASN A N 1
ATOM 1380 C CA . ASN A 1 182 ? 7.973 11.744 -3.657 1.00 52.41 182 ASN A CA 1
ATOM 1381 C C . ASN A 1 182 ? 9.237 11.428 -4.474 1.00 52.41 182 ASN A C 1
ATOM 1383 O O . ASN A 1 182 ? 9.166 10.807 -5.540 1.00 52.41 182 ASN A O 1
ATOM 1387 N N . SER A 1 183 ? 10.387 11.853 -3.957 1.00 55.47 183 SER A N 1
ATOM 1388 C CA . SER A 1 183 ? 11.695 11.830 -4.602 1.00 55.47 183 SER A CA 1
ATOM 1389 C C . SER A 1 183 ? 12.290 10.419 -4.611 1.00 55.47 183 SER A C 1
ATOM 1391 O O . SER A 1 183 ? 13.372 10.153 -4.102 1.00 55.47 183 SER A O 1
ATOM 1393 N N . ASN A 1 184 ? 11.628 9.486 -5.300 1.00 62.50 184 ASN A N 1
ATOM 1394 C CA . ASN A 1 184 ? 12.228 8.208 -5.705 1.00 62.50 184 ASN A CA 1
ATOM 1395 C C . ASN A 1 184 ? 13.261 8.384 -6.835 1.00 62.50 184 ASN A C 1
ATOM 1397 O O . ASN A 1 184 ? 13.524 7.467 -7.610 1.00 62.50 184 ASN A O 1
ATOM 1401 N N . TRP A 1 185 ? 13.847 9.572 -6.938 1.00 69.75 185 TRP A N 1
ATOM 1402 C CA . TRP A 1 185 ? 14.806 9.916 -7.963 1.00 69.75 185 TRP A CA 1
ATOM 1403 C C . TRP A 1 185 ? 16.101 9.206 -7.609 1.00 69.75 185 TRP A C 1
ATOM 1405 O O . TRP A 1 185 ? 16.615 9.313 -6.495 1.00 69.75 185 TRP A O 1
ATOM 1415 N N . LYS A 1 186 ? 16.606 8.415 -8.548 1.00 78.38 186 LYS A N 1
ATOM 1416 C CA . LYS A 1 186 ? 17.861 7.691 -8.380 1.00 78.38 186 LYS A CA 1
ATOM 1417 C C . LYS A 1 186 ? 18.916 8.385 -9.216 1.00 78.38 186 LYS A C 1
ATOM 1419 O O . LYS A 1 186 ? 18.700 8.671 -10.394 1.00 78.38 186 LYS A O 1
ATOM 1424 N N . GLN A 1 187 ? 20.046 8.671 -8.590 1.00 81.62 187 GLN A N 1
ATOM 1425 C CA . GLN A 1 187 ? 21.184 9.286 -9.249 1.00 81.62 187 GLN A CA 1
ATOM 1426 C C . GLN A 1 187 ? 22.050 8.201 -9.903 1.00 81.62 187 GLN A C 1
ATOM 1428 O O . GLN A 1 187 ? 22.243 7.123 -9.336 1.00 81.62 187 GLN A O 1
ATOM 1433 N N . CYS A 1 188 ? 22.528 8.448 -11.121 1.00 80.38 188 CYS A N 1
ATOM 1434 C CA . CYS A 1 188 ? 23.445 7.540 -11.804 1.00 80.38 188 CYS A CA 1
ATOM 1435 C C . CYS A 1 188 ? 24.834 7.584 -11.136 1.00 80.38 188 CYS A C 1
ATOM 1437 O O . CYS A 1 188 ? 25.366 8.681 -10.971 1.00 80.38 188 CYS A O 1
ATOM 1439 N N . PRO A 1 189 ? 25.461 6.441 -10.796 1.00 80.00 189 PRO A N 1
ATOM 1440 C CA . PRO A 1 189 ? 26.798 6.439 -10.196 1.00 80.00 189 PRO A CA 1
ATOM 1441 C C . PRO A 1 189 ? 27.895 6.919 -11.161 1.00 80.00 189 PRO A C 1
ATOM 1443 O O . PRO A 1 189 ? 28.946 7.352 -10.704 1.00 80.00 189 PRO A O 1
ATOM 1446 N N . VAL A 1 190 ? 27.652 6.871 -12.479 1.00 80.38 190 VAL A N 1
ATOM 1447 C CA . VAL A 1 190 ? 28.620 7.289 -13.507 1.00 80.38 190 VAL A CA 1
ATOM 1448 C C . VAL A 1 190 ? 28.510 8.786 -13.791 1.00 80.38 190 VAL A C 1
ATOM 1450 O O . VAL A 1 190 ? 29.461 9.529 -13.589 1.00 80.38 190 VAL A O 1
ATOM 1453 N N . CYS A 1 191 ? 27.340 9.248 -14.238 1.00 80.38 191 CYS A N 1
ATOM 1454 C CA . CYS A 1 191 ? 27.165 10.623 -14.717 1.00 80.38 191 CYS A CA 1
ATOM 1455 C C . CYS A 1 191 ? 26.495 11.558 -13.706 1.00 80.38 191 CYS A C 1
ATOM 1457 O O . CYS A 1 191 ? 26.282 12.729 -14.004 1.00 80.38 191 CYS A O 1
ATOM 1459 N N . ARG A 1 192 ? 26.099 11.053 -12.530 1.00 82.25 192 ARG A N 1
ATOM 1460 C CA . ARG A 1 192 ? 25.393 11.820 -11.491 1.00 82.25 192 ARG A CA 1
ATOM 1461 C C . ARG A 1 192 ? 24.076 12.476 -11.934 1.00 82.25 192 ARG A C 1
ATOM 1463 O O . ARG A 1 192 ? 23.494 13.240 -11.169 1.00 82.25 192 ARG A O 1
ATOM 1470 N N . THR A 1 193 ? 23.553 12.132 -13.110 1.00 80.38 193 THR A N 1
ATOM 1471 C CA . THR A 1 193 ? 22.238 12.577 -13.585 1.00 80.38 193 THR A CA 1
ATOM 1472 C C . THR A 1 193 ? 21.125 11.856 -12.828 1.00 80.38 193 THR A C 1
ATOM 1474 O O . THR A 1 193 ? 21.211 10.652 -12.565 1.00 80.38 193 THR A O 1
ATOM 1477 N N . TYR A 1 194 ? 20.067 12.588 -12.483 1.00 82.62 194 TYR A N 1
ATOM 1478 C CA . TYR A 1 194 ? 18.883 12.024 -11.847 1.00 82.62 194 TYR A CA 1
ATOM 1479 C C . TYR A 1 194 ? 17.985 11.327 -12.866 1.00 82.62 194 TYR A C 1
ATOM 1481 O O . TYR A 1 194 ? 17.732 11.827 -13.958 1.00 82.62 194 TYR A O 1
ATOM 1489 N N . SER A 1 195 ? 17.471 10.169 -12.472 1.00 81.12 195 SER A N 1
ATOM 1490 C CA . SER A 1 195 ? 16.516 9.378 -13.239 1.00 81.12 195 SER A CA 1
ATOM 1491 C C . SER A 1 195 ? 15.305 9.050 -12.372 1.00 81.12 195 SER A C 1
ATOM 1493 O O . SER A 1 195 ? 15.433 8.830 -11.164 1.00 81.12 195 SER A O 1
ATOM 1495 N N . LYS A 1 196 ? 14.115 9.011 -12.984 1.00 77.25 196 LYS A N 1
ATOM 1496 C CA . LYS A 1 196 ? 12.876 8.617 -12.292 1.00 77.25 196 LYS A CA 1
ATOM 1497 C C . LYS A 1 196 ? 12.854 7.122 -11.955 1.00 77.25 196 LYS A C 1
ATOM 1499 O O . LYS A 1 196 ? 12.228 6.725 -10.980 1.00 77.25 196 LYS A O 1
ATOM 1504 N N . PHE A 1 197 ? 13.532 6.301 -12.755 1.00 76.69 197 PHE A N 1
ATOM 1505 C CA . PHE A 1 197 ? 13.591 4.853 -12.588 1.00 76.69 197 PHE A CA 1
ATOM 1506 C C . PHE A 1 197 ? 14.912 4.294 -13.122 1.00 76.69 197 PHE A C 1
ATOM 1508 O O . PHE A 1 197 ? 15.589 4.913 -13.939 1.00 76.69 197 PHE A O 1
ATOM 1515 N N . VAL A 1 198 ? 15.265 3.103 -12.641 1.00 83.56 198 VAL A N 1
ATOM 1516 C CA . VAL A 1 198 ? 16.476 2.368 -13.021 1.00 83.56 198 VAL A CA 1
ATOM 1517 C C . VAL A 1 198 ? 16.025 1.069 -13.661 1.00 83.56 198 VAL A C 1
ATOM 1519 O O . VAL A 1 198 ? 15.275 0.319 -13.040 1.00 83.56 198 VAL A O 1
ATOM 1522 N N . ILE A 1 199 ? 16.482 0.814 -14.882 1.00 85.56 199 ILE A N 1
ATOM 1523 C CA . ILE A 1 199 ? 16.162 -0.412 -15.609 1.00 85.56 199 ILE A CA 1
ATOM 1524 C C . ILE A 1 199 ? 17.313 -1.394 -15.396 1.00 85.56 199 ILE A C 1
ATOM 1526 O O . ILE A 1 199 ? 18.439 -1.085 -15.795 1.00 85.56 199 ILE A O 1
ATOM 1530 N N . PRO A 1 200 ? 17.078 -2.556 -14.772 1.00 83.25 200 PRO A N 1
ATOM 1531 C CA . PRO A 1 200 ? 18.055 -3.627 -14.788 1.00 83.25 200 PRO A CA 1
ATOM 1532 C C . PRO A 1 200 ? 18.132 -4.182 -16.215 1.00 83.25 200 PRO A C 1
ATOM 1534 O O . PRO A 1 200 ? 17.208 -4.840 -16.681 1.00 83.25 200 PRO A O 1
ATOM 1537 N N . SER A 1 201 ? 19.222 -3.888 -16.917 1.00 83.75 201 SER A N 1
ATOM 1538 C CA . SER A 1 201 ? 19.526 -4.446 -18.236 1.00 83.75 201 SER A CA 1
ATOM 1539 C C . SER A 1 201 ? 20.902 -5.096 -18.192 1.00 83.75 201 SER A C 1
ATOM 1541 O O . SER A 1 201 ? 21.830 -4.537 -17.608 1.00 83.75 201 SER A O 1
ATOM 1543 N N . SER A 1 202 ? 21.038 -6.269 -18.809 1.00 85.25 202 SER A N 1
ATOM 1544 C CA . SER A 1 202 ? 22.337 -6.909 -19.054 1.00 85.25 202 SER A CA 1
ATOM 1545 C C . SER A 1 202 ? 23.091 -6.272 -20.223 1.00 85.25 202 SER A C 1
ATOM 1547 O O . SER A 1 202 ? 24.293 -6.480 -20.358 1.00 85.25 202 SER A O 1
ATOM 1549 N N . ILE A 1 203 ? 22.395 -5.496 -21.058 1.00 85.81 203 ILE A N 1
ATOM 1550 C CA . ILE A 1 203 ? 22.939 -4.838 -22.243 1.00 85.81 203 ILE A CA 1
ATOM 1551 C C . ILE A 1 203 ? 22.915 -3.331 -22.001 1.00 85.81 203 ILE A C 1
ATOM 1553 O O . ILE A 1 203 ? 21.864 -2.753 -21.707 1.00 85.81 203 ILE A O 1
ATOM 1557 N N . PHE A 1 204 ? 24.072 -2.683 -22.121 1.00 84.38 204 PHE A N 1
ATOM 1558 C CA . PHE A 1 204 ? 24.148 -1.228 -22.136 1.00 84.38 204 PHE A CA 1
ATOM 1559 C C . PHE A 1 204 ? 23.931 -0.752 -23.579 1.00 84.38 204 PHE A C 1
ATOM 1561 O O . PHE A 1 204 ? 24.776 -1.045 -24.422 1.00 84.38 204 PHE A O 1
ATOM 1568 N N . PRO A 1 205 ? 22.819 -0.064 -23.899 1.00 85.75 205 PRO A N 1
ATOM 1569 C CA . PRO A 1 205 ? 22.573 0.400 -25.258 1.00 85.75 205 PRO A CA 1
ATOM 1570 C C . PRO A 1 205 ? 23.584 1.498 -25.602 1.00 85.75 205 PRO A C 1
ATOM 1572 O O . PRO A 1 205 ? 23.459 2.643 -25.159 1.00 85.75 205 PRO A O 1
ATOM 1575 N N . THR A 1 206 ? 24.611 1.147 -26.372 1.00 83.31 206 THR A N 1
ATOM 1576 C CA . THR A 1 206 ? 25.619 2.089 -26.858 1.00 83.31 206 THR A CA 1
ATOM 1577 C C . THR A 1 206 ? 24.995 3.018 -27.897 1.00 83.31 206 THR A C 1
ATOM 1579 O O . THR A 1 206 ? 24.331 2.531 -28.814 1.00 83.31 206 THR A O 1
ATOM 1582 N N . PRO A 1 207 ? 25.157 4.352 -27.773 1.00 78.12 207 PRO A N 1
ATOM 1583 C CA . PRO A 1 207 ? 24.840 5.254 -28.871 1.00 78.12 207 PRO A CA 1
ATOM 1584 C C . PRO A 1 207 ? 25.530 4.791 -30.149 1.00 78.12 207 PRO A C 1
ATOM 1586 O O . PRO A 1 207 ? 26.705 4.423 -30.110 1.00 78.12 207 PRO A O 1
ATOM 1589 N N . VAL A 1 208 ? 24.839 4.881 -31.281 1.00 80.06 208 VAL A N 1
ATOM 1590 C CA . VAL A 1 208 ? 25.528 4.864 -32.570 1.00 80.06 208 VAL A CA 1
ATOM 1591 C C . VAL A 1 208 ? 26.364 6.145 -32.623 1.00 80.06 208 VAL A C 1
ATOM 1593 O O . VAL A 1 208 ? 25.822 7.250 -32.575 1.00 80.06 208 VAL A O 1
ATOM 1596 N N . TYR A 1 209 ? 27.691 6.001 -32.607 1.00 75.38 209 TYR A N 1
ATOM 1597 C CA . TYR A 1 209 ? 28.620 7.131 -32.604 1.00 75.38 209 TYR A CA 1
ATOM 1598 C C . TYR A 1 209 ? 28.348 8.056 -33.801 1.00 75.38 209 TYR A C 1
ATOM 1600 O O . TYR A 1 209 ? 28.211 7.593 -34.929 1.00 75.38 209 TYR A O 1
ATOM 1608 N N . GLY A 1 210 ? 28.294 9.368 -33.553 1.00 72.00 210 GLY A N 1
ATOM 1609 C CA . GLY A 1 210 ? 28.230 10.395 -34.602 1.00 72.00 210 GLY A CA 1
ATOM 1610 C C . GLY A 1 210 ? 26.850 10.998 -34.878 1.00 72.00 210 GLY A C 1
ATOM 1611 O O . GLY A 1 210 ? 26.780 12.034 -35.529 1.00 72.00 210 GLY A O 1
ATOM 1612 N N . GLN A 1 211 ? 25.764 10.436 -34.340 1.00 61.25 211 GLN A N 1
ATOM 1613 C CA . GLN A 1 211 ? 24.440 11.061 -34.407 1.00 61.25 211 GLN A CA 1
ATOM 1614 C C . GLN A 1 211 ? 24.112 11.679 -33.045 1.00 61.25 211 GLN A C 1
ATOM 1616 O O . GLN A 1 211 ? 23.840 10.972 -32.074 1.00 61.25 211 GLN A O 1
ATOM 1621 N N . GLY A 1 212 ? 24.200 13.011 -32.948 1.00 49.88 212 GLY A N 1
ATOM 1622 C CA . GLY A 1 212 ? 23.739 13.751 -31.770 1.00 49.88 212 GLY A CA 1
ATOM 1623 C C . GLY A 1 212 ? 22.311 13.318 -31.440 1.00 49.88 212 GLY A C 1
ATOM 1624 O O . GLY A 1 212 ? 21.460 13.363 -32.312 1.00 49.88 212 GLY A O 1
ATOM 1625 N N . HIS A 1 213 ? 22.092 12.808 -30.228 1.00 57.09 213 HIS A N 1
ATOM 1626 C CA . HIS A 1 213 ? 20.959 11.962 -29.838 1.00 57.09 213 HIS A CA 1
ATOM 1627 C C . HIS A 1 213 ? 19.545 12.550 -30.072 1.00 57.09 213 HIS A C 1
ATOM 1629 O O . HIS A 1 213 ? 19.087 13.356 -29.257 1.00 57.09 213 HIS A O 1
ATOM 1635 N N . PRO A 1 214 ? 18.761 11.960 -30.995 1.00 60.06 214 PRO A N 1
ATOM 1636 C CA . PRO A 1 214 ? 17.386 11.576 -30.684 1.00 60.06 214 PRO A CA 1
ATOM 1637 C C . PRO A 1 214 ? 17.259 10.045 -30.693 1.00 60.06 214 PRO A C 1
ATOM 1639 O O . PRO A 1 214 ? 17.484 9.411 -31.712 1.00 60.06 214 PRO A O 1
ATOM 1642 N N . GLY A 1 215 ? 16.927 9.468 -29.531 1.00 74.75 215 GLY A N 1
ATOM 1643 C CA . GLY A 1 215 ? 16.457 8.081 -29.369 1.00 74.75 215 GLY A CA 1
ATOM 1644 C C . GLY A 1 215 ? 17.393 6.975 -29.873 1.00 74.75 215 GLY A C 1
ATOM 1645 O O . GLY A 1 215 ? 17.400 6.640 -31.047 1.00 74.75 215 GLY A O 1
ATOM 1646 N N . ASN A 1 216 ? 18.151 6.320 -28.984 1.00 85.50 216 ASN A N 1
ATOM 1647 C CA . ASN A 1 216 ? 18.734 5.024 -29.354 1.00 85.50 216 ASN A CA 1
ATOM 1648 C C . ASN A 1 216 ? 17.582 3.996 -29.440 1.00 85.50 216 ASN A C 1
ATOM 1650 O O . ASN A 1 216 ? 16.994 3.716 -28.389 1.00 85.50 216 ASN A O 1
ATOM 1654 N N . PRO A 1 217 ? 17.267 3.418 -30.615 1.00 88.06 217 PRO A N 1
ATOM 1655 C CA . PRO A 1 217 ? 16.122 2.517 -30.766 1.00 88.06 217 PRO A CA 1
ATOM 1656 C C . PRO A 1 217 ? 16.242 1.283 -29.862 1.00 88.06 217 PRO A C 1
ATOM 1658 O O . PRO A 1 217 ? 15.272 0.891 -29.220 1.00 88.06 217 PRO A O 1
ATOM 1661 N N . ALA A 1 218 ? 17.456 0.754 -29.668 1.00 87.69 218 ALA A N 1
ATOM 1662 C CA . ALA A 1 218 ? 17.690 -0.365 -28.754 1.00 87.69 218 ALA A CA 1
ATOM 1663 C C . ALA A 1 218 ? 17.355 -0.001 -27.295 1.00 87.69 218 ALA A C 1
ATOM 1665 O O . ALA A 1 218 ? 16.836 -0.816 -26.532 1.00 87.69 218 ALA A O 1
ATOM 1666 N N . LYS A 1 219 ? 17.609 1.250 -26.886 1.00 87.44 219 LYS A N 1
ATOM 1667 C CA . LYS A 1 219 ? 17.224 1.738 -25.552 1.00 87.44 219 LYS A CA 1
ATOM 1668 C C . LYS A 1 219 ? 15.704 1.810 -25.414 1.00 87.44 219 LYS A C 1
ATOM 1670 O O . LYS A 1 219 ? 15.184 1.480 -24.349 1.00 87.44 219 LYS A O 1
ATOM 1675 N N . GLU A 1 220 ? 15.007 2.258 -26.453 1.00 88.94 220 GLU A N 1
ATOM 1676 C CA . GLU A 1 220 ? 13.545 2.366 -26.471 1.00 88.94 220 GLU A CA 1
ATOM 1677 C C . GLU A 1 220 ? 12.868 0.994 -26.438 1.00 88.94 220 GLU A C 1
ATOM 1679 O O . GLU A 1 220 ? 11.904 0.809 -25.696 1.00 88.94 220 GLU A O 1
ATOM 1684 N N . GLU A 1 221 ? 13.418 0.005 -27.140 1.00 91.06 221 GLU A N 1
ATOM 1685 C CA . GLU A 1 221 ? 12.958 -1.383 -27.081 1.00 91.06 221 GLU A CA 1
ATOM 1686 C C . GLU A 1 221 ? 13.124 -1.986 -25.680 1.00 91.06 221 GLU A C 1
ATOM 1688 O O . GLU A 1 221 ? 12.169 -2.546 -25.133 1.00 91.06 221 GLU A O 1
ATOM 1693 N N . ILE A 1 222 ? 14.290 -1.799 -25.047 1.00 91.06 222 ILE A N 1
ATOM 1694 C CA . ILE A 1 222 ? 14.537 -2.245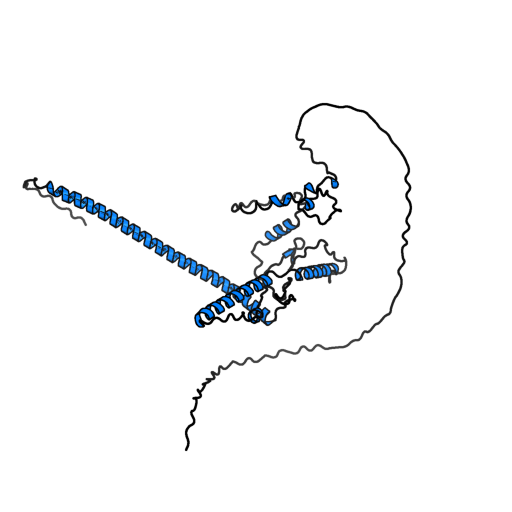 -23.665 1.00 91.06 222 ILE A CA 1
ATOM 1695 C C . ILE A 1 222 ? 13.565 -1.558 -22.694 1.00 91.06 222 ILE A C 1
ATOM 1697 O O . ILE A 1 222 ? 12.979 -2.209 -21.826 1.00 91.06 222 ILE A O 1
ATOM 1701 N N . LEU A 1 223 ? 13.359 -0.246 -22.848 1.00 89.94 223 LEU A N 1
ATOM 1702 C CA . LEU A 1 223 ? 12.395 0.533 -22.066 1.00 89.94 223 LEU A CA 1
ATOM 1703 C C . LEU A 1 223 ? 10.972 -0.009 -22.216 1.00 89.94 223 LEU A C 1
ATOM 1705 O O . LEU A 1 223 ? 10.284 -0.230 -21.217 1.00 89.94 223 LEU A O 1
ATOM 1709 N N . LYS A 1 224 ? 10.536 -0.238 -23.457 1.00 92.25 224 LYS A N 1
ATOM 1710 C CA . LYS A 1 224 ? 9.204 -0.743 -23.786 1.00 92.25 224 LYS A CA 1
ATOM 1711 C C . LYS A 1 224 ? 8.985 -2.136 -23.202 1.00 92.25 224 LYS A C 1
ATOM 1713 O O . LYS A 1 224 ? 7.965 -2.353 -22.552 1.00 92.25 224 LYS A O 1
ATOM 1718 N N . GLY A 1 225 ? 9.948 -3.043 -23.371 1.00 93.69 225 GLY A N 1
ATOM 1719 C CA . GLY A 1 225 ? 9.895 -4.392 -22.806 1.00 93.69 225 GLY A CA 1
ATOM 1720 C C . GLY A 1 225 ? 9.844 -4.382 -21.278 1.00 93.69 225 GLY A C 1
ATOM 1721 O O . GLY A 1 225 ? 9.018 -5.063 -20.674 1.00 93.69 225 GLY A O 1
ATOM 1722 N N . TYR A 1 226 ? 10.658 -3.540 -20.637 1.00 93.31 226 TYR A N 1
ATOM 1723 C CA . TYR A 1 226 ? 10.658 -3.409 -19.182 1.00 93.31 226 TYR A CA 1
ATOM 1724 C C . TYR A 1 226 ? 9.325 -2.875 -18.641 1.00 93.31 226 TYR A C 1
ATOM 1726 O O . TYR A 1 226 ? 8.762 -3.450 -17.711 1.00 93.31 226 TYR A O 1
ATOM 1734 N N . LEU A 1 227 ? 8.783 -1.810 -19.238 1.00 91.12 227 LEU A N 1
ATOM 1735 C CA . LEU A 1 227 ? 7.486 -1.260 -18.837 1.00 91.12 227 LEU A CA 1
ATOM 1736 C C . LEU A 1 227 ? 6.337 -2.243 -19.099 1.00 91.12 227 LEU A C 1
ATOM 1738 O O . LEU A 1 227 ? 5.414 -2.315 -18.291 1.00 91.12 227 LEU A O 1
ATOM 1742 N N . ALA A 1 228 ? 6.391 -3.015 -20.188 1.00 93.50 228 ALA A N 1
ATOM 1743 C CA . ALA A 1 228 ? 5.418 -4.070 -20.455 1.00 93.50 228 ALA A CA 1
ATOM 1744 C C . ALA A 1 228 ? 5.455 -5.159 -19.369 1.00 93.50 228 ALA A C 1
ATOM 1746 O O . ALA A 1 228 ? 4.402 -5.544 -18.868 1.00 93.50 228 ALA A O 1
ATOM 1747 N N . ASN A 1 229 ? 6.647 -5.581 -18.935 1.00 95.12 229 ASN A N 1
ATOM 1748 C CA . ASN A 1 229 ? 6.801 -6.538 -17.835 1.00 95.12 229 ASN A CA 1
ATOM 1749 C C . ASN A 1 229 ? 6.295 -5.975 -16.498 1.00 95.12 229 ASN A C 1
ATOM 1751 O O . ASN A 1 229 ? 5.620 -6.680 -15.752 1.00 95.12 229 ASN A O 1
ATOM 1755 N N . LEU A 1 230 ? 6.558 -4.699 -16.191 1.00 94.62 230 LEU A N 1
ATOM 1756 C CA . LEU A 1 230 ? 6.026 -4.072 -14.974 1.00 94.62 230 LEU A CA 1
ATOM 1757 C C . LEU A 1 230 ? 4.493 -4.051 -14.956 1.00 94.62 230 LEU A C 1
ATOM 1759 O O . LEU A 1 230 ? 3.901 -4.315 -13.912 1.00 94.62 230 LEU A O 1
ATOM 1763 N N . LYS A 1 231 ? 3.853 -3.828 -16.110 1.00 93.94 231 LYS A N 1
ATOM 1764 C CA . LYS A 1 231 ? 2.390 -3.876 -16.253 1.00 93.94 231 LYS A CA 1
ATOM 1765 C C . LYS A 1 231 ? 1.786 -5.270 -16.056 1.00 93.94 231 LYS A C 1
ATOM 1767 O O . LYS A 1 231 ? 0.570 -5.359 -15.956 1.00 93.94 231 LYS A O 1
ATOM 1772 N N . GLN A 1 232 ? 2.586 -6.337 -16.009 1.00 95.56 232 GLN A N 1
ATOM 1773 C CA . GLN A 1 232 ? 2.112 -7.686 -15.664 1.00 95.56 232 GLN A CA 1
ATOM 1774 C C . GLN A 1 232 ? 2.147 -7.946 -14.156 1.00 95.56 232 GLN A C 1
ATOM 1776 O O . GLN A 1 232 ? 1.412 -8.790 -13.650 1.00 95.56 232 GLN A O 1
ATOM 1781 N N . ILE A 1 233 ? 3.003 -7.230 -13.427 1.00 96.38 233 ILE A N 1
ATOM 1782 C CA . ILE A 1 233 ? 3.141 -7.385 -11.982 1.00 96.38 233 ILE A CA 1
ATOM 1783 C C . ILE A 1 233 ? 2.003 -6.602 -11.315 1.00 96.38 233 ILE A C 1
ATOM 1785 O O . ILE A 1 233 ? 1.866 -5.401 -11.577 1.00 96.38 233 ILE A O 1
ATOM 1789 N N . PRO A 1 234 ? 1.192 -7.230 -10.447 1.00 97.25 234 PRO A N 1
ATOM 1790 C CA . PRO A 1 234 ? 0.091 -6.540 -9.801 1.00 97.25 234 PRO A CA 1
ATOM 1791 C C . PRO A 1 234 ? 0.596 -5.421 -8.887 1.00 97.25 234 PRO A C 1
ATOM 1793 O O . PRO A 1 234 ? 1.597 -5.539 -8.174 1.00 97.25 234 PRO A O 1
ATOM 1796 N N . CYS A 1 235 ? -0.103 -4.293 -8.917 1.00 97.56 235 CYS A N 1
ATOM 1797 C CA . CYS A 1 235 ? 0.207 -3.151 -8.081 1.00 97.56 235 CYS A CA 1
ATOM 1798 C C . CYS A 1 235 ? -0.172 -3.448 -6.631 1.00 97.56 235 CYS A C 1
ATOM 1800 O O . CYS A 1 235 ? -1.349 -3.472 -6.272 1.00 97.56 235 CYS A O 1
ATOM 1802 N N . ARG A 1 236 ? 0.843 -3.559 -5.774 1.00 96.94 236 ARG A N 1
ATOM 1803 C CA . ARG A 1 236 ? 0.675 -3.781 -4.334 1.00 96.94 236 ARG A CA 1
ATOM 1804 C C . ARG A 1 236 ? -0.313 -2.810 -3.673 1.00 96.94 236 ARG A C 1
ATOM 1806 O O . ARG A 1 236 ? -1.185 -3.242 -2.933 1.00 96.94 236 ARG A O 1
ATOM 1813 N N . TYR A 1 237 ? -0.207 -1.505 -3.948 1.00 95.44 237 TYR A N 1
ATOM 1814 C CA . TYR A 1 237 ? -1.096 -0.502 -3.338 1.00 95.44 237 TYR A CA 1
ATOM 1815 C C . TYR A 1 237 ? -2.556 -0.699 -3.747 1.00 95.44 237 TYR A C 1
ATOM 1817 O O . TYR A 1 237 ? -3.464 -0.514 -2.940 1.00 95.44 237 TYR A O 1
ATOM 1825 N N . PHE A 1 238 ? -2.771 -1.087 -5.002 1.00 97.06 238 PHE A N 1
ATOM 1826 C CA . PHE A 1 238 ? -4.097 -1.373 -5.513 1.00 97.06 238 PHE A CA 1
ATOM 1827 C C . PHE A 1 238 ? -4.666 -2.642 -4.871 1.00 97.06 238 PHE A C 1
ATOM 1829 O O . PHE A 1 238 ? -5.773 -2.592 -4.342 1.00 97.06 238 PHE A O 1
ATOM 1836 N N . GLU A 1 239 ? -3.904 -3.739 -4.826 1.00 96.62 239 GLU A N 1
ATOM 1837 C CA . GLU A 1 239 ? -4.324 -4.992 -4.178 1.00 96.62 239 GLU A CA 1
ATOM 1838 C C . GLU A 1 239 ? -4.648 -4.811 -2.692 1.00 96.62 239 GLU A C 1
ATOM 1840 O O . GLU A 1 239 ? -5.672 -5.307 -2.211 1.00 96.62 239 GLU A O 1
ATOM 1845 N N . GLU A 1 240 ? -3.813 -4.064 -1.967 1.00 95.75 240 GLU A N 1
ATOM 1846 C CA . GLU A 1 240 ? -4.050 -3.721 -0.564 1.00 95.75 240 GLU A CA 1
ATOM 1847 C C . GLU A 1 240 ? -5.342 -2.904 -0.413 1.00 95.75 240 GLU A C 1
ATOM 1849 O O . GLU A 1 240 ? -6.147 -3.191 0.477 1.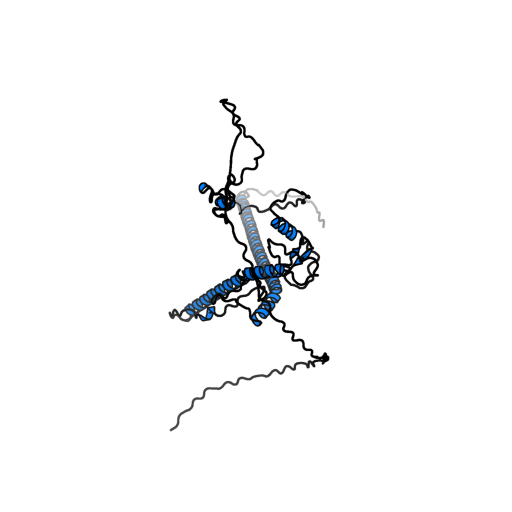00 95.75 240 GLU A O 1
ATOM 1854 N N . SER A 1 241 ? -5.595 -1.933 -1.302 1.00 95.06 241 SER A N 1
ATOM 1855 C CA . SER A 1 241 ? -6.825 -1.131 -1.269 1.00 95.06 241 SER A CA 1
ATOM 1856 C C . SER A 1 241 ? -8.078 -1.970 -1.539 1.00 95.06 241 SER A C 1
ATOM 1858 O O . SER A 1 241 ? -9.033 -1.893 -0.770 1.00 95.06 241 SER A O 1
ATOM 1860 N N . VAL A 1 242 ? -8.045 -2.851 -2.546 1.00 94.62 242 VAL A N 1
ATOM 1861 C CA . VAL A 1 242 ? -9.146 -3.771 -2.873 1.00 94.62 242 VAL A CA 1
ATOM 1862 C C . VAL A 1 242 ? -9.419 -4.712 -1.702 1.00 94.62 242 VAL A C 1
ATOM 1864 O O . VAL A 1 242 ? -10.571 -4.935 -1.330 1.00 94.62 242 VAL A O 1
ATOM 1867 N N . SER A 1 243 ? -8.366 -5.267 -1.099 1.00 93.81 243 SER A N 1
ATOM 1868 C CA . SER A 1 243 ? -8.483 -6.183 0.040 1.00 93.81 243 SER A CA 1
ATOM 1869 C C . SER A 1 243 ? -9.067 -5.482 1.267 1.00 93.81 243 SER A C 1
ATOM 1871 O O . SER A 1 243 ? -9.969 -6.013 1.915 1.00 93.81 243 SER A O 1
ATOM 1873 N N . THR A 1 244 ? -8.603 -4.263 1.548 1.00 93.19 244 THR A N 1
ATOM 1874 C CA . THR A 1 244 ? -9.096 -3.440 2.660 1.00 93.19 244 THR A CA 1
ATOM 1875 C C . THR A 1 244 ? -10.565 -3.079 2.469 1.00 93.19 244 THR A C 1
ATOM 1877 O O . THR A 1 244 ? -11.365 -3.235 3.390 1.00 93.19 244 THR A O 1
ATOM 1880 N N . GLU A 1 245 ? -10.958 -2.648 1.272 1.00 91.38 245 GLU A N 1
ATOM 1881 C CA . GLU A 1 245 ? -12.354 -2.324 0.991 1.00 91.38 245 GLU A CA 1
ATOM 1882 C C . GLU A 1 245 ? -13.257 -3.549 1.083 1.00 91.38 245 GLU A C 1
ATOM 1884 O O . GLU A 1 245 ? -14.305 -3.479 1.722 1.00 91.38 245 GLU A O 1
ATOM 1889 N N . ARG A 1 246 ? -12.836 -4.700 0.548 1.00 90.56 246 ARG A N 1
ATOM 1890 C CA . ARG A 1 246 ? -13.576 -5.960 0.715 1.00 90.56 246 ARG A CA 1
ATOM 1891 C C . ARG A 1 246 ? -13.833 -6.274 2.189 1.00 90.56 246 ARG A C 1
ATOM 1893 O O . ARG A 1 246 ? -14.965 -6.599 2.543 1.00 90.56 246 ARG A O 1
ATOM 1900 N N . LEU A 1 247 ? -12.827 -6.125 3.053 1.00 90.44 247 LEU A N 1
ATOM 1901 C CA . LEU A 1 247 ? -12.983 -6.321 4.499 1.00 90.44 247 LEU A CA 1
ATOM 1902 C C . LEU A 1 247 ? -13.981 -5.328 5.111 1.00 90.44 247 LEU A C 1
ATOM 1904 O O . LEU A 1 247 ? -14.868 -5.743 5.857 1.00 90.44 247 LEU A O 1
ATOM 1908 N N . ILE A 1 248 ? -13.894 -4.041 4.761 1.00 90.00 248 ILE A N 1
ATOM 1909 C CA . ILE A 1 248 ? -14.838 -3.010 5.228 1.00 90.00 248 ILE A CA 1
ATOM 1910 C C . ILE A 1 248 ? -16.272 -3.347 4.793 1.00 90.00 248 ILE A C 1
ATOM 1912 O O . ILE A 1 248 ? -17.207 -3.230 5.589 1.00 90.00 248 ILE A O 1
ATOM 1916 N N . HIS A 1 249 ? -16.458 -3.795 3.551 1.00 87.25 249 HIS A N 1
ATOM 1917 C CA . HIS A 1 249 ? -17.760 -4.198 3.026 1.00 87.25 249 HIS A CA 1
ATOM 1918 C C . HIS A 1 249 ? -18.332 -5.409 3.775 1.00 87.25 249 HIS A C 1
ATOM 1920 O O . HIS A 1 249 ? -19.500 -5.375 4.171 1.00 87.25 249 HIS A O 1
ATOM 1926 N N . VAL A 1 250 ? -17.518 -6.438 4.040 1.00 87.38 250 VAL A N 1
ATOM 1927 C CA . VAL A 1 250 ? -17.924 -7.609 4.837 1.00 87.38 250 VAL A CA 1
ATOM 1928 C C . VAL A 1 250 ? -18.335 -7.187 6.250 1.00 87.38 250 VAL A C 1
ATOM 1930 O O . VAL A 1 250 ? -19.447 -7.492 6.680 1.00 87.38 250 VAL A O 1
ATOM 1933 N N . GLN A 1 251 ? -17.506 -6.397 6.938 1.00 90.75 251 GLN A N 1
ATOM 1934 C CA . GLN A 1 251 ? -17.807 -5.908 8.288 1.00 90.75 251 GLN A CA 1
ATOM 1935 C C . GLN A 1 251 ? -19.084 -5.055 8.329 1.00 90.75 251 GLN A C 1
ATOM 1937 O O . GLN A 1 251 ? -19.897 -5.174 9.250 1.00 90.75 251 GLN A O 1
ATOM 1942 N N . ARG A 1 252 ? -19.305 -4.192 7.327 1.00 89.69 252 ARG A N 1
ATOM 1943 C CA . ARG A 1 252 ? -20.534 -3.392 7.219 1.00 89.69 252 ARG A CA 1
ATOM 1944 C C . ARG A 1 252 ? -21.758 -4.286 7.006 1.00 89.69 252 ARG A C 1
ATOM 1946 O O . ARG A 1 252 ? -22.776 -4.065 7.662 1.00 89.69 252 ARG A O 1
ATOM 1953 N N . ALA A 1 253 ? -21.663 -5.299 6.145 1.00 85.50 253 ALA A N 1
ATOM 1954 C CA . ALA A 1 253 ? -22.744 -6.255 5.919 1.00 85.50 253 ALA A CA 1
ATOM 1955 C C . ALA A 1 253 ? -23.096 -7.029 7.202 1.00 85.50 253 ALA A C 1
ATOM 1957 O O . ALA A 1 253 ? -24.273 -7.182 7.533 1.00 85.50 253 ALA A O 1
ATOM 1958 N N . GLU A 1 254 ? -22.095 -7.453 7.975 1.00 88.94 254 GLU A N 1
ATOM 1959 C CA . GLU A 1 254 ? -22.298 -8.107 9.271 1.00 88.94 254 GLU A CA 1
ATOM 1960 C C . GLU A 1 254 ? -22.973 -7.192 10.297 1.00 88.94 254 GLU A C 1
ATOM 1962 O O . GLU A 1 254 ? -23.927 -7.614 10.953 1.00 88.94 254 GLU A O 1
ATOM 1967 N N . ARG A 1 255 ? -22.560 -5.920 10.394 1.00 90.38 255 ARG A N 1
ATOM 1968 C CA . ARG A 1 255 ? -23.225 -4.936 11.269 1.00 90.38 255 ARG A CA 1
ATOM 1969 C C . ARG A 1 255 ? -24.691 -4.736 10.891 1.00 90.38 255 ARG A C 1
ATOM 1971 O O . ARG A 1 255 ? -25.550 -4.738 11.772 1.00 90.38 255 ARG A O 1
ATOM 1978 N N . ILE A 1 256 ? -24.994 -4.619 9.595 1.00 87.38 256 ILE A N 1
ATOM 1979 C CA . ILE A 1 256 ? -26.375 -4.493 9.101 1.00 87.38 256 ILE A CA 1
ATOM 1980 C C . ILE A 1 256 ? -27.192 -5.737 9.473 1.00 87.38 256 ILE A C 1
ATOM 1982 O O . ILE A 1 256 ? -28.309 -5.612 9.978 1.00 87.38 256 ILE A O 1
ATOM 1986 N N . ARG A 1 257 ? -26.633 -6.942 9.298 1.00 84.88 257 ARG A N 1
ATOM 1987 C CA . ARG A 1 257 ? -27.284 -8.198 9.711 1.00 84.88 257 ARG A CA 1
ATOM 1988 C C . ARG A 1 257 ? -27.547 -8.237 11.215 1.00 84.88 257 ARG A C 1
ATOM 1990 O O . ARG A 1 257 ? -28.657 -8.564 11.628 1.00 84.88 257 ARG A O 1
ATOM 1997 N N . ALA A 1 258 ? -26.566 -7.866 12.035 1.00 88.19 258 ALA A N 1
ATOM 1998 C CA . ALA A 1 258 ? -26.717 -7.816 13.487 1.00 88.19 258 ALA A CA 1
ATOM 1999 C C . ALA A 1 258 ? -27.820 -6.829 13.914 1.00 88.19 258 ALA A C 1
ATOM 2001 O O . ALA A 1 258 ? -28.639 -7.147 14.777 1.00 88.19 258 ALA A O 1
ATOM 2002 N N . GLN A 1 259 ? -27.903 -5.663 13.267 1.00 90.19 259 GLN A N 1
ATOM 2003 C CA . GLN A 1 259 ? -28.947 -4.672 13.533 1.00 90.19 259 GLN A CA 1
ATOM 2004 C C . GLN A 1 259 ? -30.341 -5.170 13.118 1.00 90.19 259 GLN A C 1
ATOM 2006 O O . GLN A 1 259 ? -31.308 -4.975 13.858 1.00 90.19 259 GLN A O 1
ATOM 2011 N N . ARG A 1 260 ? -30.453 -5.866 11.977 1.00 86.38 260 ARG A N 1
ATOM 2012 C CA . ARG A 1 260 ? -31.709 -6.491 11.526 1.00 86.38 260 ARG A CA 1
ATOM 2013 C C . ARG A 1 260 ? -32.183 -7.596 12.473 1.00 86.38 260 ARG A C 1
ATOM 2015 O O . ARG A 1 260 ? -33.378 -7.648 12.764 1.00 86.38 260 ARG A O 1
ATOM 2022 N N . ARG A 1 261 ? -31.268 -8.418 13.011 1.00 86.38 261 ARG A N 1
ATOM 2023 C CA . ARG A 1 261 ? -31.584 -9.444 14.028 1.00 86.38 261 ARG A CA 1
ATOM 2024 C C . ARG A 1 261 ? -32.194 -8.835 15.290 1.00 86.38 261 ARG A C 1
ATOM 2026 O O . ARG A 1 261 ? -33.142 -9.393 15.825 1.00 86.38 261 ARG A O 1
ATOM 2033 N N . ARG A 1 262 ? -31.696 -7.673 15.729 1.00 88.88 262 ARG A N 1
ATOM 2034 C CA . ARG A 1 262 ? -32.244 -6.955 16.894 1.00 88.88 262 ARG A CA 1
ATOM 2035 C C . ARG A 1 262 ? -33.630 -6.363 16.638 1.00 88.88 262 ARG A C 1
ATOM 2037 O O . ARG A 1 262 ? -34.436 -6.324 17.555 1.00 88.88 262 ARG A O 1
ATOM 2044 N N . ARG A 1 263 ? -33.896 -5.875 15.421 1.00 87.44 263 ARG A N 1
ATOM 2045 C CA . ARG A 1 263 ? -35.152 -5.177 15.093 1.00 87.44 263 ARG A CA 1
ATOM 2046 C C . ARG A 1 263 ? -36.308 -6.096 14.728 1.00 87.44 263 ARG A C 1
ATOM 2048 O O . ARG A 1 263 ? -37.438 -5.792 15.076 1.00 87.44 263 ARG A O 1
ATOM 2055 N N . SER A 1 264 ? -36.050 -7.145 13.954 1.00 73.50 264 SER A N 1
ATOM 2056 C CA . SER A 1 264 ? -37.141 -7.831 13.256 1.00 73.50 264 SER A CA 1
ATOM 2057 C C . SER A 1 264 ? -37.734 -9.010 14.015 1.00 73.50 264 SER A C 1
ATOM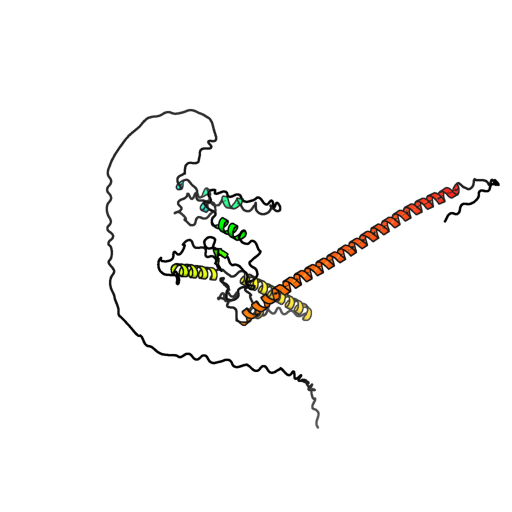 2059 O O . SER A 1 264 ? -38.861 -9.370 13.713 1.00 73.50 264 SER A O 1
ATOM 2061 N N . GLY A 1 265 ? -37.015 -9.655 14.944 1.00 75.88 265 GLY A N 1
ATOM 2062 C CA . GLY A 1 265 ? -37.469 -10.925 15.542 1.00 75.88 265 GLY A CA 1
ATOM 2063 C C . GLY A 1 265 ? -37.812 -12.023 14.512 1.00 75.88 265 GLY A C 1
ATOM 2064 O O . GLY A 1 265 ? -38.274 -13.096 14.887 1.00 75.88 265 GLY A O 1
ATOM 2065 N N . PHE A 1 266 ? -37.585 -11.775 13.217 1.00 59.28 266 PHE A N 1
ATOM 2066 C CA . PHE A 1 266 ? -38.200 -12.488 12.110 1.00 59.28 266 PHE A CA 1
ATOM 2067 C C . PHE A 1 266 ? -37.107 -13.042 11.203 1.00 59.28 266 PHE A C 1
ATOM 2069 O O . PHE A 1 266 ? -36.281 -12.319 10.642 1.00 59.28 266 PHE A O 1
ATOM 2076 N N . ARG A 1 267 ? -37.093 -14.371 11.117 1.00 61.12 267 ARG A N 1
ATOM 2077 C CA . ARG A 1 267 ? -36.112 -15.191 10.410 1.00 61.12 267 ARG A CA 1
ATOM 2078 C C . ARG A 1 267 ? -36.425 -15.226 8.918 1.00 61.12 267 ARG A C 1
ATOM 2080 O O . ARG A 1 267 ? -37.090 -16.145 8.449 1.00 61.12 267 ARG A O 1
ATOM 2087 N N . ARG A 1 268 ? -35.935 -14.256 8.154 1.00 68.50 268 ARG A N 1
ATOM 2088 C CA . ARG A 1 268 ? -35.679 -14.511 6.732 1.00 68.50 268 ARG A CA 1
ATOM 2089 C C . ARG A 1 268 ? -34.218 -14.234 6.438 1.00 68.50 268 ARG A C 1
ATOM 2091 O O . ARG A 1 268 ? -33.763 -13.092 6.488 1.00 68.50 268 ARG A O 1
ATOM 2098 N N . ASP A 1 269 ? -33.500 -15.321 6.185 1.00 69.06 269 ASP A N 1
ATOM 2099 C CA . ASP A 1 269 ? -32.125 -15.345 5.705 1.00 69.06 269 ASP A CA 1
ATOM 2100 C C . ASP A 1 269 ? -32.105 -14.886 4.246 1.00 69.06 269 ASP A C 1
ATOM 2102 O O . ASP A 1 269 ? -31.942 -15.673 3.319 1.00 69.06 269 ASP A O 1
ATOM 2106 N N . GLU A 1 270 ? -32.345 -13.597 4.025 1.00 72.06 270 GLU A N 1
ATOM 2107 C CA . GLU A 1 270 ? -32.180 -13.022 2.699 1.00 72.06 270 GLU A CA 1
ATOM 2108 C C . GLU A 1 270 ? -30.673 -12.900 2.415 1.00 72.06 270 GLU A C 1
ATOM 2110 O O . GLU A 1 270 ? -29.936 -12.310 3.225 1.00 72.06 270 GLU A O 1
ATOM 2115 N N . PRO A 1 271 ? -30.175 -13.497 1.316 1.00 72.06 271 PRO A N 1
ATOM 2116 C CA . PRO A 1 271 ? -28.770 -13.417 0.967 1.00 72.06 271 PRO A CA 1
ATOM 2117 C C . PRO A 1 271 ? -28.360 -11.947 0.789 1.00 72.06 271 PRO A C 1
ATOM 2119 O O . PRO A 1 271 ? -29.163 -11.115 0.366 1.00 72.06 271 PRO A O 1
ATOM 2122 N N . PRO A 1 272 ? -27.118 -11.592 1.159 1.00 66.00 272 PRO A N 1
ATOM 2123 C CA . PRO A 1 272 ? -26.637 -10.225 1.023 1.00 66.00 272 PRO A CA 1
ATOM 2124 C C . PRO A 1 272 ? -26.742 -9.794 -0.442 1.00 66.00 272 PRO A C 1
ATOM 2126 O O . PRO A 1 272 ? -26.319 -10.527 -1.334 1.00 66.00 272 PRO A O 1
ATOM 2129 N N . ASP A 1 273 ? -27.299 -8.606 -0.670 1.00 69.81 273 ASP A N 1
ATOM 2130 C CA . ASP A 1 273 ? -27.459 -8.047 -2.007 1.00 69.81 273 ASP A CA 1
ATOM 2131 C C . ASP A 1 273 ? -26.097 -8.004 -2.722 1.00 69.81 273 ASP A C 1
ATOM 2133 O O . ASP A 1 273 ? -25.153 -7.343 -2.275 1.00 69.81 273 ASP A O 1
ATOM 2137 N N . SER A 1 274 ? -25.995 -8.741 -3.830 1.00 69.25 274 SER A N 1
ATOM 2138 C CA . SER A 1 274 ? -24.795 -8.828 -4.675 1.00 69.25 274 SER A CA 1
ATOM 2139 C C . SER A 1 274 ? -24.291 -7.454 -5.147 1.00 69.25 274 SER A C 1
ATOM 2141 O O . SER A 1 274 ? -23.099 -7.288 -5.411 1.00 69.25 274 SER A O 1
ATOM 2143 N N . ARG A 1 275 ? -25.161 -6.432 -5.137 1.00 69.56 275 ARG A N 1
ATOM 2144 C CA . ARG A 1 275 ? -24.837 -5.024 -5.425 1.00 69.56 275 ARG A CA 1
ATOM 2145 C C . ARG A 1 275 ? -23.851 -4.387 -4.445 1.00 69.56 275 ARG A C 1
ATOM 2147 O O . ARG A 1 275 ? -23.245 -3.366 -4.757 1.00 69.56 275 ARG A O 1
ATOM 2154 N N . ILE A 1 276 ? -23.642 -4.968 -3.262 1.00 66.50 276 ILE A N 1
ATOM 2155 C CA . ILE A 1 276 ? -22.679 -4.429 -2.288 1.00 66.50 276 ILE A CA 1
ATOM 2156 C C . ILE A 1 276 ? -21.231 -4.587 -2.789 1.00 66.50 276 ILE A C 1
ATOM 2158 O O . ILE A 1 276 ? -20.365 -3.818 -2.374 1.00 66.50 276 ILE A O 1
ATOM 2162 N N . LEU A 1 277 ? -20.959 -5.527 -3.703 1.00 63.16 277 LEU A N 1
ATOM 2163 C CA . LEU A 1 277 ? -19.619 -5.751 -4.258 1.00 63.16 277 LEU A CA 1
ATOM 2164 C C . LEU A 1 277 ? -19.292 -4.872 -5.476 1.00 63.16 277 LEU A C 1
ATOM 2166 O O . LEU A 1 277 ? -18.123 -4.760 -5.832 1.00 63.16 277 LEU A O 1
ATOM 2170 N N . THR A 1 278 ? -20.280 -4.214 -6.093 1.00 66.81 278 THR A N 1
ATOM 2171 C CA . THR A 1 278 ? -20.077 -3.405 -7.311 1.00 66.81 278 THR A CA 1
ATOM 2172 C C . THR A 1 278 ? -19.579 -1.978 -7.046 1.00 66.81 278 THR A C 1
ATOM 2174 O O . THR A 1 278 ? -19.385 -1.221 -7.987 1.00 66.81 278 THR A O 1
ATOM 2177 N N . GLN A 1 279 ? -19.370 -1.588 -5.783 1.00 81.62 279 GLN A N 1
ATOM 2178 C CA . GLN A 1 279 ? -18.928 -0.237 -5.392 1.00 81.62 279 GLN A CA 1
ATOM 2179 C C . GLN A 1 279 ? -17.592 -0.242 -4.637 1.00 81.62 279 GLN A C 1
ATOM 2181 O O . GLN A 1 279 ? -17.406 0.507 -3.676 1.00 81.62 279 GLN A O 1
ATOM 2186 N N . LEU A 1 280 ? -16.652 -1.088 -5.054 1.00 86.50 280 LEU A N 1
ATOM 2187 C CA . LEU A 1 280 ? -15.270 -0.953 -4.600 1.00 86.50 280 LEU A CA 1
ATOM 2188 C C . LEU A 1 280 ? -14.673 0.310 -5.246 1.00 86.50 280 LEU A C 1
ATOM 2190 O O . LEU A 1 280 ? -14.807 0.527 -6.449 1.00 86.50 280 LEU A O 1
ATOM 2194 N N . HIS A 1 281 ? -14.040 1.154 -4.439 1.00 91.12 281 HIS A N 1
ATOM 2195 C CA . HIS A 1 281 ? -13.342 2.369 -4.846 1.00 91.12 281 HIS A CA 1
ATOM 2196 C C . HIS A 1 281 ? -11.836 2.201 -4.602 1.00 91.12 281 HIS A C 1
ATOM 2198 O O . HIS A 1 281 ? -11.245 2.976 -3.835 1.00 91.12 281 HIS A O 1
ATOM 2204 N N . PRO A 1 282 ? -11.188 1.215 -5.259 1.00 94.69 282 PRO A N 1
ATOM 2205 C CA . PRO A 1 282 ? -9.786 0.933 -5.016 1.00 94.69 282 PRO A CA 1
ATOM 2206 C C . PRO A 1 282 ? -8.944 2.183 -5.256 1.00 94.69 282 PRO A C 1
ATOM 2208 O O . PRO A 1 282 ? -9.309 3.078 -6.020 1.00 94.69 282 PRO A O 1
ATOM 2211 N N . LYS A 1 283 ? -7.802 2.267 -4.580 1.00 95.19 283 LYS A N 1
ATOM 2212 C CA . LYS A 1 283 ? -6.928 3.439 -4.612 1.00 95.19 283 LYS A CA 1
ATOM 2213 C C . LYS A 1 283 ? -5.509 3.009 -4.921 1.00 95.19 283 LYS A C 1
ATOM 2215 O O . LYS A 1 283 ? -4.960 2.111 -4.293 1.00 95.19 283 LYS A O 1
ATOM 2220 N N . CYS A 1 284 ? -4.874 3.717 -5.845 1.00 96.31 284 CYS A N 1
ATOM 2221 C CA . CYS A 1 284 ? -3.441 3.614 -6.069 1.00 96.31 284 CYS A CA 1
ATOM 2222 C C . CYS A 1 284 ? -2.803 4.975 -5.828 1.00 96.31 284 CYS A C 1
ATOM 2224 O O . CYS A 1 284 ? -3.232 5.983 -6.387 1.00 96.31 284 CYS A O 1
ATOM 2226 N N . ARG A 1 285 ? -1.709 5.005 -5.057 1.00 92.50 285 ARG A N 1
ATOM 2227 C CA . ARG A 1 285 ? -0.958 6.238 -4.779 1.00 92.50 285 ARG A CA 1
ATOM 2228 C C . ARG A 1 285 ? -0.521 6.959 -6.065 1.00 92.50 285 ARG A C 1
ATOM 2230 O O . ARG A 1 285 ? -0.311 8.167 -6.046 1.00 92.50 285 ARG A O 1
ATOM 2237 N N . PHE A 1 286 ? -0.349 6.228 -7.160 1.00 93.44 286 PHE A N 1
ATOM 2238 C CA . PHE A 1 286 ? 0.133 6.750 -8.439 1.00 93.44 286 PHE A CA 1
ATOM 2239 C C . PHE A 1 286 ? -0.982 6.931 -9.480 1.00 93.44 286 PHE A C 1
ATOM 2241 O O . PHE A 1 286 ? -0.719 7.456 -10.555 1.00 93.44 286 PHE A O 1
ATOM 2248 N N . GLY A 1 287 ? -2.227 6.538 -9.179 1.00 95.25 287 GLY A N 1
ATOM 2249 C CA . GLY A 1 287 ? -3.338 6.624 -10.131 1.00 95.25 287 GLY A CA 1
ATOM 2250 C C . GLY A 1 287 ? -3.017 5.946 -11.468 1.00 95.25 287 GLY A C 1
ATOM 2251 O O . GLY A 1 287 ? -2.405 4.881 -11.488 1.00 95.25 287 GLY A O 1
ATOM 2252 N N . ASN A 1 288 ? -3.382 6.584 -12.584 1.00 95.88 288 ASN A N 1
ATOM 2253 C CA . ASN A 1 288 ? -3.118 6.072 -13.938 1.00 95.88 288 ASN A CA 1
ATOM 2254 C C . ASN A 1 288 ? -1.641 6.180 -14.366 1.00 95.88 288 ASN A C 1
ATOM 2256 O O . ASN A 1 288 ? -1.265 5.628 -15.394 1.00 95.88 288 ASN A O 1
ATOM 2260 N N . GLU A 1 289 ? -0.794 6.856 -13.585 1.00 92.88 289 GLU A N 1
ATOM 2261 C CA . GLU A 1 289 ? 0.654 6.938 -13.827 1.00 92.88 289 GLU A CA 1
ATOM 2262 C C . GLU A 1 289 ? 1.417 5.769 -13.182 1.00 92.88 289 GLU A C 1
ATOM 2264 O O . GLU A 1 289 ? 2.646 5.706 -13.242 1.00 92.88 289 GLU A O 1
ATOM 2269 N N . CYS A 1 290 ? 0.713 4.832 -12.537 1.00 94.12 290 CYS A N 1
ATOM 2270 C CA . CYS A 1 290 ? 1.346 3.641 -11.993 1.00 94.12 290 CYS A CA 1
ATOM 2271 C C . CYS A 1 290 ? 1.919 2.765 -13.115 1.00 94.12 290 CYS A C 1
ATOM 2273 O O . CYS A 1 290 ? 1.253 2.485 -14.108 1.00 94.12 290 CYS A O 1
ATOM 2275 N N . HIS A 1 291 ? 3.148 2.285 -12.930 1.00 94.00 291 HIS A N 1
ATOM 2276 C CA . HIS A 1 291 ? 3.782 1.358 -13.870 1.00 94.00 291 HIS A CA 1
ATOM 2277 C C . HIS A 1 291 ? 3.345 -0.102 -13.682 1.00 94.00 291 HIS A C 1
ATOM 2279 O O . HIS A 1 291 ? 3.624 -0.923 -14.551 1.00 94.00 291 HIS A O 1
ATOM 2285 N N . TYR A 1 292 ? 2.692 -0.418 -12.562 1.00 96.75 292 TYR A N 1
ATOM 2286 C CA . TYR A 1 292 ? 2.226 -1.760 -12.218 1.00 96.75 292 TYR A CA 1
ATOM 2287 C C . TYR A 1 292 ? 0.776 -1.985 -12.651 1.00 96.75 292 TYR A C 1
ATOM 2289 O O . TYR A 1 292 ? 0.029 -1.029 -12.865 1.00 96.75 292 TYR A O 1
ATOM 2297 N N . ALA A 1 293 ? 0.369 -3.250 -12.751 1.00 97.56 293 ALA A N 1
ATOM 2298 C CA . ALA A 1 293 ? -0.975 -3.626 -13.169 1.00 97.56 293 ALA A CA 1
ATOM 2299 C C . ALA A 1 293 ? -2.028 -3.228 -12.125 1.00 97.56 293 ALA A C 1
ATOM 2301 O O . ALA A 1 293 ? -1.902 -3.557 -10.944 1.00 97.56 293 ALA A O 1
ATOM 2302 N N . HIS A 1 294 ? -3.113 -2.602 -12.564 1.00 97.69 294 HIS A N 1
ATOM 2303 C CA . HIS A 1 294 ? -4.365 -2.566 -11.812 1.00 97.69 294 HIS A CA 1
ATOM 2304 C C . HIS A 1 294 ? -5.320 -3.521 -12.511 1.00 97.69 294 HIS A C 1
ATOM 2306 O O . HIS A 1 294 ? -5.630 -3.304 -13.677 1.00 97.69 294 HIS A O 1
ATOM 2312 N N . LEU A 1 295 ? -5.737 -4.590 -11.840 1.00 96.25 295 LEU A N 1
ATOM 2313 C CA . LEU A 1 295 ? -6.649 -5.581 -12.406 1.00 96.25 295 LEU A CA 1
ATOM 2314 C C . LEU A 1 295 ? -7.938 -5.560 -11.606 1.00 96.25 295 LEU A C 1
ATOM 2316 O O . LEU A 1 295 ? -7.899 -5.709 -10.383 1.00 96.25 295 LEU A O 1
ATOM 2320 N N . ASP A 1 296 ? -9.068 -5.389 -12.282 1.00 94.19 296 ASP A N 1
ATOM 2321 C CA . ASP A 1 296 ? -10.358 -5.414 -11.611 1.00 94.19 296 ASP A CA 1
ATOM 2322 C C . ASP A 1 296 ? -10.549 -6.768 -10.893 1.00 94.19 296 ASP A C 1
ATOM 2324 O O . ASP A 1 296 ? -10.314 -7.835 -11.479 1.00 94.19 296 ASP A O 1
ATOM 2328 N N . PRO A 1 297 ? -10.952 -6.768 -9.612 1.00 89.94 297 PRO A N 1
ATOM 2329 C CA . PRO A 1 297 ? -11.129 -7.994 -8.850 1.00 89.94 297 PRO A CA 1
ATOM 2330 C C . PRO A 1 297 ? -12.089 -9.007 -9.488 1.00 89.94 297 PRO A C 1
ATOM 2332 O O . PRO A 1 297 ? -11.888 -10.211 -9.277 1.00 89.94 297 PRO A O 1
ATOM 2335 N N . VAL A 1 298 ? -13.110 -8.525 -10.202 1.00 89.88 298 VAL A N 1
ATOM 2336 C CA . VAL A 1 298 ? -14.204 -9.297 -10.798 1.00 89.88 298 VAL A CA 1
ATOM 2337 C C . VAL A 1 298 ? -13.917 -9.594 -12.266 1.00 89.88 298 VAL A C 1
ATOM 2339 O O . VAL A 1 298 ? -13.880 -10.765 -12.632 1.00 89.88 298 VAL A O 1
ATOM 2342 N N . THR A 1 299 ? -13.677 -8.571 -13.092 1.00 94.25 299 THR A N 1
ATOM 2343 C CA . THR A 1 299 ? -13.532 -8.767 -14.550 1.00 94.25 299 THR A CA 1
ATOM 2344 C C . THR A 1 299 ? -12.135 -9.223 -14.959 1.00 94.25 299 THR A C 1
ATOM 2346 O O . THR A 1 299 ? -11.969 -9.769 -16.044 1.00 94.25 299 THR A O 1
ATOM 2349 N N . LYS A 1 300 ? -11.126 -9.031 -14.094 1.00 94.06 300 LYS A N 1
ATOM 2350 C CA . LYS A 1 300 ? -9.694 -9.222 -14.399 1.00 94.06 300 LYS A CA 1
ATOM 2351 C C . LYS A 1 300 ? -9.161 -8.317 -15.513 1.00 94.06 300 LYS A C 1
ATOM 2353 O O . LYS A 1 300 ? -8.016 -8.486 -15.925 1.00 94.06 300 LYS A O 1
ATOM 2358 N N . GLU A 1 301 ? -9.941 -7.343 -15.966 1.00 95.50 301 GLU A N 1
ATOM 2359 C CA . GLU A 1 301 ? -9.511 -6.381 -16.976 1.00 95.50 301 GLU A CA 1
ATOM 2360 C C . GLU A 1 301 ? -8.650 -5.268 -16.355 1.00 95.50 301 GLU A C 1
ATOM 2362 O O . GLU A 1 301 ? -8.741 -5.011 -15.146 1.00 95.50 301 GLU A O 1
ATOM 2367 N N . PRO A 1 302 ? -7.806 -4.589 -17.155 1.00 96.25 302 PRO A N 1
ATOM 2368 C CA . PRO A 1 302 ? -7.051 -3.433 -16.693 1.00 96.25 302 PRO A CA 1
ATOM 2369 C C . PRO A 1 302 ? -7.970 -2.335 -16.142 1.00 96.25 302 PRO A C 1
ATOM 2371 O O . PRO A 1 302 ? -8.772 -1.747 -16.864 1.00 96.25 302 PRO A O 1
ATOM 2374 N N . PHE A 1 303 ? -7.821 -2.026 -14.857 1.00 96.44 303 PHE A N 1
ATOM 2375 C CA . PHE A 1 303 ? -8.603 -1.004 -14.176 1.00 96.44 303 PHE A CA 1
ATOM 2376 C C . PHE A 1 303 ? -7.987 0.382 -14.399 1.00 96.44 303 PHE A C 1
ATOM 2378 O O . PHE A 1 303 ? -6.847 0.649 -14.005 1.00 96.44 303 PHE A O 1
ATOM 2385 N N . ILE A 1 304 ? -8.758 1.286 -15.005 1.00 96.62 304 ILE A N 1
ATOM 2386 C CA . ILE A 1 304 ? -8.362 2.675 -15.257 1.00 96.62 304 ILE A CA 1
ATOM 2387 C C . ILE A 1 304 ? -9.180 3.584 -14.343 1.00 96.62 304 ILE A C 1
ATOM 2389 O O . ILE A 1 304 ? -10.409 3.554 -14.351 1.00 96.62 304 ILE A O 1
ATOM 2393 N N . PHE A 1 305 ? -8.500 4.427 -13.569 1.00 96.69 305 PHE A N 1
ATOM 2394 C CA . PHE A 1 305 ? -9.175 5.393 -12.711 1.00 96.69 305 PHE A CA 1
ATOM 2395 C C . PHE A 1 305 ? -9.838 6.481 -13.552 1.00 96.69 305 PHE A C 1
ATOM 2397 O O . PHE A 1 305 ? -9.199 7.093 -14.414 1.00 96.69 305 PHE A O 1
ATOM 2404 N N . SER A 1 306 ? -11.095 6.779 -13.238 1.00 96.62 306 SER A N 1
ATOM 2405 C CA . SER A 1 306 ? -11.793 7.945 -13.780 1.00 96.62 306 SER A CA 1
ATOM 2406 C C . SER A 1 306 ? -11.156 9.254 -13.297 1.00 96.62 306 SER A C 1
ATOM 2408 O O . SER A 1 306 ? -10.527 9.317 -12.236 1.00 96.62 306 SER A O 1
ATOM 2410 N N . THR A 1 307 ? -11.370 10.341 -14.040 1.00 96.56 307 THR A N 1
ATOM 2411 C CA . THR A 1 307 ? -10.883 11.681 -13.670 1.00 96.56 307 THR A CA 1
ATOM 2412 C C . THR A 1 307 ? -11.357 12.105 -12.277 1.00 96.56 307 THR A C 1
ATOM 2414 O O . THR A 1 307 ? -10.565 12.633 -11.497 1.00 96.56 307 THR A O 1
ATOM 2417 N N . GLY A 1 308 ? -12.611 11.799 -11.922 1.00 96.00 308 GLY A N 1
ATOM 2418 C CA . GLY A 1 308 ? -13.157 12.071 -10.590 1.00 96.00 308 GLY A CA 1
ATOM 2419 C C . GLY A 1 308 ? -12.440 11.291 -9.484 1.00 96.00 308 GLY A C 1
ATOM 2420 O O . GLY A 1 308 ? -12.086 11.866 -8.457 1.00 96.00 308 GLY A O 1
ATOM 2421 N N . GLN A 1 309 ? -12.129 10.010 -9.709 1.00 95.12 309 GLN A N 1
ATOM 2422 C CA . GLN A 1 309 ? -11.344 9.208 -8.761 1.00 95.12 309 GLN A CA 1
ATOM 2423 C C . GLN A 1 309 ? -9.914 9.740 -8.611 1.00 95.12 309 GLN A C 1
ATOM 2425 O O . GLN A 1 309 ? -9.413 9.840 -7.492 1.00 95.12 309 GLN A O 1
ATOM 2430 N N . LEU A 1 310 ? -9.257 10.126 -9.710 1.00 95.88 310 LEU A N 1
ATOM 2431 C CA . LEU A 1 310 ? -7.927 10.742 -9.658 1.00 95.88 310 LEU A CA 1
ATOM 2432 C C . LEU A 1 310 ? -7.945 12.057 -8.866 1.00 95.88 310 LEU A C 1
ATOM 2434 O O . LEU A 1 310 ? -7.058 12.286 -8.042 1.00 95.88 310 LEU A O 1
ATOM 2438 N N . GLN A 1 311 ? -8.953 12.907 -9.080 1.00 95.19 311 GLN A N 1
ATOM 2439 C CA . GLN A 1 311 ? -9.126 14.153 -8.333 1.00 95.19 311 GLN A CA 1
ATOM 2440 C C . GLN A 1 311 ? -9.374 13.880 -6.847 1.00 95.19 311 GLN A C 1
ATOM 2442 O O . GLN A 1 311 ? -8.708 14.482 -6.005 1.00 95.19 311 GLN A O 1
ATOM 2447 N N . GLN A 1 312 ? -10.238 12.917 -6.517 1.00 94.12 312 GLN A N 1
ATOM 2448 C CA . GLN A 1 312 ? -10.475 12.510 -5.134 1.00 94.12 312 GLN A CA 1
ATOM 2449 C C . GLN A 1 312 ? -9.195 11.993 -4.469 1.00 94.12 312 GLN A C 1
ATOM 2451 O O . GLN A 1 312 ? -8.904 12.366 -3.339 1.00 94.12 312 GLN A O 1
ATOM 2456 N N . MET A 1 313 ? -8.379 11.198 -5.167 1.00 93.50 313 MET A N 1
ATOM 2457 C CA . MET A 1 313 ? -7.093 10.728 -4.638 1.00 93.50 313 MET A CA 1
ATOM 2458 C C . MET A 1 313 ? -6.092 11.869 -4.416 1.00 93.50 313 MET A C 1
ATOM 2460 O O . MET A 1 313 ? -5.326 11.829 -3.451 1.00 93.50 313 MET A O 1
ATOM 2464 N N . ARG A 1 314 ? -6.091 12.898 -5.274 1.00 91.31 314 ARG A N 1
ATOM 2465 C CA . ARG A 1 314 ? -5.276 14.109 -5.069 1.00 91.31 314 ARG A CA 1
ATOM 2466 C C . ARG A 1 314 ? -5.731 14.878 -3.828 1.00 91.31 314 ARG A C 1
ATOM 2468 O O . ARG A 1 314 ? -4.880 15.259 -3.030 1.00 91.31 314 ARG A O 1
ATOM 2475 N N . LEU A 1 315 ? -7.042 15.041 -3.634 1.00 92.00 315 LEU A N 1
ATOM 2476 C CA . LEU A 1 315 ? -7.615 15.679 -2.442 1.00 92.00 315 LEU A CA 1
ATOM 2477 C C . LEU A 1 315 ? -7.330 14.872 -1.170 1.00 92.00 315 LEU A C 1
ATOM 2479 O O . LEU A 1 315 ? -6.890 15.433 -0.171 1.00 92.00 315 LEU A O 1
ATOM 2483 N N . ASP A 1 316 ? -7.510 13.551 -1.211 1.00 88.06 316 ASP A N 1
ATOM 2484 C CA . ASP A 1 316 ? -7.192 12.660 -0.094 1.00 88.06 316 ASP A CA 1
ATOM 2485 C C . ASP A 1 316 ? -5.705 12.760 0.277 1.00 88.06 316 ASP A C 1
ATOM 2487 O O . ASP A 1 316 ? -5.375 12.818 1.459 1.00 88.06 316 ASP A O 1
ATOM 2491 N N . ARG A 1 317 ? -4.805 12.833 -0.718 1.00 86.38 317 ARG A N 1
ATOM 2492 C CA . ARG A 1 317 ? -3.367 13.037 -0.488 1.00 86.38 317 ARG A CA 1
ATOM 2493 C C . ARG A 1 317 ? -3.075 14.405 0.123 1.00 86.38 317 ARG A C 1
ATOM 2495 O O . ARG A 1 317 ? -2.241 14.468 1.019 1.00 86.38 317 ARG A O 1
ATOM 2502 N N . ALA A 1 318 ? -3.737 15.462 -0.342 1.00 87.06 318 ALA A N 1
ATOM 2503 C CA . ALA A 1 318 ? -3.573 16.806 0.210 1.00 87.06 318 ALA A CA 1
ATOM 2504 C C . ALA A 1 318 ? -3.994 16.884 1.689 1.00 87.06 318 ALA A C 1
ATOM 2506 O O . ALA A 1 318 ? -3.425 17.675 2.424 1.00 87.06 318 ALA A O 1
ATOM 2507 N N . ARG A 1 319 ? -4.915 16.015 2.133 1.00 86.75 319 ARG A N 1
ATOM 2508 C CA . ARG A 1 319 ? -5.383 15.904 3.529 1.00 86.75 319 ARG A CA 1
ATOM 2509 C C . ARG A 1 319 ? -4.540 14.978 4.419 1.00 86.75 319 ARG A C 1
ATOM 2511 O O . ARG A 1 319 ? -4.784 14.893 5.618 1.00 86.75 319 ARG A O 1
ATOM 2518 N N . LEU A 1 320 ? -3.597 14.209 3.864 1.00 80.19 320 LEU A N 1
ATOM 2519 C CA . LEU A 1 320 ? -2.758 13.302 4.665 1.00 80.19 320 LEU A CA 1
ATOM 2520 C C . LEU A 1 320 ? -1.818 14.008 5.659 1.00 80.19 320 LEU A C 1
ATOM 2522 O O . LEU A 1 320 ? -1.656 13.443 6.741 1.00 80.19 320 LEU A O 1
ATOM 2526 N N . PRO A 1 321 ? -1.194 15.162 5.341 1.00 75.06 321 PRO A N 1
ATOM 2527 C CA . PRO A 1 321 ? -0.391 15.913 6.306 1.00 75.06 321 PRO A CA 1
ATOM 2528 C C . PRO A 1 321 ? -1.224 16.296 7.528 1.00 75.06 321 PRO A C 1
ATOM 2530 O O . PRO A 1 321 ? -0.811 16.016 8.650 1.00 75.06 321 PRO A O 1
ATOM 2533 N N . ASP A 1 322 ? -2.440 16.792 7.295 1.00 71.50 322 ASP A N 1
ATOM 2534 C CA . ASP A 1 322 ? -3.379 17.147 8.360 1.00 71.50 322 ASP A CA 1
ATOM 2535 C C . ASP A 1 322 ? -3.706 15.921 9.217 1.00 71.50 322 ASP A C 1
ATOM 2537 O O . ASP A 1 322 ? -3.554 15.956 10.427 1.00 71.50 322 ASP A O 1
ATOM 2541 N N . ARG A 1 323 ? -3.990 14.763 8.603 1.00 74.31 323 ARG A N 1
ATOM 2542 C CA . ARG A 1 323 ? -4.236 13.513 9.351 1.00 74.31 323 ARG A CA 1
ATOM 2543 C C . ARG A 1 323 ? -3.021 12.964 10.098 1.00 74.31 323 ARG A C 1
ATOM 2545 O O . ARG A 1 323 ? -3.176 12.130 10.989 1.00 74.31 323 ARG A O 1
ATOM 2552 N N . ALA A 1 324 ? -1.805 13.290 9.670 1.00 73.88 324 ALA A N 1
ATOM 2553 C CA . ALA A 1 324 ? -0.602 12.922 10.409 1.00 73.88 324 ALA A CA 1
ATOM 2554 C C . ALA A 1 324 ? -0.458 13.814 11.645 1.00 73.88 324 ALA A C 1
ATOM 2556 O O . ALA A 1 324 ? -0.201 13.291 12.725 1.00 73.88 324 ALA A O 1
ATOM 2557 N N . ALA A 1 325 ? -0.711 15.117 11.499 1.00 77.50 325 ALA A N 1
ATOM 2558 C CA . ALA A 1 325 ? -0.789 16.044 12.622 1.00 77.50 325 ALA A CA 1
ATOM 2559 C C . ALA A 1 325 ? -1.918 15.661 13.595 1.00 77.50 325 ALA A C 1
ATOM 2561 O O . ALA A 1 325 ? -1.672 15.593 14.794 1.00 77.50 325 ALA A O 1
ATOM 2562 N N . ASP A 1 326 ? -3.101 15.301 13.089 1.00 78.31 326 ASP A N 1
ATOM 2563 C CA . ASP A 1 326 ? -4.234 14.849 13.903 1.00 78.31 326 ASP A CA 1
ATOM 2564 C C . ASP A 1 326 ? -3.903 13.568 14.676 1.00 78.31 326 ASP A C 1
ATOM 2566 O O . ASP A 1 326 ? -4.212 13.472 15.858 1.00 78.31 326 ASP A O 1
ATOM 2570 N N . ARG A 1 327 ? -3.231 12.591 14.045 1.00 82.69 327 ARG A N 1
ATOM 2571 C CA . ARG A 1 327 ? -2.796 11.362 14.732 1.00 82.69 327 ARG A CA 1
ATOM 2572 C C . ARG A 1 327 ? -1.756 11.636 15.808 1.00 82.69 327 ARG A C 1
ATOM 2574 O O . ARG A 1 327 ? -1.873 11.085 16.891 1.00 82.69 327 ARG A O 1
ATOM 2581 N N . LEU A 1 328 ? -0.781 12.504 15.539 1.00 89.75 328 LEU A N 1
ATOM 2582 C CA . LEU A 1 328 ? 0.190 12.924 16.553 1.00 89.75 328 LEU A CA 1
ATOM 2583 C C . LEU A 1 328 ? -0.490 13.676 17.703 1.00 89.75 328 LEU A C 1
ATOM 2585 O O . LEU A 1 328 ? -0.113 13.500 18.859 1.00 89.75 328 LEU A O 1
ATOM 2589 N N . ALA A 1 329 ? -1.508 14.486 17.408 1.00 89.69 329 ALA A N 1
ATOM 2590 C CA . ALA A 1 329 ? -2.305 15.164 18.421 1.00 89.69 329 ALA A CA 1
ATOM 2591 C C . ALA A 1 329 ? -3.147 14.174 19.247 1.00 89.69 329 ALA A C 1
ATOM 2593 O O . ALA A 1 329 ? -3.203 14.300 20.468 1.00 89.69 329 ALA A O 1
ATOM 2594 N N . GLU A 1 330 ? -3.761 13.170 18.617 1.00 91.75 330 GLU A N 1
ATOM 2595 C CA . GLU A 1 330 ? -4.524 12.115 19.295 1.00 91.75 330 GLU A CA 1
ATOM 2596 C C . GLU A 1 330 ? -3.614 11.234 20.167 1.00 91.75 330 GLU A C 1
ATOM 2598 O O . GLU A 1 330 ? -3.916 11.019 21.339 1.00 91.75 330 GLU A O 1
ATOM 2603 N N . GLU A 1 331 ? -2.448 10.826 19.656 1.00 94.25 331 GLU A N 1
ATOM 2604 C CA . GLU A 1 331 ? -1.418 10.113 20.423 1.00 94.25 331 GLU A CA 1
ATOM 2605 C C . GLU A 1 331 ? -0.913 10.948 21.610 1.00 94.25 331 GLU A C 1
ATOM 2607 O O . GLU A 1 331 ? -0.739 10.418 22.708 1.00 94.25 331 GLU A O 1
ATOM 2612 N N . ALA A 1 332 ? -0.726 12.262 21.435 1.00 94.81 332 ALA A N 1
ATOM 2613 C CA . ALA A 1 332 ? -0.348 13.163 22.522 1.00 94.81 332 ALA A CA 1
ATOM 2614 C C . ALA A 1 332 ? -1.457 13.298 23.582 1.00 94.81 332 ALA A C 1
ATOM 2616 O O . ALA A 1 332 ? -1.165 13.316 24.781 1.00 94.81 332 ALA A O 1
ATOM 2617 N N . LEU A 1 333 ? -2.727 13.356 23.167 1.00 96.56 333 LEU A N 1
ATOM 2618 C CA . LEU A 1 333 ? -3.873 13.375 24.081 1.00 96.56 333 LEU A CA 1
ATOM 2619 C C . LEU A 1 333 ? -3.999 12.061 24.860 1.00 96.56 333 LEU A C 1
ATOM 2621 O O . LEU A 1 333 ? -4.236 12.093 26.069 1.00 96.56 333 LEU A O 1
ATOM 2625 N N . ASP A 1 334 ? -3.806 10.914 24.213 1.00 95.25 334 ASP A N 1
ATOM 2626 C CA . ASP A 1 334 ? -3.819 9.615 24.886 1.00 95.25 334 ASP A CA 1
ATOM 2627 C C . ASP A 1 334 ? -2.621 9.449 25.828 1.00 95.25 334 ASP A C 1
ATOM 2629 O O . ASP A 1 334 ? -2.793 9.004 26.966 1.00 95.25 334 ASP A O 1
ATOM 2633 N N . ALA A 1 335 ? -1.430 9.908 25.435 1.00 94.62 335 ALA A N 1
ATOM 2634 C CA . ALA A 1 335 ? -0.274 9.967 26.325 1.00 94.62 335 ALA A CA 1
ATOM 2635 C C . ALA A 1 335 ? -0.548 10.845 27.560 1.00 94.62 335 ALA A C 1
ATOM 2637 O O . ALA A 1 335 ? -0.220 10.453 28.684 1.00 94.62 335 ALA A O 1
ATOM 2638 N N . ALA A 1 336 ? -1.215 11.992 27.386 1.00 96.19 336 ALA A N 1
ATOM 2639 C CA . ALA A 1 336 ? -1.622 12.856 28.492 1.00 96.19 336 ALA A CA 1
ATOM 2640 C C . ALA A 1 336 ? -2.656 12.178 29.409 1.00 96.19 336 ALA A C 1
ATOM 2642 O O . ALA A 1 336 ? -2.529 12.250 30.632 1.00 96.19 336 ALA A O 1
ATOM 2643 N N . ARG A 1 337 ? -3.642 11.456 28.855 1.00 96.88 337 ARG A N 1
ATOM 2644 C CA . ARG A 1 337 ? -4.612 10.670 29.644 1.00 96.88 337 ARG A CA 1
ATOM 2645 C C . ARG A 1 337 ? -3.924 9.591 30.474 1.00 96.88 337 ARG A C 1
ATOM 2647 O O . ARG A 1 337 ? -4.233 9.444 31.656 1.00 96.88 337 ARG A O 1
ATOM 2654 N N . VAL A 1 338 ? -2.970 8.871 29.883 1.00 96.19 338 VAL A N 1
ATOM 2655 C CA . VAL A 1 338 ? -2.174 7.859 30.590 1.00 96.19 338 VAL A CA 1
ATOM 2656 C C . VAL A 1 338 ? -1.332 8.501 31.696 1.00 96.19 338 VAL A C 1
ATOM 2658 O O . VAL A 1 338 ? -1.268 7.960 32.800 1.00 96.19 338 VAL A O 1
ATOM 2661 N N . ALA A 1 339 ? -0.738 9.672 31.452 1.00 95.38 339 ALA A N 1
ATOM 2662 C CA . ALA A 1 339 ? 0.014 10.410 32.466 1.00 95.38 339 ALA A CA 1
ATOM 2663 C C . ALA A 1 339 ? -0.873 10.845 33.647 1.00 95.38 339 ALA A C 1
ATOM 2665 O O . ALA A 1 339 ? -0.497 10.635 34.800 1.00 95.38 339 ALA A O 1
ATOM 2666 N N . VAL A 1 340 ? -2.075 11.370 33.379 1.00 97.12 340 VAL A N 1
ATOM 2667 C CA . VAL A 1 340 ? -3.052 11.742 34.419 1.00 97.12 340 VAL A CA 1
ATOM 2668 C C . VAL A 1 340 ? -3.507 10.519 35.218 1.00 97.12 340 VAL A C 1
ATOM 2670 O O . VAL A 1 340 ? -3.548 10.573 36.447 1.00 97.12 340 VAL A O 1
ATOM 2673 N N . ALA A 1 341 ? -3.798 9.397 34.553 1.00 95.75 341 ALA A N 1
ATOM 2674 C CA . ALA A 1 341 ? -4.168 8.154 35.228 1.00 95.75 341 ALA A CA 1
ATOM 2675 C C . ALA A 1 341 ? -3.034 7.625 36.124 1.00 95.75 341 ALA A C 1
ATOM 2677 O O . ALA A 1 341 ? -3.277 7.185 37.248 1.00 95.75 341 ALA A O 1
ATOM 2678 N N . ARG A 1 342 ? -1.782 7.715 35.659 1.00 97.62 342 ARG A N 1
ATOM 2679 C CA . ARG A 1 342 ? -0.597 7.321 36.431 1.00 97.62 342 ARG A CA 1
ATOM 2680 C C . ARG A 1 342 ? -0.399 8.198 37.668 1.00 97.62 342 ARG A C 1
ATOM 2682 O O . ARG A 1 342 ? -0.121 7.664 38.738 1.00 97.62 342 ARG A O 1
ATOM 2689 N N . GLU A 1 343 ? -0.568 9.511 37.539 1.00 97.50 343 GLU A N 1
ATOM 2690 C CA . GLU A 1 343 ? -0.495 10.450 38.665 1.00 97.50 343 GLU A CA 1
ATOM 2691 C C . GLU A 1 343 ? -1.616 10.198 39.688 1.00 97.50 343 GLU A C 1
ATOM 2693 O O . GLU A 1 343 ? -1.371 10.196 40.893 1.00 97.50 343 GLU A O 1
ATOM 2698 N N . ALA A 1 344 ? -2.836 9.900 39.230 1.00 96.50 344 ALA A N 1
ATOM 2699 C CA . ALA A 1 344 ? -3.948 9.546 40.113 1.00 96.50 344 ALA A CA 1
ATOM 2700 C C . ALA A 1 344 ? -3.663 8.270 40.926 1.00 96.5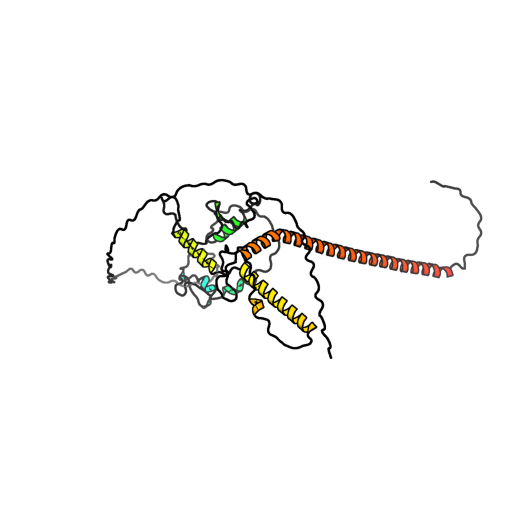0 344 ALA A C 1
ATOM 2702 O O . ALA A 1 344 ? -3.865 8.255 42.142 1.00 96.50 344 ALA A O 1
ATOM 2703 N N . LEU A 1 345 ? -3.129 7.225 40.282 1.00 97.44 345 LEU A N 1
ATOM 2704 C CA . LEU A 1 345 ? -2.703 5.998 40.964 1.00 97.44 345 LEU A CA 1
ATOM 2705 C C . LEU A 1 345 ? -1.569 6.260 41.962 1.00 97.44 345 LEU A C 1
ATOM 2707 O O . LEU A 1 345 ? -1.567 5.708 43.062 1.00 97.44 345 LEU A O 1
ATOM 2711 N N . PHE A 1 346 ? -0.617 7.125 41.606 1.00 97.00 346 PHE A N 1
ATOM 2712 C CA . PHE A 1 346 ? 0.478 7.498 42.496 1.00 97.00 346 PHE A CA 1
ATOM 2713 C C . PHE A 1 346 ? -0.026 8.219 43.755 1.00 97.00 346 PHE A C 1
ATOM 2715 O O . PHE A 1 346 ? 0.392 7.874 44.861 1.00 97.00 346 PHE A O 1
ATOM 2722 N N . ARG A 1 347 ? -0.980 9.148 43.620 1.00 96.50 347 ARG A N 1
ATOM 2723 C CA . ARG A 1 347 ? -1.623 9.817 44.766 1.00 96.50 347 ARG A CA 1
ATOM 2724 C C . ARG A 1 347 ? -2.379 8.840 45.660 1.00 96.50 347 ARG A C 1
ATOM 2726 O O . ARG A 1 347 ? -2.187 8.859 46.871 1.00 96.50 347 ARG A O 1
ATOM 2733 N N . GLN A 1 348 ? -3.156 7.933 45.069 1.00 97.31 348 GLN A N 1
ATOM 2734 C CA . GLN A 1 348 ? -3.858 6.890 45.820 1.00 97.31 348 GLN A CA 1
ATOM 2735 C C . GLN A 1 348 ? -2.881 6.027 46.637 1.00 97.31 348 GLN A C 1
ATOM 2737 O O . GLN A 1 348 ? -3.138 5.720 47.800 1.00 97.31 348 GLN A O 1
ATOM 2742 N N . MET A 1 349 ? -1.730 5.674 46.057 1.00 97.25 349 MET A N 1
ATOM 2743 C CA . MET A 1 349 ? -0.678 4.939 46.760 1.00 97.25 349 MET A CA 1
ATOM 2744 C C . MET A 1 349 ? -0.083 5.748 47.924 1.00 97.25 349 MET A C 1
ATOM 2746 O O . MET A 1 349 ? 0.126 5.196 49.004 1.00 97.25 349 MET A O 1
ATOM 2750 N N . GLN A 1 350 ? 0.169 7.049 47.743 1.00 96.81 350 GLN A N 1
ATOM 2751 C CA . GLN A 1 350 ? 0.668 7.915 48.817 1.00 96.81 350 GLN A CA 1
ATOM 2752 C C . GLN A 1 350 ? -0.316 8.031 49.987 1.00 96.81 350 GLN A C 1
ATOM 2754 O O . GLN A 1 350 ? 0.112 8.006 51.141 1.00 96.81 350 GLN A O 1
ATOM 2759 N N . ASP A 1 351 ? -1.617 8.114 49.713 1.00 95.94 351 ASP A N 1
ATOM 2760 C CA . ASP A 1 351 ? -2.642 8.180 50.759 1.00 95.94 351 ASP A CA 1
ATOM 2761 C C . ASP A 1 351 ? -2.749 6.867 51.543 1.00 95.94 351 ASP A C 1
ATOM 2763 O O . ASP A 1 351 ? -2.877 6.894 52.768 1.00 95.94 351 ASP A O 1
ATOM 2767 N N . LEU A 1 352 ? -2.594 5.717 50.877 1.00 95.69 352 LEU A N 1
ATOM 2768 C CA . LEU A 1 352 ? -2.494 4.419 51.555 1.00 95.69 352 LEU A CA 1
ATOM 2769 C C . LEU A 1 352 ? -1.264 4.344 52.468 1.00 95.69 352 LEU A C 1
ATOM 2771 O O . LEU A 1 352 ? -1.374 3.884 53.604 1.00 95.69 352 LEU A O 1
ATOM 2775 N N . ILE A 1 353 ? -0.108 4.833 52.008 1.00 93.88 353 ILE A N 1
ATOM 2776 C CA . ILE A 1 353 ? 1.116 4.884 52.822 1.00 93.88 353 ILE A CA 1
ATOM 2777 C C . ILE A 1 353 ? 0.912 5.793 54.037 1.00 93.88 353 ILE A C 1
ATOM 2779 O O . ILE A 1 353 ? 1.241 5.398 55.154 1.00 93.88 353 ILE A O 1
ATOM 2783 N N . ARG A 1 354 ? 0.330 6.985 53.852 1.00 92.50 354 ARG A N 1
ATOM 2784 C CA . ARG A 1 354 ? 0.011 7.899 54.961 1.00 92.50 354 ARG A CA 1
ATOM 2785 C C . ARG A 1 354 ? -0.941 7.249 55.959 1.00 92.50 354 ARG A C 1
ATOM 2787 O O . ARG A 1 354 ? -0.667 7.281 57.155 1.00 92.50 354 ARG A O 1
ATOM 2794 N N . GLY A 1 355 ? -2.014 6.617 55.481 1.00 92.06 355 GLY A N 1
ATOM 2795 C CA . GLY A 1 355 ? -2.958 5.882 56.323 1.00 92.06 355 GLY A CA 1
ATOM 2796 C C . GLY A 1 355 ? -2.284 4.768 57.127 1.00 92.06 355 GLY A C 1
ATOM 2797 O O . GLY A 1 355 ? -2.562 4.613 58.315 1.00 92.06 355 GLY A O 1
ATOM 2798 N N . TRP A 1 356 ? -1.341 4.046 56.516 1.00 91.38 356 TRP A N 1
ATOM 2799 C CA . TRP A 1 356 ? -0.566 3.010 57.196 1.00 91.38 356 TRP A CA 1
ATOM 2800 C C . TRP A 1 356 ? 0.348 3.584 58.286 1.00 91.38 356 TRP A C 1
ATOM 2802 O O . TRP A 1 356 ? 0.345 3.072 59.404 1.00 91.38 356 TRP A O 1
ATOM 2812 N N . VAL A 1 357 ? 1.057 4.686 58.011 1.00 90.88 357 VAL A N 1
ATOM 2813 C CA . VAL A 1 357 ? 1.886 5.383 59.012 1.00 90.88 357 VAL A CA 1
ATOM 2814 C C . VAL A 1 357 ? 1.031 5.824 60.205 1.00 90.88 357 VAL A C 1
ATOM 2816 O O . VAL A 1 357 ? 1.342 5.452 61.337 1.00 90.88 357 VAL A O 1
ATOM 2819 N N . TYR A 1 358 ? -0.100 6.497 59.963 1.00 89.50 358 TYR A N 1
ATOM 2820 C CA . TYR A 1 358 ? -1.019 6.915 61.030 1.00 89.50 358 TYR A CA 1
ATOM 2821 C C . TYR A 1 358 ? -1.551 5.740 61.856 1.00 89.50 358 TYR A C 1
ATOM 2823 O O . TYR A 1 358 ? -1.648 5.837 63.080 1.00 89.50 358 TYR A O 1
ATOM 2831 N N . TRP A 1 359 ? -1.870 4.615 61.213 1.00 89.44 359 TRP A N 1
ATOM 2832 C CA . TRP A 1 359 ? -2.317 3.411 61.909 1.00 89.44 359 TRP A CA 1
ATOM 2833 C C . TRP A 1 359 ? -1.213 2.816 62.795 1.00 89.44 359 TRP A C 1
ATOM 2835 O O . TRP A 1 359 ? -1.461 2.489 63.957 1.00 89.44 359 TRP A O 1
ATOM 2845 N N . THR A 1 360 ? 0.026 2.739 62.299 1.00 88.81 360 THR A N 1
ATOM 2846 C CA . THR A 1 360 ? 1.159 2.240 63.096 1.00 88.81 360 THR A CA 1
ATOM 2847 C C . THR A 1 360 ? 1.508 3.153 64.273 1.00 88.81 360 THR A C 1
ATOM 2849 O O . THR A 1 360 ? 1.800 2.654 65.364 1.00 88.81 360 THR A O 1
ATOM 2852 N N . ASP A 1 361 ? 1.412 4.473 64.098 1.00 84.56 361 ASP A N 1
ATOM 2853 C CA . ASP A 1 361 ? 1.605 5.440 65.179 1.00 84.56 361 ASP A CA 1
ATOM 2854 C C . ASP A 1 361 ? 0.477 5.356 66.211 1.00 84.56 361 ASP A C 1
ATOM 2856 O O . ASP A 1 361 ? 0.742 5.393 67.412 1.00 84.56 361 ASP A O 1
ATOM 2860 N N . SER A 1 362 ? -0.768 5.141 65.775 1.00 82.44 362 SER A N 1
ATOM 2861 C CA . SER A 1 362 ? -1.906 4.909 66.672 1.00 82.44 362 SER A CA 1
ATOM 2862 C C . SER A 1 362 ? -1.716 3.652 67.529 1.00 82.44 362 SER A C 1
ATOM 2864 O O . SER A 1 362 ? -1.899 3.713 68.745 1.00 82.44 362 SER A O 1
ATOM 2866 N N . ILE A 1 363 ? -1.241 2.543 66.946 1.00 86.00 363 ILE A N 1
ATOM 2867 C CA . ILE A 1 363 ? -0.913 1.317 67.697 1.00 86.00 363 ILE A CA 1
ATOM 2868 C C . ILE A 1 363 ? 0.220 1.562 68.698 1.00 86.00 363 ILE A C 1
ATOM 2870 O O . ILE A 1 363 ? 0.145 1.111 69.845 1.00 86.00 363 ILE A O 1
ATOM 2874 N N . ARG A 1 364 ? 1.272 2.286 68.294 1.00 82.00 364 ARG A N 1
ATOM 2875 C CA . ARG A 1 364 ? 2.374 2.650 69.200 1.00 82.00 364 ARG A CA 1
ATOM 2876 C C . ARG A 1 364 ? 1.887 3.517 70.358 1.00 82.00 364 ARG A C 1
ATOM 2878 O O . ARG A 1 364 ? 2.276 3.266 71.498 1.00 82.00 364 ARG A O 1
ATOM 2885 N N . LEU A 1 365 ? 1.025 4.495 70.091 1.00 76.38 365 LEU A N 1
ATOM 2886 C CA . LEU A 1 365 ? 0.440 5.354 71.118 1.00 76.38 365 LEU A CA 1
ATOM 2887 C C . LEU A 1 365 ? -0.472 4.565 72.063 1.00 76.38 365 LEU A C 1
ATOM 2889 O O . LEU A 1 365 ? -0.353 4.737 73.274 1.00 76.38 365 LEU A O 1
ATOM 2893 N N . GLU A 1 366 ? -1.305 3.648 71.562 1.00 79.50 366 GLU A N 1
ATOM 2894 C CA . GLU A 1 366 ? -2.097 2.744 72.409 1.00 79.50 366 GLU A CA 1
ATOM 2895 C C . GLU A 1 366 ? -1.209 1.887 73.321 1.00 79.50 366 GLU A C 1
ATOM 2897 O O . GLU A 1 366 ? -1.483 1.764 74.517 1.00 79.50 366 GLU A O 1
ATOM 2902 N N . ALA A 1 367 ? -0.115 1.331 72.795 1.00 78.81 367 ALA A N 1
ATOM 2903 C CA . ALA A 1 367 ? 0.832 0.551 73.588 1.00 78.81 367 ALA A CA 1
ATOM 2904 C C . ALA A 1 367 ? 1.500 1.397 74.691 1.00 78.81 367 ALA A C 1
ATOM 2906 O O . ALA A 1 367 ? 1.639 0.935 75.828 1.00 78.81 367 ALA A O 1
ATOM 2907 N N . ILE A 1 368 ? 1.862 2.651 74.391 1.00 76.81 368 ILE A N 1
ATOM 2908 C CA . ILE A 1 368 ? 2.398 3.605 75.375 1.00 76.81 368 ILE A CA 1
ATOM 2909 C C . ILE A 1 368 ? 1.338 3.944 76.433 1.00 76.81 368 ILE A C 1
ATOM 2911 O O . ILE A 1 368 ? 1.630 3.875 77.628 1.00 76.81 368 ILE A O 1
ATOM 2915 N N . PHE A 1 369 ? 0.099 4.244 76.033 1.00 72.31 369 PHE A N 1
ATOM 2916 C CA . PHE A 1 369 ? -0.998 4.540 76.959 1.00 72.31 369 PHE A CA 1
ATOM 2917 C C . PHE A 1 369 ? -1.316 3.358 77.877 1.00 72.31 369 PHE A C 1
ATOM 2919 O O . PHE A 1 369 ? -1.458 3.558 79.085 1.00 72.31 369 PHE A O 1
ATOM 2926 N N . ARG A 1 370 ? -1.353 2.126 77.349 1.00 78.56 370 ARG A N 1
ATOM 2927 C CA . ARG A 1 370 ? -1.517 0.909 78.161 1.00 78.56 370 ARG A CA 1
ATOM 2928 C C . ARG A 1 370 ? -0.379 0.751 79.166 1.00 78.56 370 ARG A C 1
ATOM 2930 O O . ARG A 1 370 ? -0.655 0.456 80.325 1.00 78.56 370 ARG A O 1
ATOM 2937 N N . ARG A 1 371 ? 0.869 1.025 78.766 1.00 78.88 371 ARG A N 1
ATOM 2938 C CA . ARG A 1 371 ? 2.042 0.972 79.657 1.00 78.88 371 ARG A CA 1
ATOM 2939 C C . ARG A 1 371 ? 2.004 2.038 80.758 1.00 78.88 371 ARG A C 1
ATOM 2941 O O . ARG A 1 371 ? 2.406 1.765 81.886 1.00 78.88 371 ARG A O 1
ATOM 2948 N N . ILE A 1 372 ? 1.498 3.236 80.461 1.00 74.81 372 ILE A N 1
ATOM 2949 C CA . ILE A 1 372 ? 1.296 4.301 81.457 1.00 74.81 372 ILE A CA 1
ATOM 2950 C C . ILE A 1 372 ? 0.152 3.934 82.415 1.00 74.81 372 ILE A C 1
ATOM 2952 O O . ILE A 1 372 ? 0.292 4.092 83.627 1.00 74.81 372 ILE A O 1
ATOM 2956 N N . HIS A 1 373 ? -0.964 3.401 81.906 1.00 71.62 373 HIS A N 1
ATOM 2957 C CA . HIS A 1 373 ? -2.099 2.990 82.738 1.00 71.62 373 HIS A CA 1
ATOM 2958 C C . HIS A 1 373 ? -1.786 1.781 83.626 1.00 71.62 373 HIS A C 1
ATOM 2960 O O . HIS A 1 373 ? -2.197 1.775 84.786 1.00 71.62 373 HIS A O 1
ATOM 2966 N N . SER A 1 374 ? -1.007 0.804 83.151 1.00 71.56 374 SER A N 1
ATOM 2967 C CA . SER A 1 374 ? -0.547 -0.313 83.988 1.00 71.56 374 SER A CA 1
ATOM 2968 C C . SER A 1 374 ? 0.377 0.146 85.120 1.00 71.56 374 SER A C 1
ATOM 2970 O O . SER A 1 374 ? 0.411 -0.480 86.174 1.00 71.56 374 SER A O 1
ATOM 2972 N N . ASN A 1 375 ? 1.079 1.273 84.948 1.00 63.41 375 ASN A N 1
ATOM 2973 C CA . ASN A 1 375 ? 1.965 1.837 85.970 1.00 63.41 375 ASN A CA 1
ATOM 2974 C C . ASN A 1 375 ? 1.233 2.675 87.039 1.00 63.41 375 ASN A C 1
ATOM 2976 O O . ASN A 1 375 ? 1.800 2.953 88.093 1.00 63.41 375 ASN A O 1
ATOM 2980 N N . LYS A 1 376 ? -0.044 3.041 86.834 1.00 56.50 376 LYS A N 1
ATOM 2981 C CA . LYS A 1 376 ? -0.849 3.764 87.844 1.00 56.50 376 LYS A CA 1
ATOM 2982 C C . LYS A 1 376 ? -1.209 2.917 89.074 1.00 56.50 376 LYS A C 1
ATOM 2984 O O . LYS A 1 376 ? -1.650 3.473 90.075 1.00 56.50 376 LYS A O 1
ATOM 2989 N N . TYR A 1 377 ? -0.978 1.604 89.044 1.00 55.00 377 TYR A N 1
ATOM 2990 C CA . TYR A 1 377 ? -1.106 0.744 90.227 1.00 55.00 377 TYR A CA 1
ATOM 2991 C C . TYR A 1 377 ? 0.154 0.721 91.112 1.00 55.00 377 TYR A C 1
ATOM 2993 O O . TYR A 1 377 ? 0.103 0.167 92.206 1.00 55.00 377 TYR A O 1
ATOM 3001 N N . LEU A 1 378 ? 1.252 1.375 90.704 1.00 54.44 378 LEU A N 1
ATOM 3002 C CA . LEU A 1 378 ? 2.497 1.460 91.484 1.00 54.44 378 LEU A CA 1
ATOM 3003 C C . LEU A 1 378 ? 2.693 2.792 92.234 1.00 54.44 378 LEU A C 1
ATOM 3005 O O . LEU A 1 378 ? 3.635 2.920 93.010 1.00 54.44 378 LEU A O 1
ATOM 3009 N N . THR A 1 379 ? 1.795 3.774 92.092 1.00 52.00 379 THR A N 1
ATOM 3010 C CA . THR A 1 379 ? 1.914 5.087 92.766 1.00 52.00 379 THR A CA 1
ATOM 3011 C C . THR A 1 379 ? 0.979 5.296 93.960 1.00 52.00 379 THR A C 1
ATOM 3013 O O . THR A 1 379 ? 0.859 6.413 94.453 1.00 52.00 379 THR A O 1
ATOM 3016 N N . LYS A 1 380 ? 0.382 4.234 94.521 1.00 50.44 380 LYS A N 1
ATOM 3017 C CA . LYS A 1 380 ? -0.330 4.318 95.816 1.00 50.44 380 LYS A CA 1
ATOM 3018 C C . LYS A 1 380 ? 0.584 4.314 97.055 1.00 50.44 380 LYS A C 1
ATOM 3020 O O . LYS A 1 380 ? 0.068 4.328 98.165 1.00 50.44 380 LYS A O 1
ATOM 3025 N N . HIS A 1 381 ? 1.912 4.342 96.894 1.00 51.06 381 HIS A N 1
ATOM 3026 C CA . HIS A 1 381 ? 2.855 4.252 98.020 1.00 51.06 381 HIS A CA 1
ATOM 3027 C C . HIS A 1 381 ? 3.943 5.333 98.093 1.00 51.06 381 HIS A C 1
ATOM 3029 O O . HIS A 1 381 ? 4.947 5.135 98.770 1.00 51.06 381 HIS A O 1
ATOM 3035 N N . TRP A 1 382 ? 3.745 6.501 97.477 1.00 49.50 382 TRP A N 1
ATOM 3036 C CA . TRP A 1 382 ? 4.597 7.658 97.773 1.00 49.50 382 TRP A CA 1
ATOM 3037 C C . TRP A 1 382 ? 3.838 8.665 98.625 1.00 49.50 382 TRP A C 1
ATOM 3039 O O . TRP A 1 382 ? 3.109 9.528 98.138 1.00 49.50 382 TRP A O 1
ATOM 3049 N N . LEU A 1 383 ? 4.011 8.482 99.935 1.00 48.06 383 LEU A N 1
ATOM 3050 C CA . LEU A 1 383 ? 3.689 9.457 100.958 1.00 48.06 383 LEU A CA 1
ATOM 3051 C C . LEU A 1 383 ? 4.278 10.825 100.596 1.00 48.06 383 LEU A C 1
ATOM 3053 O O . LEU A 1 383 ? 5.479 10.995 100.401 1.00 48.06 383 LEU A O 1
ATOM 3057 N N . TRP A 1 384 ? 3.376 11.796 100.557 1.00 44.25 384 TRP A N 1
ATOM 3058 C CA . TRP A 1 384 ? 3.493 13.104 101.188 1.00 44.25 384 TRP A CA 1
ATOM 3059 C C . TRP A 1 384 ? 4.813 13.363 101.946 1.00 44.25 384 TRP A C 1
ATOM 3061 O O . TRP A 1 384 ? 4.995 12.927 103.080 1.00 44.25 384 TRP A O 1
ATOM 3071 N N . HIS A 1 385 ? 5.693 14.165 101.347 1.00 43.00 385 HIS A N 1
ATOM 3072 C CA . HIS A 1 385 ? 6.670 14.966 102.082 1.00 43.00 385 HIS A CA 1
ATOM 3073 C C . HIS A 1 385 ? 6.584 16.419 101.595 1.00 43.00 385 HIS A C 1
ATOM 3075 O O . HIS A 1 385 ? 6.957 16.702 100.455 1.00 43.00 385 HIS A O 1
ATOM 3081 N N . PRO A 1 386 ? 6.126 17.368 102.431 1.00 48.84 386 PRO A N 1
ATOM 3082 C CA . PRO A 1 386 ? 6.224 18.781 102.118 1.00 48.84 386 PRO A CA 1
ATOM 3083 C C . PRO A 1 386 ? 7.643 19.250 102.459 1.00 48.84 386 PRO A C 1
ATOM 3085 O O . PRO A 1 386 ? 8.005 19.353 103.631 1.00 48.84 386 PRO A O 1
ATOM 3088 N N . LYS A 1 387 ? 8.461 19.559 101.448 1.00 44.59 387 LYS A N 1
ATOM 3089 C CA . LYS A 1 387 ? 9.671 20.366 101.649 1.00 44.59 387 LYS A CA 1
ATOM 3090 C C . LYS A 1 387 ? 9.538 21.708 100.942 1.00 44.59 387 LYS A C 1
ATOM 3092 O O . LYS A 1 387 ? 9.517 21.819 99.723 1.00 44.59 387 LYS A O 1
ATOM 3097 N N . ARG A 1 388 ? 9.405 22.710 101.808 1.00 46.97 388 ARG A N 1
ATOM 3098 C CA . ARG A 1 388 ? 9.568 24.145 101.600 1.00 46.97 388 ARG A CA 1
ATOM 3099 C C . ARG A 1 388 ? 10.895 24.491 100.907 1.00 46.97 388 ARG A C 1
ATOM 3101 O O . ARG A 1 388 ? 11.914 23.883 101.219 1.00 46.97 388 ARG A O 1
ATOM 3108 N N . THR A 1 389 ? 10.841 25.599 100.153 1.00 49.38 389 THR A N 1
ATOM 3109 C CA . THR A 1 389 ? 11.927 26.534 99.762 1.00 49.38 389 THR A CA 1
ATOM 3110 C C . THR A 1 389 ? 12.964 25.976 98.771 1.00 49.38 389 THR A C 1
ATOM 3112 O O . THR A 1 389 ? 13.388 24.844 98.910 1.00 49.38 389 THR A O 1
ATOM 3115 N N . THR A 1 390 ? 13.404 26.676 97.722 1.00 45.22 390 THR A N 1
ATOM 3116 C CA . THR A 1 390 ? 13.694 28.111 97.575 1.00 45.22 390 THR A CA 1
ATOM 3117 C C . THR A 1 390 ? 13.498 28.598 96.129 1.00 45.22 390 THR A C 1
ATOM 3119 O O . THR A 1 390 ? 13.764 27.895 95.162 1.00 45.22 390 THR A O 1
ATOM 3122 N N . SER A 1 391 ? 13.058 29.856 96.021 1.00 51.75 391 SER A N 1
ATOM 3123 C CA . SER A 1 391 ? 13.420 30.849 95.000 1.00 51.75 391 SER A CA 1
ATOM 3124 C C . SER A 1 391 ? 14.525 30.430 94.016 1.00 51.75 391 SER A C 1
ATOM 3126 O O . SER A 1 391 ? 15.682 30.320 94.424 1.00 51.75 391 SER A O 1
ATOM 3128 N N . ASN A 1 392 ? 14.231 30.444 92.712 1.00 46.25 392 ASN A N 1
ATOM 3129 C CA . ASN A 1 392 ? 15.122 31.184 91.825 1.00 46.25 392 ASN A CA 1
ATOM 3130 C C . ASN A 1 392 ? 14.438 31.809 90.609 1.00 46.25 392 ASN A C 1
ATOM 3132 O O . ASN A 1 392 ? 13.489 31.294 90.029 1.00 46.25 392 ASN A O 1
ATOM 3136 N N . LYS A 1 393 ? 14.954 32.999 90.334 1.00 50.75 393 LYS A N 1
ATOM 3137 C CA . LYS A 1 393 ? 14.482 34.077 89.479 1.00 50.75 393 LYS A CA 1
ATOM 3138 C C . LYS A 1 393 ? 14.712 33.800 87.988 1.00 50.75 393 LYS A C 1
ATOM 3140 O O . LYS A 1 393 ? 15.727 33.230 87.617 1.00 50.75 393 LYS A O 1
ATOM 3145 N N . TYR A 1 394 ? 13.780 34.322 87.188 1.00 49.81 394 TYR A N 1
ATOM 3146 C CA . TYR A 1 394 ? 13.925 34.944 85.864 1.00 49.81 394 TYR A CA 1
ATOM 3147 C C . TYR A 1 394 ? 15.055 34.489 84.920 1.00 49.81 394 TYR A C 1
ATOM 3149 O O . TYR A 1 394 ? 16.229 34.736 85.181 1.00 49.81 394 TYR A O 1
ATOM 3157 N N . LYS A 1 395 ? 14.664 34.126 83.690 1.00 49.62 395 LYS A N 1
ATOM 3158 C CA . LYS A 1 395 ? 15.093 34.882 82.498 1.00 49.62 395 LYS A CA 1
ATOM 3159 C C . LYS A 1 395 ? 14.136 34.660 81.321 1.00 49.62 395 LYS A C 1
ATOM 3161 O O . LYS A 1 395 ? 14.185 33.644 80.641 1.00 49.62 395 LYS A O 1
ATOM 3166 N N . LEU A 1 396 ? 13.264 35.648 81.119 1.00 55.94 396 LEU A N 1
ATOM 3167 C CA . LEU A 1 396 ? 12.742 36.019 79.807 1.00 55.94 396 LEU A CA 1
ATOM 3168 C C . LEU A 1 396 ? 13.924 36.484 78.955 1.00 55.94 396 LEU A C 1
ATOM 3170 O O . LEU A 1 396 ? 14.637 37.387 79.389 1.00 55.94 396 LEU A O 1
ATOM 3174 N N . LEU A 1 397 ? 14.085 35.927 77.760 1.00 50.16 397 LEU A N 1
ATOM 3175 C CA . LEU A 1 397 ? 14.624 36.661 76.622 1.00 50.16 397 LEU A CA 1
ATOM 3176 C C . LEU A 1 397 ? 13.802 36.279 75.390 1.00 50.16 397 LEU A C 1
ATOM 3178 O O . LEU A 1 397 ? 13.701 35.108 75.026 1.00 50.16 397 LEU A O 1
ATOM 3182 N N . SER A 1 398 ? 13.157 37.325 74.881 1.00 52.59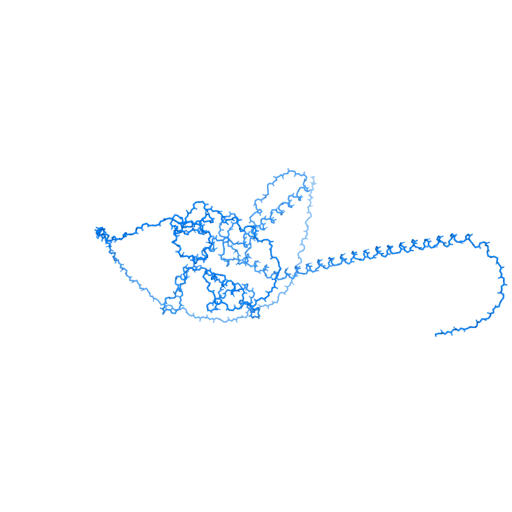 398 SER A N 1
ATOM 3183 C CA . SER A 1 398 ? 12.696 37.558 73.514 1.00 52.59 398 SER A CA 1
ATOM 3184 C C . SER A 1 398 ? 13.716 37.180 72.453 1.00 52.59 398 SER A C 1
ATOM 3186 O O . SER A 1 398 ? 14.911 37.469 72.711 1.00 52.59 398 SER A O 1
#